Protein AF-A0A0F9KF88-F1 (afdb_monomer)

Secondary structure (DSSP, 8-state):
-------------S-SS-S----TTTTTT-HHHHHHHHHHH-----HHHHHHHTT-EEEE-SSEEEEEE---SS--EEBSS-B--B-TTPPEEEEB-GGGB-TTS-BS--TTEEEEE-GGGB-TT-SSPEEEEEEEEEEETTEEEEEEEESSTT--B-SPBPTTPEEEEEE----TTPPPPPPPP---EEEEEE-EEEEEEEEEETTTTTS---EEE-TTS-EEE--HHHHHHHHHHHHHHHHHHHH------TT-EEE-TTSPEEEPP----HHHHHHHHSEEEEESSS--TTHHHHHHHHHHHTT---SEEEEEE-HHHHHHHHHHHHHHHHHHTTTSSHHHHHTTS-----EEEETTEEEEEEE-GGGT-TTTTT-TTT-GGG-EEEEE--EEEEESSTT----EEEESEEEEEEEETTEE-SSEEEEPPPS-SSSS--SS-SSSEEEEEEEEEEEEEETTGGG-EEEEE--

Radius of gyration: 29.98 Å; Cα contacts (8 Å, |Δi|>4): 909; chains: 1; bounding box: 106×49×86 Å

Nearest PDB structures (foldseek):
  9in6-assembly1_Q  TM=6.985E-01  e=1.100E-16  Vibrio cholerae
  8ckb-assembly1_E001  TM=5.590E-01  e=1.011E-17  Bacteroides phage crAss001
  8ckb-assembly1_E493  TM=6.228E-01  e=7.469E-15  Bacteroides phage crAss001
  8ckb-assembly1_E002  TM=5.331E-01  e=3.729E-16  Bacteroides phage crAss001
  7qoi-assembly1_CD  TM=5.847E-01  e=2.991E-14  Bacteroides phage crAss001

Foldseek 3Di:
DDDDDDDPDDPDPPAFQDDDDDFVVVVVVPCPQVVVCCVVVVQFDFPLNVQVVVVQEAAAADFKWKKWFDADPFFWFFFAAKWDWDAQFDKIKTATQLVQADPVRAGQDWQQKKKWDAPVQWPPQDPGTWIWGFHDWDDDRSTIMTITTTPGSGTTGNHIHDGGDTIGIGHHDDDPPDDDIDDGDDGTDMDMWGKAKFKFKFKDFPPQQVVDDDWDQIPVRDTDDDGPRNNVRSVVSVVVVSCLQAAKDADPDPVQFDADPVGDTDHGGGTHHLVVLCVVAAAEQADADFDAPVSVQVLVVLLVVRVNPFQEKEKEAAQQNLVSVVVRVVVVCVVVVVPDDPVVVPVPPDDDCQWDRDPSHIYGYDHNSNCCPCVHNVVPVNNRNQKIKMAGFDWTFIARDPPGPDTDIGTQKHKYFHDDDSNGQQKRKDKDQADDPPPDNPQDHVGRMTMMMIMTMIYIDGPSSHSMYIYGYDD

Organism: NCBI:txid412755

Mean predicted aligned error: 15.11 Å

Sequence (475 aa):
MATTNKAVASNTVTAGYNKNFNSIYEAMLKPQIFGKLIDQYGQGPGIFDMLTFAKHTINVKGHKQTVFSQGALQKPITLLGEISTAGAGVAITFKIATSEYDANYKTFLAVKDAIFIPEDYMGDTSNGPAKYQISSKSGSTNDITYTALPFLSTYVLTSAVPTTTKLQVTGGNYAPGSQGASPKSRGWTDVDYFTAIKRRSFLLEGSQQSDERWQDELINGETGMFSKASVEADFFLTGDMNDELFLGEEPDNANLVLPNREADDNTIYGTKGFWRHLVSSGGFQEYTDNYEIADFDDVKDMFRSQGVINTAALFGMGSGLHRMIENSGLDFLKEFSGGTDLMMSMDSMGIKYKKILKNSILFTFVELATFDNPQTYGLTAYDWKNRGFIVPNEFGTVKMGEYETETVELSNLTLGYKNYNGEDRTRVSGILPGVNGMGYRSFVDTYDDLRGELLSEFMLIATKRNQMIRVQQAS

Structure (mmCIF, N/CA/C/O backbone):
data_AF-A0A0F9KF88-F1
#
_entry.id   AF-A0A0F9KF88-F1
#
loop_
_atom_site.group_PDB
_atom_site.id
_atom_site.type_symbol
_atom_site.label_atom_id
_atom_site.label_alt_id
_atom_site.label_comp_id
_atom_site.label_asym_id
_atom_site.label_entity_id
_atom_site.label_seq_id
_atom_site.pdbx_PDB_ins_code
_atom_site.Cartn_x
_atom_site.Cartn_y
_atom_site.Cartn_z
_atom_site.occupancy
_atom_site.B_iso_or_equiv
_atom_site.auth_seq_id
_atom_site.auth_comp_id
_atom_site.auth_asym_id
_atom_site.auth_atom_id
_atom_site.pdbx_PDB_model_num
ATOM 1 N N . MET A 1 1 ? 66.746 29.549 -5.347 1.00 39.53 1 MET A N 1
ATOM 2 C CA . MET A 1 1 ? 65.668 29.367 -6.342 1.00 39.53 1 MET A CA 1
ATOM 3 C C . MET A 1 1 ? 64.876 28.142 -5.932 1.00 39.53 1 MET A C 1
ATOM 5 O O . MET A 1 1 ? 65.434 27.056 -5.952 1.00 39.53 1 MET A O 1
ATOM 9 N N . ALA A 1 2 ? 63.645 28.326 -5.455 1.00 32.84 2 ALA A N 1
ATOM 10 C CA . ALA A 1 2 ? 62.778 27.227 -5.043 1.00 32.84 2 ALA A CA 1
ATOM 11 C C . ALA A 1 2 ? 62.000 26.715 -6.264 1.00 32.84 2 ALA A C 1
ATOM 13 O O . ALA A 1 2 ? 61.248 27.471 -6.878 1.00 32.84 2 ALA A O 1
ATOM 14 N N . THR A 1 3 ? 62.209 25.455 -6.634 1.00 35.31 3 THR A N 1
ATOM 15 C CA . THR A 1 3 ? 61.437 24.747 -7.657 1.00 35.31 3 THR A CA 1
ATOM 16 C C . THR A 1 3 ? 60.077 24.363 -7.083 1.00 35.31 3 THR A C 1
ATOM 18 O O . THR A 1 3 ? 59.962 23.497 -6.220 1.00 35.31 3 THR A O 1
ATOM 21 N N . THR A 1 4 ? 59.029 25.042 -7.542 1.00 32.66 4 THR A N 1
ATOM 22 C CA . THR A 1 4 ? 57.636 24.696 -7.251 1.00 32.66 4 THR A CA 1
ATOM 23 C C . THR A 1 4 ? 57.226 23.509 -8.121 1.00 32.66 4 THR A C 1
ATOM 25 O O . THR A 1 4 ? 57.142 23.622 -9.343 1.00 32.66 4 THR A O 1
ATOM 28 N N . ASN A 1 5 ? 56.956 22.363 -7.491 1.00 38.22 5 ASN A N 1
ATOM 29 C CA . ASN A 1 5 ? 56.254 21.253 -8.128 1.00 38.22 5 ASN A CA 1
ATOM 30 C C . ASN A 1 5 ? 54.835 21.715 -8.474 1.00 38.22 5 ASN A C 1
ATOM 32 O O . ASN A 1 5 ? 53.989 21.880 -7.596 1.00 38.22 5 ASN A O 1
ATOM 36 N N . LYS A 1 6 ? 54.583 21.956 -9.761 1.00 34.81 6 LYS A N 1
ATOM 37 C CA . LYS A 1 6 ? 53.241 22.214 -10.278 1.00 34.81 6 LYS A CA 1
ATOM 38 C C . LYS A 1 6 ? 52.474 20.891 -10.219 1.00 34.81 6 LYS A C 1
ATOM 40 O O . LYS A 1 6 ? 52.806 19.959 -10.946 1.00 34.81 6 LYS A O 1
ATOM 45 N N . ALA A 1 7 ? 51.492 20.796 -9.326 1.00 33.88 7 ALA A N 1
ATOM 46 C CA . ALA A 1 7 ? 50.567 19.672 -9.300 1.00 33.88 7 ALA A CA 1
ATOM 47 C C . ALA A 1 7 ? 49.873 19.567 -10.667 1.00 33.88 7 ALA A C 1
ATOM 49 O O . ALA A 1 7 ? 49.312 20.549 -11.162 1.00 33.88 7 ALA A O 1
ATOM 50 N N . VAL A 1 8 ? 49.944 18.389 -11.287 1.00 36.28 8 VAL A N 1
ATOM 51 C CA . VAL A 1 8 ? 49.131 18.055 -12.457 1.00 36.28 8 VAL A CA 1
ATOM 52 C C . VAL A 1 8 ? 47.694 17.969 -11.960 1.00 36.28 8 VAL A C 1
ATOM 54 O O . VAL A 1 8 ? 47.325 17.027 -11.261 1.00 36.28 8 VAL A O 1
ATOM 57 N N . ALA A 1 9 ? 46.906 19.000 -12.253 1.00 31.88 9 ALA A N 1
ATOM 58 C CA . ALA A 1 9 ? 45.477 18.977 -12.009 1.00 31.88 9 ALA A CA 1
ATOM 59 C C . ALA A 1 9 ? 44.867 17.881 -12.892 1.00 31.88 9 ALA A C 1
ATOM 61 O O . ALA A 1 9 ? 44.935 17.952 -14.119 1.00 31.88 9 ALA A O 1
ATOM 62 N N . SER A 1 10 ? 44.310 16.854 -12.250 1.00 30.20 10 SER A N 1
ATOM 63 C CA . SER A 1 10 ? 43.355 15.949 -12.881 1.00 30.20 10 SER A CA 1
ATOM 64 C C . SER A 1 10 ? 42.240 16.809 -13.469 1.00 30.20 10 SER A C 1
ATOM 66 O O . SER A 1 10 ? 41.608 17.573 -12.737 1.00 30.20 10 SER A O 1
ATOM 68 N N . ASN A 1 11 ? 42.044 16.739 -14.786 1.00 29.78 11 ASN A N 1
ATOM 69 C CA . ASN A 1 11 ? 40.894 17.354 -15.433 1.00 29.78 11 ASN A CA 1
ATOM 70 C C . ASN A 1 11 ? 39.643 16.637 -14.918 1.00 29.78 11 ASN A C 1
ATOM 72 O O . ASN A 1 11 ? 39.256 15.586 -15.424 1.00 29.78 11 ASN A O 1
ATOM 76 N N . THR A 1 12 ? 39.022 17.210 -13.891 1.00 29.84 12 THR A N 1
ATOM 77 C CA . THR A 1 12 ? 37.658 16.906 -13.487 1.00 29.84 12 THR A CA 1
ATOM 78 C C . THR A 1 12 ? 36.761 17.103 -14.703 1.00 29.84 12 THR A C 1
ATOM 80 O O . THR A 1 12 ? 36.623 18.211 -15.228 1.00 29.84 12 THR A O 1
ATOM 83 N N . VAL A 1 13 ? 36.183 15.997 -15.175 1.00 32.88 13 VAL A N 1
ATOM 84 C CA . VAL A 1 13 ? 35.172 15.962 -16.232 1.00 32.88 13 VAL A CA 1
ATOM 85 C C . VAL A 1 13 ? 34.062 16.934 -15.841 1.00 32.88 13 VAL A C 1
ATOM 87 O O . VAL A 1 13 ? 33.281 16.697 -14.924 1.00 32.88 13 VAL A O 1
ATOM 90 N N . THR A 1 14 ? 34.056 18.087 -16.500 1.00 31.80 14 THR A N 1
ATOM 91 C CA . THR A 1 14 ? 33.115 19.175 -16.255 1.00 31.80 14 THR A CA 1
ATOM 92 C C . THR A 1 14 ? 31.863 18.901 -17.081 1.00 31.80 14 THR A C 1
ATOM 94 O O . THR A 1 14 ? 31.736 19.413 -18.187 1.00 31.80 14 THR A O 1
ATOM 97 N N . ALA A 1 15 ? 31.016 18.000 -16.577 1.00 33.78 15 ALA A N 1
ATOM 98 C CA . ALA A 1 15 ? 29.567 17.894 -16.799 1.00 33.78 15 ALA A CA 1
ATOM 99 C C . ALA A 1 15 ? 29.113 16.505 -16.317 1.00 33.78 15 ALA A C 1
ATOM 101 O O . ALA A 1 15 ? 29.319 15.508 -17.007 1.00 33.78 15 ALA A O 1
ATOM 102 N N . GLY A 1 16 ? 28.500 16.427 -15.134 1.00 35.00 16 GLY A N 1
ATOM 103 C CA . GLY A 1 16 ? 27.727 15.246 -14.754 1.00 35.00 16 GLY A CA 1
ATOM 104 C C . GLY A 1 16 ? 26.537 15.116 -15.705 1.00 35.00 16 GLY A C 1
ATOM 105 O O . GLY A 1 16 ? 25.774 16.065 -15.835 1.00 35.00 16 GLY A O 1
ATOM 106 N N . TYR A 1 17 ? 26.452 13.993 -16.423 1.00 35.91 17 TYR A N 1
ATOM 107 C CA . TYR A 1 17 ? 25.295 13.511 -17.199 1.00 35.91 17 TYR A CA 1
ATOM 108 C C . TYR A 1 17 ? 24.532 14.509 -18.084 1.00 35.91 17 TYR A C 1
ATOM 110 O O . TYR A 1 17 ? 23.373 14.277 -18.408 1.00 35.91 17 TYR A O 1
ATOM 118 N N . ASN A 1 18 ? 25.155 15.596 -18.529 1.00 40.38 18 ASN A N 1
ATOM 119 C CA . ASN A 1 18 ? 24.482 16.560 -19.386 1.00 40.38 18 ASN A CA 1
ATOM 120 C C . ASN A 1 18 ? 25.051 16.479 -20.802 1.00 40.38 18 ASN A C 1
ATOM 122 O O . ASN A 1 18 ? 26.113 17.054 -21.057 1.00 40.38 18 ASN A O 1
ATOM 126 N N . LYS A 1 19 ? 24.371 15.713 -21.678 1.00 40.53 19 LYS A N 1
ATOM 127 C CA . LYS A 1 19 ? 24.272 15.940 -23.138 1.00 40.53 19 LYS A CA 1
ATOM 128 C C . LYS A 1 19 ? 23.333 14.937 -23.848 1.00 40.53 19 LYS A C 1
ATOM 130 O O . LYS A 1 19 ? 23.768 13.953 -24.432 1.00 40.53 19 LYS A O 1
ATOM 135 N N . ASN A 1 20 ? 22.048 15.300 -23.821 1.00 47.47 20 ASN A N 1
ATOM 136 C CA . ASN A 1 20 ? 21.150 15.478 -24.974 1.00 47.47 20 ASN A CA 1
ATOM 137 C C . ASN A 1 20 ? 20.824 14.286 -25.893 1.00 47.47 20 ASN A C 1
ATOM 139 O O . ASN A 1 20 ? 21.112 14.319 -27.089 1.00 47.47 20 ASN A O 1
ATOM 143 N N . PHE A 1 21 ? 20.078 13.317 -25.368 1.00 43.81 21 PHE A N 1
ATOM 144 C CA . PHE A 1 21 ? 19.056 12.615 -26.149 1.00 43.81 21 PHE A CA 1
ATOM 145 C C . PHE A 1 21 ? 17.734 12.718 -25.387 1.00 43.81 21 PHE A C 1
ATOM 147 O O . PHE A 1 21 ? 17.683 12.334 -24.219 1.00 43.81 21 PHE A O 1
ATOM 154 N N . ASN A 1 22 ? 16.690 13.251 -26.023 1.00 54.03 22 ASN A N 1
ATOM 155 C CA . ASN A 1 22 ? 15.388 13.430 -25.375 1.00 54.03 22 ASN A CA 1
ATOM 156 C C . ASN A 1 22 ? 14.680 12.069 -25.223 1.00 54.03 22 ASN A C 1
ATOM 158 O O . ASN A 1 22 ? 14.750 11.231 -26.125 1.00 54.03 22 ASN A O 1
ATOM 162 N N . SER A 1 23 ? 13.976 11.849 -24.110 1.00 58.31 23 SER A N 1
ATOM 163 C CA . SER A 1 23 ? 13.082 10.686 -23.953 1.00 58.31 23 SER A CA 1
ATOM 164 C C . SER A 1 23 ? 11.778 10.897 -24.732 1.00 58.31 23 SER A C 1
ATOM 166 O O . SER A 1 23 ? 11.354 12.033 -24.964 1.00 58.31 23 SER A O 1
ATOM 168 N N . ILE A 1 24 ? 11.088 9.806 -25.083 1.00 56.62 24 ILE A N 1
ATOM 169 C CA . ILE A 1 24 ? 9.747 9.838 -25.686 1.00 56.62 24 ILE A CA 1
ATOM 170 C C . ILE A 1 24 ? 8.770 10.687 -24.841 1.00 56.62 24 ILE A C 1
ATOM 172 O O . ILE A 1 24 ? 7.901 11.360 -25.399 1.00 56.62 24 ILE A O 1
ATOM 176 N N . TYR A 1 25 ? 8.946 10.728 -23.512 1.00 56.31 25 TYR A N 1
ATOM 177 C CA . TYR A 1 25 ? 8.095 11.499 -22.593 1.00 56.31 25 TYR A CA 1
ATOM 178 C C . TYR A 1 25 ? 8.241 13.022 -22.725 1.00 56.31 25 TYR A C 1
ATOM 180 O O . TYR A 1 25 ? 7.284 13.763 -22.507 1.00 56.31 25 TYR A O 1
ATOM 188 N N . GLU A 1 26 ? 9.407 13.508 -23.148 1.00 56.03 26 GLU A N 1
ATOM 189 C CA . GLU A 1 26 ? 9.627 14.936 -23.413 1.00 56.03 26 GLU A CA 1
ATOM 190 C C . GLU A 1 26 ? 9.074 15.348 -24.788 1.00 56.03 26 GLU A C 1
ATOM 192 O O . GLU A 1 26 ? 8.698 16.501 -24.997 1.00 56.03 26 GLU A O 1
ATOM 197 N N . ALA A 1 27 ? 8.944 14.390 -25.714 1.00 51.25 27 ALA A N 1
ATOM 198 C CA . ALA A 1 27 ? 8.377 14.576 -27.051 1.00 51.25 27 ALA A CA 1
ATOM 199 C C . ALA A 1 27 ? 6.854 14.318 -27.132 1.00 51.25 27 ALA A C 1
ATOM 201 O O . ALA A 1 27 ? 6.281 14.381 -28.220 1.00 51.25 27 ALA A O 1
ATOM 202 N N . MET A 1 28 ? 6.166 14.068 -26.008 1.00 49.12 28 MET A N 1
ATOM 203 C CA . MET A 1 28 ? 4.739 13.686 -25.954 1.00 49.12 28 MET A CA 1
ATOM 204 C C . MET A 1 28 ? 3.767 14.646 -26.649 1.00 49.12 28 MET A C 1
ATOM 206 O O . MET A 1 28 ? 2.692 14.235 -27.082 1.00 49.12 28 MET A O 1
ATOM 210 N N . LEU A 1 29 ? 4.125 15.926 -26.768 1.00 44.78 29 LEU A N 1
ATOM 211 C CA . LEU A 1 29 ? 3.307 16.929 -27.458 1.00 44.78 29 LEU A CA 1
ATOM 212 C C . LEU A 1 29 ? 3.371 16.809 -28.991 1.00 44.78 29 LEU A C 1
ATOM 214 O O . LEU A 1 29 ? 2.660 17.536 -29.685 1.00 44.78 29 LEU A O 1
ATOM 218 N N . LYS A 1 30 ? 4.191 15.898 -29.533 1.00 47.69 30 LYS A N 1
ATOM 219 C CA . LYS A 1 30 ? 4.306 15.629 -30.969 1.00 47.69 30 LYS A CA 1
ATOM 220 C C . LYS A 1 30 ? 3.534 14.342 -31.313 1.00 47.69 30 LYS A C 1
ATOM 222 O O . LYS A 1 30 ? 4.065 13.241 -31.159 1.00 47.69 30 LYS A O 1
ATOM 227 N N . PRO A 1 31 ? 2.281 14.444 -31.809 1.00 45.28 31 PRO A N 1
ATOM 228 C CA . PRO A 1 31 ? 1.363 13.306 -31.973 1.00 45.28 31 PRO A CA 1
ATOM 229 C C . PRO A 1 31 ? 1.849 12.201 -32.927 1.00 45.28 31 PRO A C 1
ATOM 231 O O . PRO A 1 31 ? 1.295 11.106 -32.930 1.00 45.28 31 PRO A O 1
ATOM 234 N N . GLN A 1 32 ? 2.882 12.459 -33.732 1.00 51.09 32 GLN A N 1
ATOM 235 C CA . GLN A 1 32 ? 3.373 11.523 -34.744 1.00 51.09 32 GLN A CA 1
ATOM 236 C C . GLN A 1 32 ? 4.190 10.355 -34.166 1.00 51.09 32 GLN A C 1
ATOM 238 O O . GLN A 1 32 ? 4.138 9.265 -34.734 1.00 51.09 32 GLN A O 1
ATOM 243 N N . ILE A 1 33 ? 4.916 10.561 -33.058 1.00 50.19 33 ILE A N 1
ATOM 244 C CA . ILE A 1 33 ? 5.838 9.559 -32.492 1.00 50.19 33 ILE A CA 1
ATOM 245 C C . ILE A 1 33 ? 5.104 8.690 -31.467 1.00 50.19 33 ILE A C 1
ATOM 247 O O . ILE A 1 33 ? 5.017 7.476 -31.625 1.00 50.19 33 ILE A O 1
ATOM 251 N N . PHE A 1 34 ? 4.502 9.313 -30.455 1.00 50.81 34 PHE A N 1
ATOM 252 C CA . PHE A 1 34 ? 3.858 8.593 -29.355 1.00 50.81 34 PHE A CA 1
ATOM 253 C C . PHE A 1 34 ? 2.588 7.845 -29.794 1.00 50.81 34 PHE A C 1
ATOM 255 O O . PHE A 1 34 ? 2.397 6.690 -29.424 1.00 50.81 34 PHE A O 1
ATOM 262 N N . GLY A 1 35 ? 1.761 8.461 -30.651 1.00 51.59 35 GLY A N 1
ATOM 263 C CA . GLY A 1 35 ? 0.519 7.852 -31.140 1.00 51.59 35 GLY A CA 1
ATOM 264 C C . GLY A 1 35 ? 0.757 6.575 -31.950 1.00 51.59 35 GLY A C 1
ATOM 265 O O . GLY A 1 35 ? 0.149 5.549 -31.673 1.00 51.59 35 GLY A O 1
ATOM 266 N N . LYS A 1 36 ? 1.716 6.594 -32.889 1.00 51.56 36 LYS A N 1
ATOM 267 C CA . LYS A 1 36 ? 2.029 5.418 -33.720 1.00 51.56 36 LYS A CA 1
ATOM 268 C C . LYS A 1 36 ? 2.724 4.294 -32.953 1.00 51.56 36 LYS A C 1
ATOM 270 O O . LYS A 1 36 ? 2.521 3.134 -33.287 1.00 51.56 36 LYS A O 1
ATOM 275 N N . LEU A 1 37 ? 3.538 4.614 -31.947 1.00 53.44 37 LEU A N 1
ATOM 276 C CA . LEU A 1 37 ? 4.191 3.600 -31.113 1.00 53.44 37 LEU A CA 1
ATOM 277 C C . LEU A 1 37 ? 3.196 2.902 -30.187 1.00 53.44 37 LEU A C 1
ATOM 279 O O . LEU A 1 37 ? 3.258 1.685 -30.042 1.00 53.44 37 LEU A O 1
ATOM 283 N N . ILE A 1 38 ? 2.248 3.644 -29.613 1.00 54.91 38 ILE A N 1
ATOM 284 C CA . ILE A 1 38 ? 1.147 3.046 -28.851 1.00 54.91 38 ILE A CA 1
ATOM 285 C C . ILE A 1 38 ? 0.300 2.149 -29.758 1.00 54.91 38 ILE A C 1
ATOM 287 O O . ILE A 1 38 ? 0.036 1.007 -29.383 1.00 54.91 38 ILE A O 1
ATOM 291 N N . ASP A 1 39 ? -0.048 2.618 -30.961 1.00 54.06 39 ASP A N 1
ATOM 292 C CA . ASP A 1 39 ? -0.808 1.828 -31.938 1.00 54.06 39 ASP A CA 1
ATOM 293 C C . ASP A 1 39 ? -0.059 0.557 -32.383 1.00 54.06 39 ASP A C 1
ATOM 295 O O . ASP A 1 39 ? -0.681 -0.468 -32.653 1.00 54.06 39 ASP A O 1
ATOM 299 N N . GLN A 1 40 ? 1.276 0.605 -32.466 1.00 51.38 40 GLN A N 1
ATOM 300 C CA . GLN A 1 40 ? 2.095 -0.495 -32.981 1.00 51.38 40 GLN A CA 1
ATOM 301 C C . GLN A 1 40 ? 2.525 -1.512 -31.910 1.00 51.38 40 GLN A C 1
ATOM 303 O O . GLN A 1 40 ? 2.619 -2.700 -32.220 1.00 51.38 40 GLN A O 1
ATOM 308 N N . TYR A 1 41 ? 2.794 -1.072 -30.677 1.00 53.38 41 TYR A N 1
ATOM 309 C CA . TYR A 1 41 ? 3.346 -1.919 -29.607 1.00 53.38 41 TYR A CA 1
ATOM 310 C C . TYR A 1 41 ? 2.374 -2.175 -28.443 1.00 53.38 41 TYR A C 1
ATOM 312 O O . TYR A 1 41 ? 2.659 -3.011 -27.588 1.00 53.38 41 TYR A O 1
ATOM 320 N N . GLY A 1 42 ? 1.211 -1.513 -28.413 1.00 49.78 42 GLY A N 1
ATOM 321 C CA . GLY A 1 42 ? 0.031 -1.973 -27.672 1.00 49.78 42 GLY A CA 1
ATOM 322 C C . GLY A 1 42 ? 0.160 -2.105 -26.150 1.00 49.78 42 GLY A C 1
ATOM 323 O O . GLY A 1 42 ? -0.613 -2.855 -25.559 1.00 49.78 42 GLY A O 1
ATOM 324 N N . GLN A 1 43 ? 1.102 -1.423 -25.484 1.00 54.47 43 GLN A N 1
ATOM 325 C CA . GLN A 1 43 ? 1.259 -1.588 -24.027 1.00 54.47 43 GLN A CA 1
ATOM 326 C C . GLN A 1 43 ? 0.090 -1.028 -23.208 1.00 54.47 43 GLN A C 1
ATOM 328 O O . GLN A 1 43 ? -0.132 -1.502 -22.098 1.00 54.47 43 GLN A O 1
ATOM 333 N N . GLY A 1 44 ? -0.679 -0.072 -23.740 1.00 57.34 44 GLY A N 1
ATOM 334 C CA . GLY A 1 44 ? -1.675 0.653 -22.947 1.00 57.34 44 GLY A CA 1
ATOM 335 C C . GLY A 1 44 ? -1.046 1.399 -21.753 1.00 57.34 44 GLY A C 1
ATOM 336 O O . GLY A 1 44 ? 0.154 1.295 -21.512 1.00 57.34 44 GLY A O 1
ATOM 337 N N . PRO A 1 45 ? -1.821 2.205 -21.014 1.00 62.03 45 PRO A N 1
ATOM 338 C CA . PRO A 1 45 ? -1.296 2.931 -19.860 1.00 62.03 45 PRO A CA 1
ATOM 339 C C . PRO A 1 45 ? -1.025 1.982 -18.679 1.00 62.03 45 PRO A C 1
ATOM 341 O O . PRO A 1 45 ? -1.926 1.274 -18.225 1.00 62.03 45 PRO A O 1
ATOM 344 N N . GLY A 1 46 ? 0.208 1.990 -18.168 1.00 65.06 46 GLY A N 1
ATOM 345 C CA . GLY A 1 46 ? 0.619 1.301 -16.943 1.00 65.06 46 GLY A CA 1
ATOM 346 C C . GLY A 1 46 ? 0.628 2.207 -15.703 1.00 65.06 46 GLY A C 1
ATOM 347 O O . GLY A 1 46 ? 0.198 3.362 -15.728 1.00 65.06 46 GLY A O 1
ATOM 348 N N . ILE A 1 47 ? 1.140 1.688 -14.582 1.00 68.81 47 ILE A N 1
ATOM 349 C CA . ILE A 1 47 ? 1.239 2.443 -13.318 1.00 68.81 47 ILE A CA 1
ATOM 350 C C . ILE A 1 47 ? 2.246 3.591 -13.433 1.00 68.81 47 ILE A C 1
ATOM 352 O O . ILE A 1 47 ? 1.987 4.681 -12.927 1.00 68.81 47 ILE A O 1
ATOM 356 N N . PHE A 1 48 ? 3.364 3.376 -14.123 1.00 73.19 48 PHE A N 1
ATOM 357 C CA . PHE A 1 48 ? 4.335 4.415 -14.453 1.00 73.19 48 PHE A CA 1
ATOM 358 C C . PHE A 1 48 ? 3.669 5.593 -15.168 1.00 73.19 48 PHE A C 1
ATOM 360 O O . PHE A 1 48 ? 3.854 6.744 -14.770 1.00 73.19 48 PHE A O 1
ATOM 367 N N . ASP A 1 49 ? 2.862 5.299 -16.189 1.00 69.44 49 ASP A N 1
ATOM 368 C CA . ASP A 1 49 ? 2.160 6.300 -16.992 1.00 69.44 49 ASP A CA 1
ATOM 369 C C . ASP A 1 49 ? 1.154 7.066 -16.140 1.00 69.44 49 ASP A C 1
ATOM 371 O O . ASP A 1 49 ? 1.116 8.294 -16.159 1.00 69.44 49 ASP A O 1
ATOM 375 N N . MET A 1 50 ? 0.393 6.348 -15.309 1.00 70.00 50 MET A N 1
ATOM 376 C CA . MET A 1 50 ? -0.556 6.949 -14.377 1.00 70.00 50 MET A CA 1
ATOM 377 C C . MET A 1 50 ? 0.132 7.922 -13.408 1.00 70.00 50 MET A C 1
ATOM 379 O O . MET A 1 50 ? -0.341 9.045 -13.233 1.00 70.00 50 MET A O 1
ATOM 383 N N . LEU A 1 51 ? 1.256 7.526 -12.803 1.00 72.25 51 LEU A N 1
ATOM 384 C CA . LEU A 1 51 ? 1.999 8.367 -11.857 1.00 72.25 51 LEU A CA 1
ATOM 385 C C . LEU A 1 51 ? 2.657 9.568 -12.545 1.00 72.25 51 LEU A C 1
ATOM 387 O O . LEU A 1 51 ? 2.637 10.679 -12.007 1.00 72.25 51 LEU A O 1
ATOM 391 N N . THR A 1 52 ? 3.189 9.362 -13.750 1.00 69.19 52 THR A N 1
ATOM 392 C CA . THR A 1 52 ? 3.831 10.413 -14.547 1.00 69.19 52 THR A CA 1
ATOM 393 C C . THR A 1 52 ? 2.806 11.446 -15.022 1.00 69.19 52 THR A C 1
ATOM 395 O O . THR A 1 52 ? 3.021 12.646 -14.854 1.00 69.19 52 THR A O 1
ATOM 398 N N . PHE A 1 53 ? 1.646 11.017 -15.534 1.00 64.50 53 PHE A N 1
ATOM 399 C CA . PHE A 1 53 ? 0.586 11.926 -15.994 1.00 64.50 53 PHE A CA 1
ATOM 400 C C . PHE A 1 53 ? -0.124 12.641 -14.848 1.00 64.50 53 PHE A C 1
ATOM 402 O O . PHE A 1 53 ? -0.513 13.800 -14.999 1.00 64.50 53 PHE A O 1
ATOM 409 N N . ALA A 1 54 ? -0.237 11.995 -13.687 1.00 65.56 54 ALA A N 1
ATOM 410 C CA . ALA A 1 54 ? -0.721 12.641 -12.474 1.00 65.56 54 ALA A CA 1
ATOM 411 C C . ALA A 1 54 ? 0.278 13.672 -11.911 1.00 65.56 54 ALA A C 1
ATOM 413 O O . ALA A 1 54 ? -0.098 14.466 -11.053 1.00 65.56 54 ALA A O 1
ATOM 414 N N . LYS A 1 55 ? 1.530 13.699 -12.402 1.00 69.56 55 LYS A N 1
ATOM 415 C CA . LYS A 1 55 ? 2.653 14.488 -11.860 1.00 69.56 55 LYS A CA 1
ATOM 416 C C . LYS A 1 55 ? 2.968 14.160 -10.399 1.00 69.56 55 LYS A C 1
ATOM 418 O O . LYS A 1 55 ? 3.419 15.017 -9.642 1.00 69.56 55 LYS A O 1
ATOM 423 N N . HIS A 1 56 ? 2.754 12.910 -9.996 1.00 78.25 56 HIS A N 1
ATOM 424 C CA . HIS A 1 56 ? 3.083 12.425 -8.656 1.00 78.25 56 HIS A CA 1
ATOM 425 C C . HIS A 1 56 ? 4.550 11.975 -8.607 1.00 78.25 56 HIS A C 1
ATOM 427 O O . HIS A 1 56 ? 4.853 10.820 -8.303 1.00 78.25 56 HIS A O 1
ATOM 433 N N . THR A 1 57 ? 5.462 12.883 -8.958 1.00 82.62 57 THR A N 1
ATOM 434 C CA . THR A 1 57 ? 6.904 12.625 -9.037 1.00 82.62 57 THR A CA 1
ATOM 435 C C . THR A 1 57 ? 7.669 13.528 -8.080 1.00 82.62 57 THR A C 1
ATOM 437 O O . THR A 1 57 ? 7.381 14.722 -8.011 1.00 82.62 57 THR A O 1
ATOM 440 N N . ILE A 1 58 ? 8.673 12.989 -7.391 1.00 84.06 58 ILE A N 1
ATOM 441 C CA . ILE A 1 58 ? 9.557 13.758 -6.505 1.00 84.06 58 ILE A CA 1
ATOM 442 C C . ILE A 1 58 ? 11.025 13.419 -6.749 1.00 84.06 58 ILE A C 1
ATOM 444 O O . ILE A 1 58 ? 11.346 12.346 -7.255 1.00 84.06 58 ILE A O 1
ATOM 448 N N . ASN A 1 59 ? 11.919 14.304 -6.317 1.00 83.38 59 ASN A N 1
ATOM 449 C CA . ASN A 1 59 ? 13.353 14.035 -6.306 1.00 83.38 59 ASN A CA 1
ATOM 450 C C . ASN A 1 59 ? 13.756 13.422 -4.961 1.00 83.38 59 ASN A C 1
ATOM 452 O O . ASN A 1 59 ? 13.404 13.952 -3.906 1.00 83.38 59 ASN A O 1
ATOM 456 N N . VAL A 1 60 ? 14.507 12.324 -4.996 1.00 82.94 60 VAL A N 1
ATOM 457 C CA . VAL A 1 60 ? 14.999 11.612 -3.809 1.00 82.94 60 VAL A CA 1
ATOM 458 C C . VAL A 1 60 ? 16.521 11.631 -3.744 1.00 82.94 60 VAL A C 1
ATOM 460 O O . VAL A 1 60 ? 17.214 11.624 -4.767 1.00 82.94 60 VAL A O 1
ATOM 463 N N . LYS A 1 61 ? 17.045 11.669 -2.516 1.00 77.81 61 LYS A N 1
ATOM 464 C CA . LYS A 1 61 ? 18.482 11.710 -2.239 1.00 77.81 61 LYS A CA 1
ATOM 465 C C . LYS A 1 61 ? 18.944 10.314 -1.822 1.00 77.81 61 LYS A C 1
ATOM 467 O O . LYS A 1 61 ? 18.466 9.772 -0.836 1.00 77.81 61 LYS A O 1
ATOM 472 N N . GLY A 1 62 ? 19.920 9.756 -2.538 1.00 76.38 62 GLY A N 1
ATOM 473 C CA . GLY A 1 62 ? 20.504 8.452 -2.202 1.00 76.38 62 GLY A CA 1
ATOM 474 C C . GLY A 1 62 ? 19.683 7.242 -2.669 1.00 76.38 62 GLY A C 1
ATOM 475 O O . GLY A 1 62 ? 18.664 7.382 -3.336 1.00 76.38 62 GLY A O 1
ATOM 476 N N . HIS A 1 63 ? 20.191 6.043 -2.367 1.00 80.19 63 HIS A N 1
ATOM 477 C CA . HIS A 1 63 ? 19.582 4.764 -2.767 1.00 80.19 63 HIS A CA 1
ATOM 478 C C . HIS A 1 63 ? 18.500 4.284 -1.791 1.00 80.19 63 HIS A C 1
ATOM 480 O O . HIS A 1 63 ? 17.660 3.468 -2.151 1.00 80.19 63 HIS A O 1
ATOM 486 N N . LYS A 1 64 ? 18.541 4.774 -0.550 1.00 85.88 64 LYS A N 1
ATOM 487 C CA . LYS A 1 64 ? 17.620 4.445 0.532 1.00 85.88 64 LYS A CA 1
ATOM 488 C C . LYS A 1 64 ? 17.003 5.739 1.039 1.00 85.88 64 LYS A C 1
ATOM 490 O O . LYS A 1 64 ? 17.733 6.655 1.414 1.00 85.88 64 LYS A O 1
ATOM 495 N N . GLN A 1 65 ? 15.680 5.778 1.097 1.00 82.38 65 GLN A N 1
ATOM 496 C CA . GLN A 1 65 ? 14.918 6.897 1.624 1.00 82.38 65 GLN A CA 1
ATOM 497 C C . GLN A 1 65 ? 13.969 6.404 2.715 1.00 82.38 65 GLN A C 1
ATOM 499 O O . GLN A 1 65 ? 13.041 5.645 2.445 1.00 82.38 65 GLN A O 1
ATOM 504 N N . THR A 1 66 ? 14.181 6.864 3.946 1.00 82.00 66 THR A N 1
ATOM 505 C CA . THR A 1 66 ? 13.255 6.608 5.054 1.00 82.00 66 THR A CA 1
ATOM 506 C C . THR A 1 66 ? 12.167 7.672 5.047 1.00 82.00 66 THR A C 1
ATOM 508 O O . THR A 1 66 ? 12.454 8.874 5.058 1.00 82.00 66 THR A O 1
ATOM 511 N N . VAL A 1 67 ? 10.914 7.230 5.013 1.00 77.44 67 VAL A N 1
ATOM 512 C CA . VAL A 1 67 ? 9.734 8.089 5.062 1.00 77.44 67 VAL A CA 1
ATOM 513 C C . VAL A 1 67 ? 9.081 7.928 6.423 1.00 77.44 67 VAL A C 1
ATOM 515 O O . VAL A 1 67 ? 8.656 6.835 6.798 1.00 77.44 67 VAL A O 1
ATOM 518 N N . PHE A 1 68 ? 8.965 9.036 7.147 1.00 72.94 68 PHE A N 1
ATOM 519 C CA . PHE A 1 68 ? 8.294 9.075 8.440 1.00 72.94 68 PHE A CA 1
ATOM 520 C C . PHE A 1 68 ? 6.863 9.556 8.241 1.00 72.94 68 PHE A C 1
ATOM 522 O O . PHE A 1 68 ? 6.627 10.698 7.835 1.00 72.94 68 PHE A O 1
ATOM 529 N N . SER A 1 69 ? 5.901 8.687 8.537 1.00 65.00 69 SER A N 1
ATOM 530 C CA . SER A 1 69 ? 4.475 8.991 8.440 1.00 65.00 69 SER A CA 1
ATOM 531 C C . SER A 1 69 ? 3.866 9.253 9.815 1.00 65.00 69 SER A C 1
ATOM 533 O O . SER A 1 69 ? 4.192 8.604 10.816 1.00 65.00 69 SER A O 1
ATOM 535 N N . GLN A 1 70 ? 2.963 10.231 9.868 1.00 61.72 70 GLN A N 1
ATOM 536 C CA . GLN A 1 70 ? 2.144 10.466 11.048 1.00 61.72 70 GLN A CA 1
ATOM 537 C C . GLN A 1 70 ? 0.934 9.530 11.010 1.00 61.72 70 GLN A C 1
ATOM 539 O O . GLN A 1 70 ? 0.085 9.645 10.130 1.00 61.72 70 GLN A O 1
ATOM 544 N N . GLY A 1 71 ? 0.836 8.616 11.979 1.00 58.31 71 GLY A N 1
ATOM 545 C CA . GLY A 1 71 ? -0.366 7.798 12.161 1.00 58.31 71 GLY A CA 1
ATOM 546 C C . GLY A 1 71 ? -1.590 8.621 12.593 1.00 58.31 71 GLY A C 1
ATOM 547 O O . GLY A 1 71 ? -1.525 9.843 12.760 1.00 58.31 71 GLY A O 1
ATOM 548 N N . ALA A 1 72 ? -2.715 7.950 12.847 1.00 60.66 72 ALA A N 1
ATOM 549 C CA . ALA A 1 72 ? -3.908 8.591 13.402 1.00 60.66 72 ALA A CA 1
ATOM 550 C C . ALA A 1 72 ? -3.626 9.216 14.787 1.00 60.66 72 ALA A C 1
ATOM 552 O O . ALA A 1 72 ? -2.825 8.699 15.575 1.00 60.66 72 ALA A O 1
ATOM 553 N N . LEU A 1 73 ? -4.243 10.368 15.085 1.00 64.31 73 LEU A N 1
ATOM 554 C CA . LEU A 1 73 ? -4.092 11.060 16.382 1.00 64.31 73 LEU A CA 1
ATOM 555 C C . LEU A 1 73 ? -4.676 10.249 17.542 1.00 64.31 73 LEU A C 1
ATOM 557 O O . LEU A 1 73 ? -4.187 10.323 18.668 1.00 64.31 73 LEU A O 1
ATOM 561 N N . GLN A 1 74 ? -5.704 9.462 17.249 1.00 70.12 74 GLN A N 1
ATOM 562 C CA . GLN A 1 74 ? -6.295 8.500 18.160 1.00 70.12 74 GLN A CA 1
ATOM 563 C C . GLN A 1 74 ? -5.990 7.105 17.628 1.00 70.12 74 GLN A C 1
ATOM 565 O O . GLN A 1 74 ? -6.208 6.834 16.448 1.00 70.12 74 GLN A O 1
ATOM 570 N N . LYS A 1 75 ? -5.478 6.230 18.493 1.00 74.38 75 LYS A N 1
ATOM 571 C CA . LYS A 1 75 ? -5.271 4.820 18.174 1.00 74.38 75 LYS A CA 1
ATOM 572 C C . LYS A 1 75 ? -5.727 3.933 19.334 1.00 74.38 75 LYS A C 1
ATOM 574 O O . LYS A 1 75 ? -5.633 4.366 20.488 1.00 74.38 75 LYS A O 1
ATOM 579 N N . PRO A 1 76 ? -6.214 2.714 19.057 1.00 83.94 76 PRO A N 1
ATOM 580 C CA . PRO A 1 76 ? -6.358 1.704 20.091 1.00 83.94 76 PRO A CA 1
ATOM 581 C C . PRO A 1 76 ? -4.979 1.213 20.555 1.00 83.94 76 PRO A C 1
ATOM 583 O O . PRO A 1 76 ? -3.962 1.484 19.914 1.00 83.94 76 PRO A O 1
ATOM 586 N N . ILE A 1 77 ? -4.961 0.478 21.662 1.00 87.12 77 ILE A N 1
ATOM 587 C CA . ILE A 1 77 ? -3.788 -0.263 22.142 1.00 87.12 77 ILE A CA 1
ATOM 588 C C . ILE A 1 77 ? -4.033 -1.758 22.012 1.00 87.12 77 ILE A C 1
ATOM 590 O O . ILE A 1 77 ? -5.155 -2.221 22.209 1.00 87.12 77 ILE A O 1
ATOM 594 N N . THR A 1 78 ? -2.979 -2.511 21.725 1.00 89.81 78 THR A N 1
ATOM 595 C CA . THR A 1 78 ? -3.042 -3.973 21.624 1.00 89.81 78 THR A CA 1
ATOM 596 C C . THR A 1 78 ? -2.538 -4.623 22.911 1.00 89.81 78 THR A C 1
ATOM 598 O O . THR A 1 78 ? -1.473 -4.252 23.408 1.00 89.81 78 THR A O 1
ATOM 601 N N . LEU A 1 79 ? -3.272 -5.596 23.454 1.00 90.44 79 LEU A N 1
ATOM 602 C CA . LEU A 1 79 ? -2.856 -6.347 24.644 1.00 90.44 79 LEU A CA 1
ATOM 603 C C . LEU A 1 79 ? -1.762 -7.382 24.335 1.00 90.44 79 LEU A C 1
ATOM 605 O O . LEU A 1 79 ? -1.872 -8.141 23.373 1.00 90.44 79 LEU A O 1
ATOM 609 N N . LEU A 1 80 ? -0.738 -7.451 25.191 1.00 88.38 80 LEU A N 1
ATOM 610 C CA . LEU A 1 80 ? 0.303 -8.492 25.166 1.00 88.38 80 LEU A CA 1
ATOM 611 C C . LEU A 1 80 ? -0.059 -9.696 26.041 1.00 88.38 80 LEU A C 1
ATOM 613 O O . LEU A 1 80 ? 0.279 -10.826 25.707 1.00 88.38 80 LEU A O 1
ATOM 617 N N . GLY A 1 81 ? -0.724 -9.439 27.167 1.00 85.19 81 GLY A N 1
ATOM 618 C CA . GLY A 1 81 ? -1.159 -10.444 28.132 1.00 85.19 81 GLY A CA 1
ATOM 619 C C . GLY A 1 81 ? -2.675 -10.435 28.281 1.00 85.19 81 GLY A C 1
ATOM 620 O O . GLY A 1 81 ? -3.308 -9.399 28.077 1.00 85.19 81 GLY A O 1
ATOM 621 N N . GLU A 1 82 ? -3.233 -11.590 28.630 1.00 90.75 82 GLU A N 1
ATOM 622 C CA . GLU A 1 82 ? -4.646 -11.714 28.978 1.00 90.75 82 GLU A CA 1
ATOM 623 C C . GLU A 1 82 ? -4.968 -10.838 30.198 1.00 90.75 82 GLU A C 1
ATOM 625 O O . GLU A 1 82 ? -4.170 -10.751 31.137 1.00 90.75 82 GLU A O 1
ATOM 630 N N . ILE A 1 83 ? -6.140 -10.199 30.192 1.00 92.56 83 ILE A N 1
ATOM 631 C CA . ILE A 1 83 ? -6.695 -9.584 31.402 1.00 92.56 83 ILE A CA 1
ATOM 632 C C . ILE A 1 83 ? -7.547 -10.637 32.090 1.00 92.56 83 ILE A C 1
ATOM 634 O O . ILE A 1 83 ? -8.610 -11.000 31.587 1.00 92.56 83 ILE A O 1
ATOM 638 N N . SER A 1 84 ? -7.087 -11.124 33.238 1.00 93.19 84 SER A N 1
ATOM 639 C CA . SER A 1 84 ? -7.834 -12.108 34.016 1.00 93.19 84 SER A CA 1
ATOM 640 C C . SER A 1 84 ? -9.151 -11.533 34.540 1.00 93.19 84 SER A C 1
ATOM 642 O O . SER A 1 84 ? -9.269 -10.331 34.787 1.00 93.19 84 SER A O 1
ATOM 644 N N . THR A 1 85 ? -10.121 -12.416 34.775 1.00 92.25 85 THR A N 1
ATOM 645 C CA . THR A 1 85 ? -11.391 -12.083 35.436 1.00 92.25 85 THR A CA 1
ATOM 646 C C . THR A 1 85 ? -11.166 -11.336 36.748 1.00 92.25 85 THR A C 1
ATOM 648 O O . THR A 1 85 ? -10.257 -11.669 37.514 1.00 92.25 85 THR A O 1
ATOM 651 N N . ALA A 1 86 ? -12.027 -10.368 37.040 1.00 90.44 86 ALA A N 1
ATOM 652 C CA . ALA A 1 86 ? -11.913 -9.501 38.203 1.00 90.44 86 ALA A CA 1
ATOM 653 C C . ALA A 1 86 ? -13.285 -9.272 38.839 1.00 90.44 86 ALA A C 1
ATOM 655 O O . ALA A 1 86 ? -14.285 -9.064 38.151 1.00 90.44 86 ALA A O 1
ATOM 656 N N . GLY A 1 87 ? -13.319 -9.298 40.173 1.00 88.06 87 GLY A N 1
ATOM 657 C CA . GLY A 1 87 ? -14.530 -9.034 40.947 1.00 88.06 87 GLY A CA 1
ATOM 658 C C . GLY A 1 87 ? -15.022 -7.587 40.825 1.00 88.06 87 GLY A C 1
ATOM 659 O O . GLY A 1 87 ? -14.340 -6.715 40.285 1.00 88.06 87 GLY A O 1
ATOM 660 N N . ALA A 1 88 ? -16.208 -7.331 41.377 1.00 88.56 88 ALA A N 1
ATOM 661 C CA . ALA A 1 88 ? -16.861 -6.025 41.317 1.00 88.56 88 ALA A CA 1
ATOM 662 C C . ALA A 1 88 ? -15.977 -4.910 41.895 1.00 88.56 88 ALA A C 1
ATOM 664 O O . ALA A 1 88 ? -15.536 -4.992 43.043 1.00 88.56 88 ALA A O 1
ATOM 665 N N . GLY A 1 89 ? -15.716 -3.868 41.103 1.00 87.06 89 GLY A N 1
ATOM 666 C CA . GLY A 1 89 ? -14.973 -2.687 41.553 1.00 87.06 89 GLY A CA 1
ATOM 667 C C . GLY A 1 89 ? -13.468 -2.909 41.751 1.00 87.06 89 GLY A C 1
ATOM 668 O O . GLY A 1 89 ? -12.780 -2.016 42.247 1.00 87.06 89 GLY A O 1
ATOM 669 N N . VAL A 1 90 ? -12.947 -4.080 41.376 1.00 92.75 90 VAL A N 1
ATOM 670 C CA . VAL A 1 90 ? -11.538 -4.442 41.567 1.00 92.75 90 VAL A CA 1
ATOM 671 C C . VAL A 1 90 ? -10.678 -3.880 40.431 1.00 92.75 90 VAL A C 1
ATOM 673 O O . VAL A 1 90 ? -11.110 -3.784 39.282 1.00 92.75 90 VAL A O 1
ATOM 676 N N . ALA A 1 91 ? -9.443 -3.492 40.762 1.00 92.88 91 ALA A N 1
ATOM 677 C CA . ALA A 1 91 ? -8.460 -3.066 39.773 1.00 92.88 91 ALA A CA 1
ATOM 678 C C . ALA A 1 91 ? -8.053 -4.228 38.857 1.00 92.88 91 ALA A C 1
ATOM 680 O O . ALA A 1 91 ? -7.825 -5.341 39.325 1.00 92.88 91 ALA A O 1
ATOM 681 N N . ILE A 1 92 ? -7.880 -3.938 37.573 1.00 94.06 92 ILE A N 1
ATOM 682 C CA . ILE A 1 92 ? -7.332 -4.876 36.591 1.00 94.06 92 ILE A CA 1
ATOM 683 C C . ILE A 1 92 ? -5.883 -4.516 36.273 1.00 94.06 92 ILE A C 1
ATOM 685 O O . ILE A 1 92 ? -5.494 -3.345 36.342 1.00 94.06 92 ILE A O 1
ATOM 689 N N . THR A 1 93 ? -5.089 -5.515 35.897 1.00 93.94 93 THR A N 1
ATOM 690 C CA . THR A 1 93 ? -3.712 -5.324 35.438 1.00 93.94 93 THR A CA 1
ATOM 691 C C . THR A 1 93 ? -3.517 -5.919 34.054 1.00 93.94 93 THR A C 1
ATOM 693 O O . THR A 1 93 ? -4.097 -6.950 33.724 1.00 93.94 93 THR A O 1
ATOM 696 N N . PHE A 1 94 ? -2.723 -5.250 33.218 1.00 92.81 94 PHE A N 1
ATOM 697 C CA . PHE A 1 94 ? -2.449 -5.713 31.859 1.00 92.81 94 PHE A CA 1
ATOM 698 C C . PHE A 1 94 ? -1.140 -5.145 31.307 1.00 92.81 94 PHE A C 1
ATOM 700 O O . PHE A 1 94 ? -0.585 -4.174 31.827 1.00 92.81 94 PHE A O 1
ATOM 707 N N . LYS A 1 95 ? -0.659 -5.755 30.223 1.00 91.06 95 LYS A N 1
ATOM 708 C CA . LYS A 1 95 ? 0.521 -5.328 29.459 1.00 91.06 95 LYS A CA 1
ATOM 709 C C . LYS A 1 95 ? 0.115 -5.055 28.016 1.00 91.06 95 LYS A C 1
ATOM 711 O O . LYS A 1 95 ? -0.779 -5.722 27.493 1.00 91.06 95 LYS A O 1
ATOM 716 N N . ILE A 1 96 ? 0.770 -4.095 27.374 1.00 89.06 96 ILE A N 1
ATOM 717 C CA . ILE A 1 96 ? 0.539 -3.768 25.959 1.00 89.06 96 ILE A CA 1
ATOM 718 C C . ILE A 1 96 ? 1.613 -4.408 25.078 1.00 89.06 96 ILE A C 1
ATOM 720 O O . ILE A 1 96 ? 2.703 -4.716 25.560 1.00 89.06 96 ILE A O 1
ATOM 724 N N . ALA A 1 97 ? 1.298 -4.628 23.802 1.00 85.94 97 ALA A N 1
ATOM 725 C CA . ALA A 1 97 ? 2.210 -5.234 22.837 1.00 85.94 97 ALA A CA 1
ATOM 726 C C . ALA A 1 97 ? 3.536 -4.463 22.747 1.00 85.94 97 ALA A C 1
ATOM 728 O O . ALA A 1 97 ? 3.566 -3.236 22.843 1.00 85.94 97 ALA A O 1
ATOM 729 N N . THR A 1 98 ? 4.639 -5.178 22.523 1.00 80.50 98 THR A N 1
ATOM 730 C CA . THR A 1 98 ? 5.983 -4.582 22.420 1.00 80.50 98 THR A CA 1
ATOM 731 C C . THR A 1 98 ? 6.084 -3.556 21.288 1.00 80.50 98 THR A C 1
ATOM 733 O O . THR A 1 98 ? 6.808 -2.575 21.416 1.00 80.50 98 THR A O 1
ATOM 736 N N . SER A 1 99 ? 5.290 -3.716 20.226 1.00 74.88 99 SER A N 1
ATOM 737 C CA . SER A 1 99 ? 5.166 -2.764 19.115 1.00 74.88 99 SER A CA 1
ATOM 738 C C . SER A 1 99 ? 4.473 -1.441 19.479 1.00 74.88 99 SER A C 1
ATOM 740 O O . SER A 1 99 ? 4.424 -0.531 18.656 1.00 74.88 99 SER A O 1
ATOM 742 N N . GLU A 1 100 ? 3.890 -1.315 20.676 1.00 77.12 100 GLU A N 1
ATOM 743 C CA . GLU A 1 100 ? 3.208 -0.092 21.131 1.00 77.12 100 GLU A CA 1
ATOM 744 C C . GLU A 1 100 ? 4.147 0.899 21.840 1.00 77.12 100 GLU A C 1
ATOM 746 O O . GLU A 1 100 ? 3.744 2.039 22.109 1.00 77.12 100 GLU A O 1
ATOM 751 N N . TYR A 1 101 ? 5.378 0.475 22.146 1.00 75.62 101 TYR A N 1
ATOM 752 C CA . TYR A 1 101 ? 6.424 1.301 22.746 1.00 75.62 101 TYR A CA 1
ATOM 753 C C . TYR A 1 101 ? 7.258 1.981 21.654 1.00 75.62 101 TYR A C 1
ATOM 755 O O . TYR A 1 101 ? 7.621 1.356 20.660 1.00 75.62 101 TYR A O 1
ATOM 763 N N . ASP A 1 102 ? 7.578 3.265 21.834 1.00 69.25 102 ASP A N 1
ATOM 764 C CA . ASP A 1 102 ? 8.597 3.930 21.017 1.00 69.25 102 ASP A CA 1
ATOM 765 C C . ASP A 1 102 ? 10.019 3.520 21.450 1.00 69.25 102 ASP A C 1
ATOM 767 O O . ASP A 1 102 ? 10.212 2.878 22.484 1.00 69.25 102 ASP A O 1
ATOM 771 N N . ALA A 1 103 ? 11.037 3.913 20.676 1.00 65.69 103 ALA A N 1
ATOM 772 C CA . ALA A 1 103 ? 12.443 3.604 20.969 1.00 65.69 103 ALA A CA 1
ATOM 773 C C . ALA A 1 103 ? 12.940 4.149 22.330 1.00 65.69 103 ALA A C 1
ATOM 775 O O . ALA A 1 103 ? 13.964 3.702 22.840 1.00 65.69 103 ALA A O 1
ATOM 776 N N . ASN A 1 104 ? 12.210 5.097 22.931 1.00 67.44 104 ASN A N 1
ATOM 777 C CA . ASN A 1 104 ? 12.469 5.653 24.260 1.00 67.44 104 ASN A CA 1
ATOM 778 C C . ASN A 1 104 ? 11.501 5.102 25.324 1.00 67.44 104 ASN A C 1
ATOM 780 O O . ASN A 1 104 ? 11.394 5.667 26.417 1.00 67.44 104 ASN A O 1
ATOM 784 N N . TYR A 1 105 ? 10.782 4.021 25.011 1.00 69.06 105 TYR A N 1
ATOM 785 C CA . TYR A 1 105 ? 9.845 3.318 25.888 1.00 69.06 105 TYR A CA 1
ATOM 786 C C . TYR A 1 105 ? 8.663 4.159 26.358 1.00 69.06 105 TYR A C 1
ATOM 788 O O . TYR A 1 105 ? 8.043 3.884 27.393 1.00 69.06 105 TYR A O 1
ATOM 796 N N . LYS A 1 106 ? 8.323 5.196 25.594 1.00 71.88 106 LYS A N 1
ATOM 797 C CA . LYS A 1 106 ? 7.088 5.940 25.792 1.00 71.88 106 LYS A CA 1
ATOM 798 C C . LYS A 1 106 ? 5.986 5.307 24.959 1.00 71.88 106 LYS A C 1
ATOM 800 O O . LYS A 1 106 ? 6.214 4.689 23.925 1.00 71.88 106 LYS A O 1
ATOM 805 N N . THR A 1 107 ? 4.766 5.471 25.437 1.00 78.31 107 THR A N 1
ATOM 806 C CA . THR A 1 107 ? 3.587 4.814 24.885 1.00 78.31 107 THR A CA 1
ATOM 807 C C . THR A 1 107 ? 2.472 5.829 24.708 1.00 78.31 107 THR A C 1
ATOM 809 O O . THR A 1 107 ? 2.474 6.906 25.316 1.00 78.31 107 THR A O 1
ATOM 812 N N . PHE A 1 108 ? 1.498 5.468 23.874 1.00 82.00 108 PHE A N 1
ATOM 813 C CA . PHE A 1 108 ? 0.301 6.283 23.687 1.00 82.00 108 PHE A CA 1
ATOM 814 C C . PHE A 1 108 ? -0.575 6.319 24.948 1.00 82.00 108 PHE A C 1
ATOM 816 O O . PHE A 1 108 ? -1.203 7.339 25.227 1.00 82.00 108 PHE A O 1
ATOM 823 N N . LEU A 1 109 ? -0.589 5.223 25.717 1.00 86.06 109 LEU A N 1
ATOM 824 C CA . LEU A 1 109 ? -1.341 5.105 26.962 1.00 86.06 109 LEU A CA 1
ATOM 825 C C . LEU A 1 109 ? -0.574 5.733 28.135 1.00 86.06 109 LEU A C 1
ATOM 827 O O . LEU A 1 109 ? 0.438 5.194 28.601 1.00 86.06 109 LEU A O 1
ATOM 831 N N . ALA A 1 110 ? -1.093 6.843 28.656 1.00 85.12 110 ALA A N 1
ATOM 832 C CA . ALA A 1 110 ? -0.543 7.523 29.822 1.00 85.12 110 ALA A CA 1
ATOM 833 C C . ALA A 1 110 ? -1.270 7.140 31.124 1.00 85.12 110 ALA A C 1
ATOM 835 O O . ALA A 1 110 ? -2.400 6.655 31.134 1.00 85.12 110 ALA A O 1
ATOM 836 N N . VAL A 1 111 ? -0.625 7.398 32.266 1.00 87.94 111 VAL A N 1
ATOM 837 C CA . VAL A 1 111 ? -1.314 7.326 33.565 1.00 87.94 111 VAL A CA 1
ATOM 838 C C . VAL A 1 111 ? -2.394 8.407 33.595 1.00 87.94 111 VAL A C 1
ATOM 840 O O . VAL A 1 111 ? -2.149 9.530 33.147 1.00 87.94 111 VAL A O 1
ATOM 843 N N . LYS A 1 112 ? -3.561 8.079 34.159 1.00 88.50 112 LYS A N 1
ATOM 844 C CA . LYS A 1 112 ? -4.798 8.876 34.135 1.00 88.50 112 LYS A CA 1
ATOM 845 C C . LYS A 1 112 ? -5.522 8.919 32.789 1.00 88.50 112 LYS A C 1
ATOM 847 O O . LYS A 1 112 ? -6.557 9.568 32.729 1.00 88.50 112 LYS A O 1
ATOM 852 N N . ASP A 1 113 ? -5.055 8.241 31.741 1.00 90.38 113 ASP A N 1
ATOM 853 C CA . ASP A 1 113 ? -5.942 7.920 30.616 1.00 90.38 113 ASP A CA 1
ATOM 854 C C . ASP A 1 113 ? -6.977 6.876 31.043 1.00 90.38 113 ASP A C 1
ATOM 856 O O . ASP A 1 113 ? -6.860 6.259 32.105 1.00 90.38 113 ASP A O 1
ATOM 860 N N . ALA A 1 114 ? -7.997 6.668 30.220 1.00 90.81 114 ALA A N 1
ATOM 861 C CA . ALA A 1 114 ? -8.960 5.601 30.419 1.00 90.81 114 ALA A CA 1
ATOM 862 C C . ALA A 1 114 ? -9.023 4.674 29.206 1.00 90.81 114 ALA A C 1
ATOM 864 O O . ALA A 1 114 ? -8.793 5.092 28.073 1.00 90.81 114 ALA A O 1
ATOM 865 N N . ILE A 1 115 ? -9.354 3.418 29.467 1.00 92.31 115 ILE A N 1
ATOM 866 C CA . ILE A 1 115 ? -9.591 2.381 28.471 1.00 92.31 115 ILE A CA 1
ATOM 867 C C . ILE A 1 115 ? -11.045 1.922 28.543 1.00 92.31 115 ILE A C 1
ATOM 869 O O . ILE A 1 115 ? -11.675 2.015 29.601 1.00 92.31 115 ILE A O 1
ATOM 873 N N . PHE A 1 116 ? -11.562 1.420 27.427 1.00 92.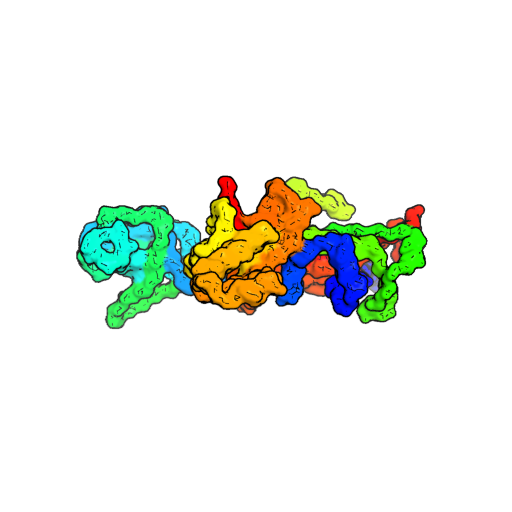06 116 PHE A N 1
ATOM 874 C CA . PHE A 1 116 ? -12.847 0.729 27.391 1.00 92.06 116 PHE A CA 1
ATOM 875 C C . PHE A 1 116 ? -12.634 -0.769 27.221 1.00 92.06 116 PHE A C 1
ATOM 877 O O . PHE A 1 116 ? -11.976 -1.198 26.273 1.00 92.06 116 PHE A O 1
ATOM 884 N N . ILE A 1 117 ? -13.206 -1.539 28.141 1.00 91.50 117 ILE A N 1
ATOM 885 C CA . ILE A 1 117 ? -13.321 -2.989 28.026 1.00 91.50 117 ILE A CA 1
ATOM 886 C C . ILE A 1 117 ? -14.616 -3.303 27.262 1.00 91.50 117 ILE A C 1
ATOM 888 O O . ILE A 1 117 ? -15.656 -2.746 27.627 1.00 91.50 117 ILE A O 1
ATOM 892 N N . PRO A 1 118 ? -14.574 -4.140 26.207 1.00 89.88 118 PRO A N 1
ATOM 893 C CA . PRO A 1 118 ? -15.772 -4.536 25.470 1.00 89.88 118 PRO A CA 1
ATOM 894 C C . PRO A 1 118 ? -16.814 -5.213 26.368 1.00 89.88 118 PRO A C 1
ATOM 896 O O . PRO A 1 118 ? -16.460 -5.912 27.315 1.00 89.88 118 PRO A O 1
ATOM 899 N N . GLU A 1 119 ? -18.089 -5.008 26.042 1.00 87.94 119 GLU A N 1
ATOM 900 C CA . GLU A 1 119 ? -19.236 -5.527 26.800 1.00 87.94 119 GLU A CA 1
ATOM 901 C C . GLU A 1 119 ? -19.228 -7.056 26.917 1.00 87.94 119 GLU A C 1
ATOM 903 O O . GLU A 1 119 ? -19.538 -7.573 27.982 1.00 87.94 119 GLU A O 1
ATOM 908 N N . ASP A 1 120 ? -18.755 -7.767 25.888 1.00 87.44 120 ASP A N 1
ATOM 909 C CA . ASP A 1 120 ? -18.683 -9.238 25.852 1.00 87.44 120 ASP A CA 1
ATOM 910 C C . ASP A 1 120 ? -17.888 -9.861 27.017 1.00 87.44 120 ASP A C 1
ATOM 912 O O . ASP A 1 120 ? -18.052 -11.040 27.335 1.00 87.44 120 ASP A O 1
ATOM 916 N N . TYR A 1 121 ? -17.001 -9.086 27.650 1.00 89.38 121 TYR A N 1
ATOM 917 C CA . TYR A 1 121 ? -16.165 -9.538 28.769 1.00 89.38 121 TYR A CA 1
ATOM 918 C C . TYR A 1 121 ? -16.688 -9.099 30.140 1.00 89.38 121 TYR A C 1
ATOM 920 O O . TYR A 1 121 ? -16.137 -9.481 31.179 1.00 89.38 121 TYR A O 1
ATOM 928 N N . MET A 1 122 ? -17.729 -8.274 30.147 1.00 88.25 122 MET A N 1
ATOM 929 C CA . MET A 1 122 ? -18.338 -7.735 31.347 1.00 88.25 122 MET A CA 1
ATOM 930 C C . MET A 1 122 ? -19.517 -8.609 31.787 1.00 88.25 122 MET A C 1
ATOM 932 O O . MET A 1 122 ? -20.141 -9.307 30.993 1.00 88.25 122 MET A O 1
ATOM 936 N N . GLY A 1 123 ? -19.830 -8.590 33.081 1.00 80.00 123 GLY A N 1
ATOM 937 C CA . GLY A 1 123 ? -21.079 -9.178 33.572 1.00 80.00 123 GLY A CA 1
ATOM 938 C C . GLY A 1 123 ? -22.308 -8.352 33.178 1.00 80.00 123 GLY A C 1
ATOM 939 O O . GLY A 1 123 ? -22.180 -7.206 32.751 1.00 80.00 123 GLY A O 1
ATOM 940 N N . ASP A 1 124 ? -23.503 -8.888 33.453 1.00 71.62 124 ASP A N 1
ATOM 941 C CA . ASP A 1 124 ? -24.826 -8.282 33.175 1.00 71.62 124 ASP A CA 1
ATOM 942 C C . ASP A 1 124 ? -25.061 -6.882 33.793 1.00 71.62 124 ASP A C 1
ATOM 944 O O . ASP A 1 124 ? -26.143 -6.306 33.693 1.00 71.62 124 ASP A O 1
ATOM 948 N N . THR A 1 125 ? -24.075 -6.324 34.497 1.00 66.38 125 THR A N 1
ATOM 949 C CA . THR A 1 125 ? -24.137 -5.011 35.138 1.00 66.38 125 THR A CA 1
ATOM 950 C C . THR A 1 125 ? -23.697 -3.857 34.235 1.00 66.38 125 THR A C 1
ATOM 952 O O . THR A 1 125 ? -23.848 -2.701 34.643 1.00 66.38 125 THR A O 1
ATOM 955 N N . SER A 1 126 ? -23.166 -4.118 33.036 1.00 66.94 126 SER A N 1
ATOM 956 C CA . SER A 1 126 ? -22.818 -3.075 32.063 1.00 66.94 126 SER A CA 1
ATOM 957 C C . SER A 1 126 ? -23.733 -3.108 30.839 1.00 66.94 126 SER A C 1
ATOM 959 O O . SER A 1 126 ? -23.736 -4.089 30.112 1.00 66.94 126 SER A O 1
ATOM 961 N N . ASN A 1 127 ? -24.440 -2.005 30.571 1.00 71.25 127 ASN A N 1
ATOM 962 C CA . ASN A 1 127 ? -25.162 -1.784 29.310 1.00 71.25 127 ASN A CA 1
ATOM 963 C C . ASN A 1 127 ? -24.219 -1.118 28.288 1.00 71.25 127 ASN A C 1
ATOM 965 O O . ASN A 1 127 ? -24.404 0.056 27.945 1.00 71.25 127 ASN A O 1
ATOM 969 N N . GLY A 1 128 ? -23.154 -1.819 27.897 1.00 81.88 128 GLY A N 1
ATOM 970 C CA . GLY A 1 128 ? -22.112 -1.322 26.991 1.00 81.88 128 GLY A CA 1
ATOM 971 C C . GLY A 1 128 ? -20.680 -1.369 27.548 1.00 81.88 128 GLY A C 1
ATOM 972 O O . GLY A 1 128 ? -20.449 -1.842 28.663 1.00 81.88 128 GLY A O 1
ATOM 973 N N . PRO A 1 129 ? -19.687 -0.851 26.792 1.00 86.12 129 PRO A N 1
ATOM 974 C CA . PRO A 1 129 ? -18.278 -0.942 27.160 1.00 86.12 129 PRO A CA 1
ATOM 975 C C . PRO A 1 129 ? -17.962 -0.276 28.502 1.00 86.12 129 PRO A C 1
ATOM 977 O O . PRO A 1 129 ? -18.282 0.893 28.744 1.00 86.12 129 PRO A O 1
ATOM 980 N N . ALA A 1 130 ? -17.258 -0.997 29.367 1.00 89.56 130 ALA A N 1
ATOM 981 C CA . ALA A 1 130 ? -16.928 -0.523 30.700 1.00 89.56 130 ALA A CA 1
ATOM 982 C C . ALA A 1 130 ? -15.668 0.350 30.688 1.00 89.56 130 ALA A C 1
ATOM 984 O O . ALA A 1 130 ? -14.604 -0.051 30.212 1.00 89.56 130 ALA A O 1
ATOM 985 N N . LYS A 1 131 ? -15.775 1.560 31.248 1.00 92.31 131 LYS A N 1
ATOM 986 C CA . LYS A 1 131 ? -14.654 2.502 31.366 1.00 92.31 131 LYS A CA 1
ATOM 987 C C . LYS A 1 131 ? -13.787 2.173 32.586 1.00 92.31 131 LYS A C 1
ATOM 989 O O . LYS A 1 131 ? -14.290 2.138 33.711 1.00 92.31 131 LYS A O 1
ATOM 994 N N . TYR A 1 132 ? -12.480 2.036 32.375 1.00 92.81 132 TYR A N 1
ATOM 995 C CA . TYR A 1 132 ? -11.465 1.865 33.421 1.00 92.81 132 TYR A CA 1
ATOM 996 C C . TYR A 1 132 ? -10.399 2.961 33.304 1.00 92.81 132 TYR A C 1
ATOM 998 O O . TYR A 1 132 ? -9.888 3.205 32.216 1.00 92.81 132 TYR A O 1
ATOM 1006 N N . GLN A 1 133 ? -10.041 3.631 34.402 1.00 92.88 133 GLN A N 1
ATOM 1007 C CA . GLN A 1 133 ? -8.990 4.654 34.431 1.00 92.88 133 GLN A CA 1
ATOM 1008 C C . GLN A 1 133 ? -7.654 4.061 34.871 1.00 92.88 133 GLN A C 1
ATOM 1010 O O . GLN A 1 133 ? -7.580 3.400 35.904 1.00 92.88 133 GLN A O 1
ATOM 1015 N N . ILE A 1 134 ? -6.580 4.357 34.142 1.00 92.81 134 ILE A N 1
ATOM 1016 C CA . ILE A 1 134 ? -5.223 3.945 34.501 1.00 92.81 134 ILE A CA 1
ATOM 1017 C C . ILE A 1 134 ? -4.790 4.687 35.768 1.00 92.81 134 ILE A C 1
ATOM 1019 O O . ILE A 1 134 ? -4.614 5.909 35.756 1.00 92.81 134 ILE A O 1
ATOM 1023 N N . SER A 1 135 ? -4.595 3.948 36.856 1.00 91.69 135 SER A N 1
ATOM 1024 C CA . SER A 1 135 ? -4.200 4.490 38.157 1.00 91.69 135 SER A CA 1
ATOM 1025 C C . SER A 1 135 ? -2.685 4.529 38.322 1.00 91.69 135 SER A C 1
ATOM 1027 O O . SER A 1 135 ? -2.144 5.484 38.880 1.00 91.69 135 SER A O 1
ATOM 1029 N N . SER A 1 136 ? -1.986 3.523 37.801 1.00 90.50 136 SER A N 1
ATOM 1030 C CA . SER A 1 136 ? -0.534 3.425 37.892 1.00 90.50 136 SER A CA 1
ATOM 1031 C C . SER A 1 136 ? 0.054 2.609 36.744 1.00 90.50 136 SER A C 1
ATOM 1033 O O . SER A 1 136 ? -0.640 1.881 36.030 1.00 90.50 136 SER A O 1
ATOM 1035 N N . LYS A 1 137 ? 1.366 2.753 36.566 1.00 89.81 137 LYS A N 1
ATOM 1036 C CA . LYS A 1 137 ? 2.179 1.891 35.715 1.00 89.81 137 LYS A CA 1
ATOM 1037 C C . LYS A 1 137 ? 3.463 1.535 36.459 1.00 89.81 137 LYS A C 1
ATOM 1039 O O . LYS A 1 137 ? 4.030 2.399 37.129 1.00 89.81 137 LYS A O 1
ATOM 1044 N N . SER A 1 138 ? 3.915 0.295 36.349 1.00 88.56 138 SER A N 1
ATOM 1045 C CA . SER A 1 138 ? 5.143 -0.200 36.977 1.00 88.56 138 SER A CA 1
ATOM 1046 C C . SER A 1 138 ? 5.831 -1.215 36.067 1.00 88.56 138 SER A C 1
ATOM 1048 O O . SER A 1 138 ? 5.195 -1.800 35.195 1.00 88.56 138 SER A O 1
ATOM 1050 N N . GLY A 1 139 ? 7.137 -1.411 36.241 1.00 82.00 139 GLY A N 1
ATOM 1051 C CA . GLY A 1 139 ? 7.923 -2.353 35.440 1.00 82.00 139 GLY A CA 1
ATOM 1052 C C . GLY A 1 139 ? 9.138 -1.708 34.784 1.00 82.00 139 GLY A C 1
ATOM 1053 O O . GLY A 1 139 ? 9.413 -0.521 34.972 1.00 82.00 139 GLY A O 1
ATOM 1054 N N . SER A 1 140 ? 9.880 -2.522 34.041 1.00 72.31 140 SER A N 1
ATOM 1055 C CA . SER A 1 140 ? 11.070 -2.120 33.296 1.00 72.31 140 SER A CA 1
ATOM 1056 C C . SER A 1 140 ? 10.760 -1.876 31.817 1.00 72.31 140 SER A C 1
ATOM 1058 O O . SER A 1 140 ? 9.661 -2.127 31.325 1.00 72.31 140 SER A O 1
ATOM 1060 N N . THR A 1 141 ? 11.761 -1.373 31.107 1.00 69.75 141 THR A N 1
ATOM 1061 C CA . THR A 1 141 ? 11.831 -1.220 29.653 1.00 69.75 141 THR A CA 1
ATOM 1062 C C . THR A 1 141 ? 11.145 -2.358 28.875 1.00 69.75 141 THR A C 1
ATOM 1064 O O . THR A 1 141 ? 11.505 -3.515 29.067 1.00 69.75 141 THR A O 1
ATOM 1067 N N . ASN A 1 142 ? 10.180 -2.031 28.000 1.00 69.56 142 ASN A N 1
ATOM 1068 C CA . ASN A 1 142 ? 9.357 -2.967 27.201 1.00 69.56 142 ASN A CA 1
ATOM 1069 C C . ASN A 1 142 ? 8.493 -3.978 27.978 1.00 69.56 142 ASN A C 1
ATOM 1071 O O . ASN A 1 142 ? 7.905 -4.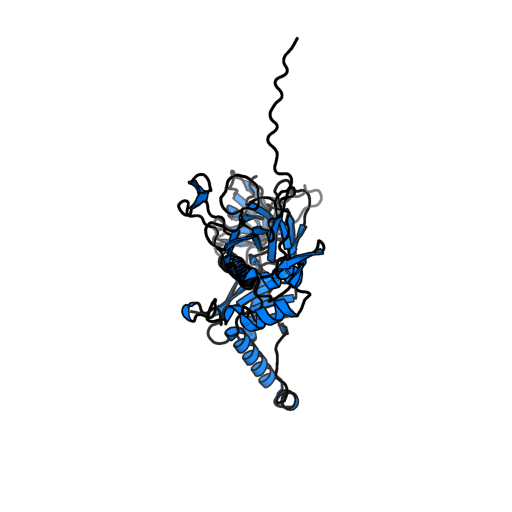865 27.365 1.00 69.56 142 ASN A O 1
ATOM 1075 N N . ASP A 1 143 ? 8.371 -3.834 29.299 1.00 80.19 143 ASP A N 1
ATOM 1076 C CA . ASP A 1 143 ? 7.546 -4.707 30.134 1.00 80.19 143 ASP A CA 1
ATOM 1077 C C . ASP A 1 143 ? 6.791 -3.906 31.203 1.00 80.19 143 ASP A C 1
ATOM 1079 O O . ASP A 1 143 ? 6.911 -4.122 32.413 1.00 80.19 143 ASP A O 1
ATOM 1083 N N . ILE A 1 144 ? 6.031 -2.908 30.746 1.00 86.38 144 ILE A N 1
ATOM 1084 C CA . ILE A 1 144 ? 5.253 -2.047 31.638 1.00 86.38 144 ILE A CA 1
ATOM 1085 C C . ILE A 1 144 ? 3.903 -2.703 31.922 1.00 86.38 144 ILE A C 1
ATOM 1087 O O . ILE A 1 144 ? 3.084 -2.891 31.023 1.00 86.38 144 ILE A O 1
ATOM 1091 N N . THR A 1 145 ? 3.656 -2.977 33.198 1.00 90.31 145 THR A N 1
ATOM 1092 C CA . THR A 1 145 ? 2.355 -3.396 33.713 1.00 90.31 145 THR A CA 1
ATOM 1093 C C . THR A 1 145 ? 1.535 -2.163 34.067 1.00 90.31 145 THR A C 1
ATOM 1095 O O . THR A 1 145 ? 1.945 -1.326 34.875 1.00 90.31 145 THR A O 1
ATOM 1098 N N . TYR A 1 146 ? 0.363 -2.050 33.458 1.00 92.56 146 TYR A N 1
ATOM 1099 C CA . TYR A 1 146 ? -0.619 -1.016 33.745 1.00 92.56 146 TYR A CA 1
ATOM 1100 C C . TYR A 1 146 ? -1.624 -1.535 34.763 1.00 92.56 146 TYR A C 1
ATOM 1102 O O . TYR A 1 146 ? -2.088 -2.664 34.641 1.00 92.56 146 TYR A O 1
ATOM 1110 N N . THR A 1 147 ? -1.971 -0.708 35.750 1.00 94.19 147 THR A N 1
ATOM 1111 C CA . THR A 1 147 ? -3.084 -0.969 36.673 1.00 94.19 147 THR A CA 1
ATOM 1112 C C . THR A 1 147 ? -4.207 0.011 36.369 1.00 94.19 147 THR A C 1
ATOM 1114 O O . THR A 1 147 ? -3.970 1.220 36.296 1.00 94.19 147 THR A O 1
ATOM 1117 N N . ALA A 1 148 ? -5.426 -0.493 36.194 1.00 94.06 148 ALA A N 1
ATOM 1118 C CA . ALA A 1 148 ? -6.599 0.315 35.888 1.00 94.06 148 ALA A CA 1
ATOM 1119 C C . ALA A 1 148 ? -7.737 0.047 36.876 1.00 94.06 148 ALA A C 1
ATOM 1121 O O . ALA A 1 148 ? -8.014 -1.097 37.222 1.00 94.06 148 ALA A O 1
ATOM 1122 N N . LEU A 1 149 ? -8.400 1.110 37.326 1.00 93.75 149 LEU A N 1
ATOM 1123 C CA . LEU A 1 149 ? -9.547 1.053 38.230 1.00 93.75 149 LEU A CA 1
ATOM 1124 C C . LEU A 1 149 ? -10.849 1.270 37.452 1.00 93.75 149 LEU A C 1
ATOM 1126 O O . LEU A 1 149 ? -10.895 2.176 36.615 1.00 93.75 149 LEU A O 1
ATOM 1130 N N . PRO A 1 150 ? -11.910 0.493 37.720 1.00 93.00 150 PRO A N 1
ATOM 1131 C CA . PRO A 1 150 ? -13.204 0.717 37.091 1.00 93.00 150 PRO A CA 1
ATOM 1132 C C . PRO A 1 150 ? -13.799 2.051 37.539 1.00 93.00 150 PRO A C 1
ATOM 1134 O O . PRO A 1 150 ? -13.629 2.478 38.681 1.00 93.00 150 PRO A O 1
ATOM 1137 N N . PHE A 1 151 ? -14.545 2.697 36.645 1.00 89.69 151 PHE A N 1
ATOM 1138 C CA . PHE A 1 151 ? -15.301 3.902 36.996 1.00 89.69 151 PHE A CA 1
ATOM 1139 C C . PHE A 1 151 ? -16.474 3.616 37.937 1.00 89.69 151 PHE A C 1
ATOM 1141 O O . PHE A 1 151 ? -16.810 4.463 38.762 1.00 89.69 151 PHE A O 1
ATOM 1148 N N . LEU A 1 152 ? -17.102 2.445 37.807 1.00 89.44 152 LEU A N 1
ATOM 1149 C CA . LEU A 1 152 ? -18.216 2.020 38.648 1.00 89.44 152 LEU A CA 1
ATOM 1150 C C . LEU A 1 152 ? -17.797 0.827 39.501 1.00 89.44 152 LEU A C 1
ATOM 1152 O O . LEU A 1 152 ? -17.209 -0.132 39.006 1.00 89.44 152 LEU A O 1
ATOM 1156 N N . SER A 1 153 ? -18.162 0.848 40.781 1.00 89.81 153 SER A N 1
ATOM 1157 C CA . SER A 1 153 ? -17.925 -0.270 41.702 1.00 89.81 153 SER A CA 1
ATOM 1158 C C . SER A 1 153 ? -18.704 -1.538 41.332 1.00 89.81 153 SER A C 1
ATOM 1160 O O . SER A 1 153 ? -18.412 -2.607 41.855 1.00 89.81 153 SER A O 1
ATOM 1162 N N . THR A 1 154 ? -19.684 -1.430 40.434 1.00 88.31 154 THR A N 1
ATOM 1163 C CA . THR A 1 154 ? -20.515 -2.535 39.940 1.00 88.31 154 THR A CA 1
ATOM 1164 C C . THR A 1 154 ? -19.915 -3.269 38.743 1.00 88.31 154 THR A C 1
ATOM 1166 O O . THR A 1 154 ? -20.443 -4.309 38.356 1.00 88.31 154 THR A O 1
ATOM 1169 N N . TYR A 1 155 ? -18.843 -2.750 38.136 1.00 90.44 155 TYR A N 1
ATOM 1170 C CA . TYR A 1 155 ? -18.196 -3.395 36.995 1.00 90.44 155 TYR A CA 1
ATOM 1171 C C . TYR A 1 155 ? -17.464 -4.663 37.427 1.00 90.44 155 TYR A C 1
ATOM 1173 O O . TYR A 1 155 ? -16.597 -4.615 38.301 1.00 90.44 155 TYR A O 1
ATOM 1181 N N . VAL A 1 156 ? -17.833 -5.780 36.796 1.00 89.62 156 VAL A N 1
ATOM 1182 C CA . VAL A 1 156 ? -17.290 -7.125 37.014 1.00 89.62 156 VAL A CA 1
ATOM 1183 C C . VAL A 1 156 ? -16.805 -7.662 35.675 1.00 89.62 156 VAL A C 1
ATOM 1185 O O . VAL A 1 156 ? -17.562 -7.635 34.707 1.00 89.62 156 VAL A O 1
ATOM 1188 N N . LEU A 1 157 ? -15.579 -8.177 35.638 1.00 89.88 157 LEU A N 1
ATOM 1189 C CA . LEU A 1 157 ? -15.020 -8.841 34.463 1.00 89.88 157 LEU A CA 1
ATOM 1190 C C . LEU A 1 157 ? -15.256 -10.349 34.617 1.00 89.88 157 LEU A C 1
ATOM 1192 O O . LEU A 1 157 ? -14.566 -11.008 35.400 1.00 89.88 157 LEU A O 1
ATOM 1196 N N . THR A 1 158 ? -16.280 -10.871 33.946 1.00 90.44 158 THR A N 1
ATOM 1197 C CA . THR A 1 158 ? -16.748 -12.265 34.077 1.00 90.44 158 THR A CA 1
ATOM 1198 C C . THR A 1 158 ? -15.980 -13.225 33.181 1.00 90.44 158 THR A C 1
ATOM 1200 O O . THR A 1 158 ? -15.806 -14.388 33.544 1.00 90.44 158 THR A O 1
ATOM 1203 N N . SER A 1 159 ? -15.471 -12.721 32.058 1.00 90.81 159 SER A N 1
ATOM 1204 C CA . SER A 1 159 ? -14.659 -13.464 31.098 1.00 90.81 159 SER A CA 1
ATOM 1205 C C . SER A 1 159 ? -13.299 -12.795 30.953 1.00 90.81 159 SER A C 1
ATOM 1207 O O . SER A 1 159 ? -13.194 -11.568 30.972 1.00 90.81 159 SER A O 1
ATOM 1209 N N . ALA A 1 160 ? -12.244 -13.595 30.817 1.00 91.25 160 ALA A N 1
ATOM 1210 C CA . ALA A 1 160 ? -10.913 -13.054 30.593 1.00 91.25 160 ALA A CA 1
ATOM 1211 C C . ALA A 1 160 ? -10.834 -12.387 29.209 1.00 91.25 160 ALA A C 1
ATOM 1213 O O . ALA A 1 160 ? -11.377 -12.912 28.236 1.00 91.25 160 ALA A O 1
ATOM 1214 N N . VAL A 1 161 ? -10.166 -11.234 29.122 1.00 92.00 161 VAL A N 1
ATOM 1215 C CA . VAL A 1 161 ? -9.966 -10.533 27.844 1.00 92.00 161 VAL A CA 1
ATOM 1216 C C . VAL A 1 161 ? -8.733 -11.127 27.160 1.00 92.00 161 VAL A C 1
ATOM 1218 O O . VAL A 1 161 ? -7.635 -10.981 27.711 1.00 92.00 161 VAL A O 1
ATOM 1221 N N . PRO A 1 162 ? -8.864 -11.748 25.974 1.00 92.31 162 PRO A N 1
ATOM 1222 C CA . PRO A 1 162 ? -7.765 -12.435 25.307 1.00 92.31 162 PRO A CA 1
ATOM 1223 C C . PRO A 1 162 ? -6.588 -11.518 24.971 1.00 92.31 162 PRO A C 1
ATOM 1225 O O . PRO A 1 162 ? -6.735 -10.301 24.791 1.00 92.31 162 PRO A O 1
ATOM 1228 N N . THR A 1 163 ? -5.415 -12.123 24.784 1.00 88.81 163 THR A N 1
ATOM 1229 C CA . THR A 1 163 ? -4.261 -11.451 24.171 1.00 88.81 163 THR A CA 1
ATOM 1230 C C . THR A 1 163 ? -4.625 -10.924 22.780 1.00 88.81 163 THR A C 1
ATOM 1232 O O . THR A 1 163 ? -5.564 -11.399 22.146 1.00 88.81 163 THR A O 1
ATOM 1235 N N . THR A 1 164 ? -3.903 -9.915 22.285 1.00 86.00 164 THR A N 1
ATOM 1236 C CA . THR A 1 164 ? -4.148 -9.242 20.990 1.00 86.00 164 THR A CA 1
ATOM 1237 C C . THR A 1 164 ? -5.456 -8.452 20.868 1.00 86.00 164 THR A C 1
ATOM 1239 O O . THR A 1 164 ? -5.642 -7.742 19.877 1.00 86.00 164 THR A O 1
ATOM 1242 N N . THR A 1 165 ? -6.325 -8.472 21.888 1.00 87.81 165 THR A N 1
ATOM 1243 C CA . THR A 1 165 ? -7.521 -7.621 21.913 1.00 87.81 165 THR A CA 1
ATOM 1244 C C . THR A 1 165 ? -7.119 -6.147 21.832 1.00 87.81 165 THR A C 1
ATOM 1246 O O . THR A 1 165 ? -6.214 -5.688 22.538 1.00 87.81 165 THR A O 1
ATOM 1249 N N . LYS A 1 166 ? -7.797 -5.399 20.955 1.00 87.62 166 LYS A N 1
ATOM 1250 C CA . LYS A 1 166 ? -7.600 -3.958 20.782 1.00 87.62 166 LYS A CA 1
ATOM 1251 C C . LYS A 1 166 ? -8.537 -3.194 21.710 1.00 87.62 166 LYS A C 1
ATOM 1253 O O . LYS A 1 166 ? -9.752 -3.293 21.573 1.00 87.62 166 LYS A O 1
ATOM 1258 N N . LEU A 1 167 ? -7.977 -2.405 22.621 1.00 88.81 167 LEU A N 1
ATOM 1259 C CA . LEU A 1 167 ? -8.746 -1.580 23.552 1.00 88.81 167 LEU A CA 1
ATOM 1260 C C . LEU A 1 167 ? -8.760 -0.122 23.101 1.00 88.81 167 LEU A C 1
ATOM 1262 O O . LEU A 1 167 ? -7.732 0.441 22.713 1.00 88.81 167 LEU A O 1
ATOM 1266 N N . GLN A 1 168 ? -9.931 0.506 23.179 1.00 88.69 168 GLN A N 1
ATOM 1267 C CA . GLN A 1 168 ? -10.074 1.932 22.901 1.00 88.69 168 GLN A CA 1
ATOM 1268 C C . GLN A 1 168 ? -9.498 2.750 24.057 1.00 88.69 168 GLN A C 1
ATOM 1270 O O . GLN A 1 168 ? -9.786 2.468 25.220 1.00 88.69 168 GLN A O 1
ATOM 1275 N N . VAL A 1 169 ? -8.720 3.786 23.735 1.00 87.81 169 VAL A N 1
ATOM 1276 C CA . VAL A 1 169 ? -8.134 4.710 24.715 1.00 87.81 169 VAL A CA 1
ATOM 1277 C C . VAL A 1 169 ? -8.814 6.069 24.614 1.00 87.81 169 VAL A C 1
ATOM 1279 O O . VAL A 1 169 ? -8.943 6.637 23.532 1.00 87.81 169 VAL A O 1
ATOM 1282 N N . THR A 1 170 ? -9.197 6.628 25.757 1.00 88.19 170 THR A N 1
ATOM 1283 C CA . THR A 1 170 ? -9.769 7.969 25.887 1.00 88.19 170 THR A CA 1
ATOM 1284 C C . THR A 1 170 ? -9.083 8.754 27.006 1.00 88.19 170 THR A C 1
ATOM 1286 O O . THR A 1 170 ? -8.297 8.209 27.784 1.00 88.19 170 THR A O 1
ATOM 1289 N N . GLY A 1 171 ? -9.359 10.054 27.092 1.00 84.62 171 GLY A N 1
ATOM 1290 C CA . GLY A 1 171 ? -8.940 10.859 28.237 1.00 84.62 171 GLY A CA 1
ATOM 1291 C C . GLY A 1 171 ? -9.647 10.398 29.515 1.00 84.62 171 GLY A C 1
ATOM 1292 O O . GLY A 1 171 ? -10.853 10.113 29.513 1.00 84.62 171 GLY A O 1
ATOM 1293 N N . GLY A 1 172 ? -8.904 10.304 30.616 1.00 83.88 172 GLY A N 1
ATOM 1294 C CA . GLY A 1 172 ? -9.519 10.063 31.918 1.00 83.88 172 GLY A CA 1
ATOM 1295 C C . GLY A 1 172 ? -10.206 11.302 32.474 1.00 83.88 172 GLY A C 1
ATOM 1296 O O . GLY A 1 172 ? -10.150 12.397 31.909 1.00 83.88 172 GLY A O 1
ATOM 1297 N N . ASN A 1 173 ? -10.879 11.105 33.602 1.00 85.31 173 ASN A N 1
ATOM 1298 C CA . ASN A 1 173 ? -11.593 12.169 34.287 1.00 85.31 173 ASN A CA 1
ATOM 1299 C C . ASN A 1 173 ? -10.698 12.743 35.395 1.00 85.31 173 ASN A C 1
ATOM 1301 O O . ASN A 1 173 ? -9.994 12.006 36.092 1.00 85.31 173 ASN A O 1
ATOM 1305 N N . TYR A 1 174 ? -10.742 14.064 35.561 1.00 86.06 174 TYR A N 1
ATOM 1306 C CA . TYR A 1 174 ? -9.935 14.794 36.537 1.00 86.06 174 TYR A CA 1
ATOM 1307 C C . TYR A 1 174 ? -10.824 15.390 37.619 1.00 86.06 174 TYR A C 1
ATOM 1309 O O . TYR A 1 174 ? -11.873 15.965 37.331 1.00 86.06 174 TYR A O 1
ATOM 1317 N N . ALA A 1 175 ? -10.378 15.279 38.868 1.00 83.88 175 ALA A N 1
ATOM 1318 C CA . ALA A 1 175 ? -10.981 16.008 39.972 1.00 83.88 175 ALA A CA 1
ATOM 1319 C C . ALA A 1 175 ? -10.521 17.481 39.943 1.00 83.88 175 ALA A C 1
ATOM 1321 O O . ALA A 1 175 ? -9.394 17.759 39.503 1.00 83.88 175 ALA A O 1
ATOM 1322 N N . PRO A 1 176 ? -11.335 18.430 40.437 1.00 79.62 176 PRO A N 1
ATOM 1323 C CA . PRO A 1 176 ? -10.907 19.817 40.611 1.00 79.62 176 PRO A CA 1
ATOM 1324 C C . PRO A 1 176 ? -9.597 19.909 41.412 1.00 79.62 176 PRO A C 1
ATOM 1326 O O . PRO A 1 176 ? -9.456 19.268 42.450 1.00 79.62 176 PRO A O 1
ATOM 1329 N N . GLY A 1 177 ? -8.621 20.677 40.915 1.00 79.31 177 GLY A N 1
ATOM 1330 C CA . GLY A 1 177 ? -7.304 20.843 41.552 1.00 79.31 177 GLY A CA 1
ATOM 1331 C C . GLY A 1 177 ? -6.338 19.658 41.399 1.00 79.31 177 GLY A C 1
ATOM 1332 O O . GLY A 1 177 ? -5.232 19.706 41.935 1.00 79.31 177 GLY A O 1
ATOM 1333 N N . SER A 1 178 ? -6.715 18.598 40.673 1.00 81.88 178 SER A N 1
ATOM 1334 C CA . SER A 1 178 ? -5.821 17.461 40.434 1.00 81.88 178 SER A CA 1
ATOM 1335 C C . SER A 1 178 ? -4.712 17.788 39.428 1.00 81.88 178 SER A C 1
ATOM 1337 O O . SER A 1 178 ? -4.880 18.576 38.498 1.00 81.88 178 SER A O 1
ATOM 1339 N N . GLN A 1 179 ? -3.551 17.157 39.611 1.00 76.88 179 GLN A N 1
ATOM 1340 C CA . GLN A 1 179 ? -2.436 17.261 38.673 1.00 76.88 179 GLN A CA 1
ATOM 1341 C C . GLN A 1 179 ? -2.846 16.719 37.292 1.00 76.88 179 GLN A C 1
ATOM 1343 O O . GLN A 1 179 ? -3.461 15.651 37.210 1.00 76.88 179 GLN A O 1
ATOM 1348 N N . GLY A 1 180 ? -2.436 17.398 36.217 1.00 72.62 180 GLY A N 1
ATOM 1349 C CA . GLY A 1 180 ? -2.690 16.973 34.835 1.00 72.62 180 GLY A CA 1
ATOM 1350 C C . GLY A 1 180 ? -2.096 15.604 34.464 1.00 72.62 180 GLY A C 1
ATOM 1351 O O . GLY A 1 180 ? -1.362 14.978 35.243 1.00 72.62 180 GLY A O 1
ATOM 1352 N N . ALA A 1 181 ? -2.449 15.111 33.273 1.00 69.50 181 ALA A N 1
ATOM 1353 C CA . ALA A 1 181 ? -1.837 13.917 32.683 1.00 69.50 181 ALA A CA 1
ATOM 1354 C C . ALA A 1 181 ? -0.388 14.165 32.256 1.00 69.50 181 ALA A C 1
ATOM 1356 O O . ALA A 1 181 ? 0.025 15.295 31.992 1.00 69.50 181 ALA A O 1
ATOM 1357 N N . SER A 1 182 ? 0.365 13.075 32.127 1.00 71.56 182 SER A N 1
ATOM 1358 C CA . SER A 1 182 ? 1.622 13.095 31.384 1.00 71.56 182 SER A CA 1
ATOM 1359 C C . SER A 1 182 ? 1.351 13.289 29.884 1.00 71.56 182 SER A C 1
ATOM 1361 O O . SER A 1 182 ? 0.343 12.782 29.386 1.00 71.56 182 SER A O 1
ATOM 1363 N N . PRO A 1 183 ? 2.241 13.974 29.144 1.00 66.56 183 PRO A N 1
ATOM 1364 C CA . PRO A 1 183 ? 2.129 14.078 27.694 1.00 66.56 183 PRO A CA 1
ATOM 1365 C C . PRO A 1 183 ? 2.097 12.688 27.056 1.00 66.56 183 PRO A C 1
ATOM 1367 O O . PRO A 1 183 ? 2.914 11.828 27.402 1.00 66.56 183 PRO A O 1
ATOM 1370 N N . LYS A 1 184 ? 1.178 12.476 26.111 1.00 71.12 184 LYS A N 1
ATOM 1371 C CA . LYS A 1 184 ? 1.163 11.260 25.292 1.00 71.12 184 LYS A CA 1
ATOM 1372 C C . LYS A 1 184 ? 2.349 11.307 24.336 1.00 71.12 184 LYS A C 1
ATOM 1374 O O . LYS A 1 184 ? 2.587 12.337 23.708 1.00 71.12 184 LYS A O 1
ATOM 1379 N N . SER A 1 185 ? 3.085 10.205 24.227 1.00 63.28 185 SER A N 1
ATOM 1380 C CA . SER A 1 185 ? 4.091 10.054 23.175 1.00 63.28 185 SER A CA 1
ATOM 1381 C C . SER A 1 185 ? 3.490 9.261 22.031 1.00 63.28 185 SER A C 1
ATOM 1383 O O . SER A 1 185 ? 2.787 8.272 22.252 1.00 63.28 185 SER A O 1
ATOM 1385 N N . ARG A 1 186 ? 3.783 9.679 20.803 1.00 62.38 186 ARG A N 1
ATOM 1386 C CA . ARG A 1 186 ? 3.505 8.890 19.611 1.00 62.38 186 ARG A CA 1
ATOM 1387 C C . ARG A 1 186 ? 4.794 8.800 18.812 1.00 62.38 186 ARG A C 1
ATOM 1389 O O . ARG A 1 186 ? 5.350 9.831 18.440 1.00 62.38 186 ARG A O 1
ATOM 1396 N N . GLY A 1 187 ? 5.244 7.575 18.564 1.00 58.25 187 GLY A N 1
ATOM 1397 C CA . GLY A 1 187 ? 6.308 7.325 17.602 1.00 58.25 187 GLY A CA 1
ATOM 1398 C C . GLY A 1 187 ? 5.852 7.689 16.189 1.00 58.25 187 GLY A C 1
ATOM 1399 O O . GLY A 1 187 ? 4.663 7.616 15.868 1.00 58.25 187 GLY A O 1
ATOM 1400 N N . TRP A 1 188 ? 6.795 8.100 15.352 1.00 62.72 188 TRP A N 1
ATOM 1401 C CA . TRP A 1 188 ? 6.580 8.119 13.909 1.00 62.72 188 TRP A CA 1
ATOM 1402 C C . TRP A 1 188 ? 6.611 6.681 13.402 1.00 62.72 188 TRP A C 1
ATOM 1404 O O . TRP A 1 188 ? 7.369 5.873 13.931 1.00 62.72 188 TRP A O 1
ATOM 1414 N N . THR A 1 189 ? 5.787 6.357 12.409 1.00 66.06 189 THR A N 1
ATOM 1415 C CA . THR A 1 189 ? 5.957 5.097 11.684 1.00 66.06 189 THR A CA 1
ATOM 1416 C C . THR A 1 189 ? 6.924 5.365 10.547 1.00 66.06 189 THR A C 1
ATOM 1418 O O . THR A 1 189 ? 6.616 6.162 9.656 1.00 66.06 189 THR A O 1
ATOM 1421 N N . ASP A 1 190 ? 8.087 4.741 10.611 1.00 73.81 190 ASP A N 1
ATOM 1422 C CA . ASP A 1 190 ? 9.136 4.803 9.611 1.00 73.81 190 ASP A CA 1
ATOM 1423 C C . ASP A 1 190 ? 9.028 3.625 8.643 1.00 73.81 190 ASP A C 1
ATOM 1425 O O . ASP A 1 190 ? 8.680 2.500 9.005 1.00 73.81 190 ASP A O 1
ATOM 1429 N N . VAL A 1 191 ? 9.269 3.910 7.369 1.00 77.25 191 VAL A N 1
ATOM 1430 C CA . VAL A 1 191 ? 9.350 2.901 6.320 1.00 77.25 191 VAL A CA 1
ATOM 1431 C C . VAL A 1 191 ? 10.487 3.282 5.393 1.00 77.25 191 VAL A C 1
ATOM 1433 O O . VAL A 1 191 ? 10.543 4.414 4.910 1.00 77.25 191 VAL A O 1
ATOM 1436 N N . ASP A 1 192 ? 11.359 2.321 5.128 1.00 84.88 192 ASP A N 1
ATOM 1437 C CA . ASP A 1 192 ? 12.435 2.462 4.161 1.00 84.88 192 ASP A CA 1
ATOM 1438 C C . ASP A 1 192 ? 11.949 2.119 2.750 1.00 84.88 192 ASP A C 1
ATOM 1440 O O . ASP A 1 192 ? 11.228 1.141 2.555 1.00 84.88 192 ASP A O 1
ATOM 1444 N N . TYR A 1 193 ? 12.360 2.933 1.779 1.00 87.56 193 TYR A N 1
ATOM 1445 C CA . TYR A 1 193 ? 12.178 2.699 0.350 1.00 87.56 193 TYR A CA 1
ATOM 1446 C C . TYR A 1 193 ? 13.532 2.699 -0.346 1.00 87.56 193 TYR A C 1
ATOM 1448 O O . TYR A 1 193 ? 14.398 3.522 -0.033 1.00 87.56 193 TYR A O 1
ATOM 1456 N N . PHE A 1 194 ? 13.696 1.798 -1.309 1.00 89.56 194 PHE A N 1
ATOM 1457 C CA . PHE A 1 194 ? 14.940 1.623 -2.053 1.00 89.56 194 PHE A CA 1
ATOM 1458 C C . PHE A 1 194 ? 14.760 1.967 -3.530 1.00 89.56 194 PHE A C 1
ATOM 1460 O O . PHE A 1 194 ? 13.671 1.794 -4.087 1.00 89.56 194 PHE A O 1
ATOM 1467 N N . THR A 1 195 ? 15.820 2.477 -4.162 1.00 89.50 195 THR A N 1
ATOM 1468 C CA . THR A 1 195 ? 15.849 2.702 -5.610 1.00 89.50 195 THR A CA 1
ATOM 1469 C C . THR A 1 195 ? 16.065 1.400 -6.376 1.00 89.50 195 THR A C 1
ATOM 1471 O O . THR A 1 195 ? 16.744 0.492 -5.915 1.00 89.50 195 THR A O 1
ATOM 1474 N N . ALA A 1 196 ? 15.515 1.324 -7.582 1.00 90.19 196 ALA A N 1
ATOM 1475 C CA . ALA A 1 196 ? 15.853 0.355 -8.610 1.00 90.19 196 ALA A CA 1
ATOM 1476 C C . ALA A 1 196 ? 16.582 1.072 -9.748 1.00 90.19 196 ALA A C 1
ATOM 1478 O O . ALA A 1 196 ? 16.270 2.220 -10.070 1.00 90.19 196 ALA A O 1
ATOM 1479 N N . ILE A 1 197 ? 17.530 0.384 -10.384 1.00 88.25 197 ILE A N 1
ATOM 1480 C CA . ILE A 1 197 ? 18.205 0.869 -11.592 1.00 88.25 197 ILE A CA 1
ATOM 1481 C C . ILE A 1 197 ? 17.755 -0.003 -12.761 1.00 88.25 197 ILE A C 1
ATOM 1483 O O . ILE A 1 197 ? 18.000 -1.209 -12.767 1.00 88.25 197 ILE A O 1
ATOM 1487 N N . LYS A 1 198 ? 17.141 0.608 -13.775 1.00 88.94 198 LYS A N 1
ATOM 1488 C CA . LYS A 1 198 ? 16.811 -0.061 -15.040 1.00 88.94 198 LYS A CA 1
ATOM 1489 C C . LYS A 1 198 ? 17.647 0.523 -16.166 1.00 88.94 198 LYS A C 1
ATOM 1491 O O . LYS A 1 198 ? 17.838 1.737 -16.241 1.00 88.94 198 LYS A O 1
ATOM 1496 N N . ARG A 1 199 ? 18.180 -0.357 -17.015 1.00 83.69 199 ARG A N 1
ATOM 1497 C CA . ARG A 1 199 ? 19.039 -0.003 -18.150 1.00 83.69 199 ARG A CA 1
ATOM 1498 C C . ARG A 1 199 ? 18.605 -0.757 -19.396 1.00 83.69 199 ARG A C 1
ATOM 1500 O O . ARG A 1 199 ? 18.316 -1.948 -19.318 1.00 83.69 199 ARG A O 1
ATOM 1507 N N . ARG A 1 200 ? 18.626 -0.081 -20.542 1.00 80.56 200 ARG A N 1
ATOM 1508 C CA . ARG A 1 200 ? 18.430 -0.689 -21.864 1.00 80.56 200 ARG A CA 1
ATOM 1509 C C . ARG A 1 200 ? 19.464 -0.155 -22.836 1.00 80.56 200 ARG A C 1
ATOM 1511 O O . ARG A 1 200 ? 19.700 1.046 -22.883 1.00 80.56 200 ARG A O 1
ATOM 1518 N N . SER A 1 201 ? 20.079 -1.045 -23.602 1.00 79.81 201 SER A N 1
ATOM 1519 C CA . SER A 1 201 ? 21.002 -0.679 -24.670 1.00 79.81 201 SER A CA 1
ATOM 1520 C C . SER A 1 201 ? 20.299 -0.700 -26.023 1.00 79.81 201 SER A C 1
ATOM 1522 O O . SER A 1 201 ? 19.346 -1.451 -26.237 1.00 79.81 201 SER A O 1
ATOM 1524 N N . PHE A 1 202 ? 20.784 0.126 -26.942 1.00 72.50 202 PHE A N 1
ATOM 1525 C CA . PHE A 1 202 ? 20.420 0.082 -28.350 1.00 72.50 202 PHE A CA 1
ATOM 1526 C C . PHE A 1 202 ? 21.678 0.102 -29.214 1.00 72.50 202 PHE A C 1
ATOM 1528 O O . PHE A 1 202 ? 22.720 0.641 -28.833 1.00 72.50 202 PHE A O 1
ATOM 1535 N N . LEU A 1 203 ? 21.559 -0.502 -30.390 1.00 72.25 203 LEU A N 1
ATOM 1536 C CA . LEU A 1 203 ? 22.604 -0.583 -31.397 1.00 72.25 203 LEU A CA 1
ATOM 1537 C C . LEU A 1 203 ? 22.056 -0.007 -32.699 1.00 72.25 203 LEU A C 1
ATOM 1539 O O . LEU A 1 203 ? 20.908 -0.270 -33.058 1.00 72.25 203 LEU A O 1
ATOM 1543 N N . LEU A 1 204 ? 22.884 0.760 -33.394 1.00 64.81 204 LEU A N 1
ATOM 1544 C CA . LEU A 1 204 ? 22.619 1.241 -34.739 1.00 64.81 204 LEU A CA 1
ATOM 1545 C C . LEU A 1 204 ? 23.762 0.841 -35.643 1.00 64.81 204 LEU A C 1
ATOM 1547 O O . LEU A 1 204 ? 24.901 1.177 -35.358 1.00 64.81 204 LEU A O 1
ATOM 1551 N N . GLU A 1 205 ? 23.445 0.148 -36.725 1.00 60.66 205 GLU A N 1
ATOM 1552 C CA . GLU A 1 205 ? 24.412 -0.208 -37.758 1.00 60.66 205 GLU A CA 1
ATOM 1553 C C . GLU A 1 205 ? 24.559 0.950 -38.758 1.00 60.66 205 GLU A C 1
ATOM 1555 O O . GLU A 1 205 ? 23.659 1.787 -38.921 1.00 60.66 205 GLU A O 1
ATOM 1560 N N . GLY A 1 206 ? 25.693 1.021 -39.444 1.00 51.06 206 GLY A N 1
ATOM 1561 C CA . GLY A 1 206 ? 25.915 2.001 -40.493 1.00 51.06 206 GLY A CA 1
ATOM 1562 C C . GLY A 1 206 ? 24.974 1.811 -41.669 1.00 51.06 206 GLY A C 1
ATOM 1563 O O . GLY A 1 206 ? 24.349 0.768 -41.858 1.00 51.06 206 GLY A O 1
ATOM 1564 N N . SER A 1 207 ? 24.789 2.891 -42.425 1.00 53.12 207 SER A N 1
ATOM 1565 C CA . SER A 1 207 ? 23.712 3.068 -43.411 1.00 53.12 207 SER A CA 1
ATOM 1566 C C . SER A 1 207 ? 22.286 3.137 -42.832 1.00 53.12 207 SER A C 1
ATOM 1568 O O . SER A 1 207 ? 21.444 3.808 -43.426 1.00 53.12 207 SER A O 1
ATOM 1570 N N . GLN A 1 208 ? 21.988 2.577 -41.651 1.00 51.12 208 GLN A N 1
ATOM 1571 C CA . GLN A 1 208 ? 20.681 2.798 -41.001 1.00 51.12 208 GLN A CA 1
ATOM 1572 C C . GLN A 1 208 ? 20.539 4.226 -40.455 1.00 51.12 208 GLN A C 1
ATOM 1574 O O . GLN A 1 208 ? 19.429 4.727 -40.300 1.00 51.12 208 GLN A O 1
ATOM 1579 N N . GLN A 1 209 ? 21.662 4.908 -40.200 1.00 49.69 209 GLN A N 1
ATOM 1580 C CA . GLN A 1 209 ? 21.675 6.344 -39.909 1.00 49.69 209 GLN A CA 1
ATOM 1581 C C . GLN A 1 209 ? 21.378 7.207 -41.145 1.00 49.69 209 GLN A C 1
ATOM 1583 O O . GLN A 1 209 ? 20.959 8.345 -40.990 1.00 49.69 209 GLN A O 1
ATOM 1588 N N . SER A 1 210 ? 21.586 6.707 -42.368 1.00 43.72 210 SER A N 1
ATOM 1589 C CA . SER A 1 210 ? 21.206 7.435 -43.591 1.00 43.72 210 SER A CA 1
ATOM 1590 C C . SER A 1 210 ? 19.777 7.144 -44.047 1.00 43.72 210 SER A C 1
ATOM 1592 O O . SER A 1 210 ? 19.222 7.922 -44.821 1.00 43.72 210 SER A O 1
ATOM 1594 N N . ASP A 1 211 ? 19.168 6.064 -43.548 1.00 48.78 211 ASP A N 1
ATOM 1595 C CA . ASP A 1 211 ? 17.757 5.754 -43.764 1.00 48.78 211 ASP A CA 1
ATOM 1596 C C . ASP A 1 211 ? 16.898 6.682 -42.892 1.00 48.78 211 ASP A C 1
ATOM 1598 O O . ASP A 1 211 ? 16.504 6.368 -41.767 1.00 48.78 211 ASP A O 1
ATOM 1602 N N . GLU A 1 212 ? 16.640 7.876 -43.425 1.00 43.84 212 GLU A N 1
ATOM 1603 C CA . GLU A 1 212 ? 15.725 8.873 -42.876 1.00 43.84 212 GLU A CA 1
ATOM 1604 C C . GLU A 1 212 ? 14.414 8.216 -42.426 1.00 43.84 212 GLU A C 1
ATOM 1606 O O . GLU A 1 212 ? 13.650 7.679 -43.233 1.00 43.84 212 GLU A O 1
ATOM 1611 N N . ARG A 1 213 ? 14.120 8.268 -41.123 1.00 50.00 213 ARG A N 1
ATOM 1612 C CA . ARG A 1 213 ? 12.772 7.955 -40.637 1.00 50.00 213 ARG A CA 1
ATOM 1613 C C . ARG A 1 213 ? 12.142 9.112 -39.885 1.00 50.00 213 ARG A C 1
ATOM 1615 O O . ARG A 1 213 ? 11.023 9.463 -40.237 1.00 50.00 213 ARG A O 1
ATOM 1622 N N . TRP A 1 214 ? 12.833 9.738 -38.926 1.00 51.03 214 TRP A N 1
ATOM 1623 C CA . TRP A 1 214 ? 12.267 10.852 -38.152 1.00 51.03 214 TRP A CA 1
ATOM 1624 C C . TRP A 1 214 ? 13.373 11.812 -37.677 1.00 51.03 214 TRP A C 1
ATOM 1626 O O . TRP A 1 214 ? 14.136 11.480 -36.771 1.00 51.03 214 TRP A O 1
ATOM 1636 N N . GLN A 1 215 ? 13.484 12.987 -38.308 1.00 47.34 215 GLN A N 1
ATOM 1637 C CA . GLN A 1 215 ? 14.282 14.102 -37.782 1.00 47.34 215 GLN A CA 1
ATOM 1638 C C . GLN A 1 215 ? 13.413 14.915 -36.827 1.00 47.34 215 GLN A C 1
ATOM 1640 O O . GLN A 1 215 ? 12.292 15.281 -37.180 1.00 47.34 215 GLN A O 1
ATOM 1645 N N . ASP A 1 216 ? 13.935 15.213 -35.641 1.00 50.66 216 ASP A N 1
ATOM 1646 C CA . ASP A 1 216 ? 13.322 16.198 -34.763 1.00 50.66 216 ASP A CA 1
ATOM 1647 C C . ASP A 1 216 ? 14.393 17.062 -34.088 1.00 50.66 216 ASP A C 1
ATOM 1649 O O . ASP A 1 216 ? 15.518 16.618 -33.835 1.00 50.66 216 ASP A O 1
ATOM 1653 N N . GLU A 1 217 ? 14.061 18.325 -33.839 1.00 45.66 217 GLU A N 1
ATOM 1654 C CA . GLU A 1 217 ? 14.967 19.273 -33.192 1.00 45.66 217 GLU A CA 1
ATOM 1655 C C . GLU A 1 217 ? 15.082 18.934 -31.698 1.00 45.66 217 GLU A C 1
ATOM 1657 O O . GLU A 1 217 ? 14.087 18.915 -30.965 1.00 45.66 217 GLU A O 1
ATOM 1662 N N . LEU A 1 218 ? 16.309 18.670 -31.236 1.00 50.78 218 LEU A N 1
ATOM 1663 C CA . LEU A 1 218 ? 16.630 18.631 -29.809 1.00 50.78 218 LEU A CA 1
ATOM 1664 C C . LEU A 1 218 ? 16.423 20.037 -29.221 1.00 50.78 218 LEU A C 1
ATOM 1666 O O . LEU A 1 218 ? 16.500 21.038 -29.930 1.00 50.78 218 LEU A O 1
ATOM 1670 N N . ILE A 1 219 ? 16.235 20.140 -27.901 1.00 44.41 219 ILE A N 1
ATOM 1671 C CA . ILE A 1 219 ? 15.948 21.409 -27.191 1.00 44.41 219 ILE A CA 1
ATOM 1672 C C . ILE A 1 219 ? 17.021 22.497 -27.432 1.00 44.41 219 ILE A C 1
ATOM 1674 O O . ILE A 1 219 ? 16.744 23.686 -27.301 1.00 44.41 219 ILE A O 1
ATOM 1678 N N . ASN A 1 220 ? 18.225 22.105 -27.859 1.00 43.25 220 ASN A N 1
ATOM 1679 C CA . ASN A 1 220 ? 19.327 23.011 -28.188 1.00 43.25 220 ASN A CA 1
ATOM 1680 C C . ASN A 1 220 ? 19.398 23.429 -29.672 1.00 43.25 220 ASN A C 1
ATOM 1682 O O . ASN A 1 220 ? 20.386 24.040 -30.074 1.00 43.25 220 ASN A O 1
ATOM 1686 N N . GLY A 1 221 ? 18.397 23.096 -30.495 1.00 40.91 221 GLY A N 1
ATOM 1687 C CA . GLY A 1 221 ? 18.399 23.383 -31.936 1.00 40.91 221 GLY A CA 1
ATOM 1688 C C . GLY A 1 221 ? 19.351 22.498 -32.753 1.00 40.91 221 GLY A C 1
ATOM 1689 O O . GLY A 1 221 ? 19.569 22.758 -33.933 1.00 40.91 221 GLY A O 1
ATOM 1690 N N . GLU A 1 222 ? 19.927 21.457 -32.142 1.00 42.19 222 GLU A N 1
ATOM 1691 C CA . GLU A 1 222 ? 20.699 20.430 -32.846 1.00 42.19 222 GLU A CA 1
ATOM 1692 C C . GLU A 1 222 ? 19.756 19.333 -33.362 1.00 42.19 222 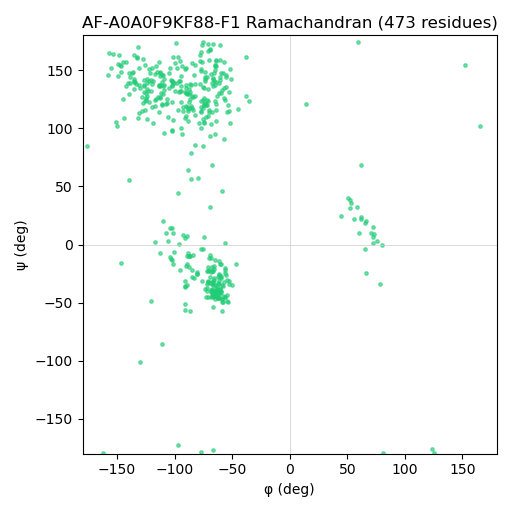GLU A C 1
ATOM 1694 O O . GLU A 1 222 ? 18.836 18.903 -32.664 1.00 42.19 222 GLU A O 1
ATOM 1699 N N . THR A 1 223 ? 19.971 18.866 -34.592 1.00 42.94 223 THR A N 1
ATOM 1700 C CA . THR A 1 223 ? 19.187 17.770 -35.173 1.00 42.94 223 THR A CA 1
ATOM 1701 C C . THR A 1 223 ? 19.586 16.455 -34.502 1.00 42.94 223 THR A C 1
ATOM 1703 O O . THR A 1 223 ? 20.693 15.956 -34.705 1.00 42.94 223 THR A O 1
ATOM 1706 N N . GLY A 1 224 ? 18.692 15.898 -33.685 1.00 48.72 224 GLY A N 1
ATOM 1707 C CA . GLY A 1 224 ? 18.848 14.568 -33.102 1.00 48.72 224 GLY A CA 1
ATOM 1708 C C . GLY A 1 224 ? 18.144 13.535 -33.970 1.00 48.72 224 GLY A C 1
ATOM 1709 O O . GLY A 1 224 ? 16.998 13.730 -34.368 1.00 48.72 224 GLY A O 1
ATOM 1710 N N . MET A 1 225 ? 18.813 12.426 -34.280 1.00 50.00 225 MET A N 1
ATOM 1711 C CA . MET A 1 225 ? 18.187 11.332 -35.021 1.00 50.00 225 MET A CA 1
ATOM 1712 C C . MET A 1 225 ? 17.562 10.323 -34.058 1.00 50.00 225 MET A C 1
ATOM 1714 O O . MET A 1 225 ? 18.275 9.553 -33.418 1.00 50.00 225 MET A O 1
ATOM 1718 N N . PHE A 1 226 ? 16.230 10.273 -33.994 1.00 55.12 226 PHE A N 1
ATOM 1719 C CA . PHE A 1 226 ? 15.530 9.156 -33.363 1.00 55.12 226 PHE A CA 1
ATOM 1720 C C . PHE A 1 226 ? 15.504 7.969 -34.319 1.00 55.12 226 PHE A C 1
ATOM 1722 O O . PHE A 1 226 ? 14.750 7.921 -35.291 1.00 55.12 226 PHE A O 1
ATOM 1729 N N . SER A 1 227 ? 16.343 6.985 -34.032 1.00 59.88 227 SER A N 1
ATOM 1730 C CA . SER A 1 227 ? 16.295 5.702 -34.720 1.00 59.88 227 SER A CA 1
ATOM 1731 C C . SER A 1 227 ? 15.153 4.831 -34.189 1.00 59.88 227 SER A C 1
ATOM 1733 O O . SER A 1 227 ? 14.727 4.970 -33.040 1.00 59.88 227 SER A O 1
ATOM 1735 N N . LYS A 1 228 ? 14.698 3.861 -34.992 1.00 65.75 228 LYS A N 1
ATOM 1736 C CA . LYS A 1 228 ? 13.747 2.844 -34.520 1.00 65.75 228 LYS A CA 1
ATOM 1737 C C . LYS A 1 228 ? 14.278 2.123 -33.269 1.00 65.75 228 LYS A C 1
ATOM 1739 O O . LYS A 1 228 ? 13.531 1.970 -32.312 1.00 65.75 228 LYS A O 1
ATOM 1744 N N . ALA A 1 229 ? 15.562 1.758 -33.249 1.00 66.44 229 ALA A N 1
ATOM 1745 C CA . ALA A 1 229 ? 16.157 1.015 -32.137 1.00 66.44 229 ALA A CA 1
ATOM 1746 C C . ALA A 1 229 ? 16.223 1.834 -30.835 1.00 66.44 229 ALA A C 1
ATOM 1748 O O . ALA A 1 229 ? 15.929 1.306 -29.767 1.00 66.44 229 ALA A O 1
ATOM 1749 N N . SER A 1 230 ? 16.551 3.130 -30.905 1.00 68.62 230 SER A N 1
ATOM 1750 C CA . SER A 1 230 ? 16.557 4.007 -29.721 1.00 68.62 230 SER A CA 1
ATOM 1751 C C . SER A 1 230 ? 15.152 4.223 -29.155 1.00 68.62 230 SER A C 1
ATOM 1753 O O . SER A 1 230 ? 14.977 4.310 -27.944 1.00 68.62 230 SER A O 1
ATOM 1755 N N . VAL A 1 231 ? 14.145 4.284 -30.029 1.00 69.25 231 VAL A N 1
ATOM 1756 C CA . VAL A 1 231 ? 12.739 4.430 -29.638 1.00 69.25 231 VAL A CA 1
ATOM 1757 C C . VAL A 1 231 ? 12.195 3.136 -29.022 1.00 69.25 231 VAL A C 1
ATOM 1759 O O . VAL A 1 231 ? 11.564 3.177 -27.969 1.00 69.25 231 VAL A O 1
ATOM 1762 N N . GLU A 1 232 ? 12.477 1.981 -29.630 1.00 71.12 232 GLU A N 1
ATOM 1763 C CA . GLU A 1 232 ? 12.128 0.674 -29.058 1.00 71.12 232 GLU A CA 1
ATOM 1764 C C . GLU A 1 232 ? 12.798 0.469 -27.694 1.00 71.12 232 GLU A C 1
ATOM 1766 O O . GLU A 1 232 ? 12.149 0.015 -26.755 1.00 71.12 232 GLU A O 1
ATOM 1771 N N . ALA A 1 233 ? 14.064 0.867 -27.542 1.00 73.81 233 ALA A N 1
ATOM 1772 C CA . ALA A 1 233 ? 14.767 0.774 -26.267 1.00 73.81 233 ALA A CA 1
ATOM 1773 C C . ALA A 1 233 ? 14.133 1.633 -25.159 1.00 73.81 233 ALA A C 1
ATOM 1775 O O . ALA A 1 233 ? 14.049 1.165 -24.024 1.00 73.81 233 ALA A O 1
ATOM 1776 N N . ASP A 1 234 ? 13.659 2.851 -25.455 1.00 74.12 234 ASP A N 1
ATOM 1777 C CA . ASP A 1 234 ? 12.996 3.706 -24.452 1.00 74.12 234 ASP A CA 1
ATOM 1778 C C . ASP A 1 234 ? 11.597 3.180 -24.085 1.00 74.12 234 ASP A C 1
ATOM 1780 O O . ASP A 1 234 ? 11.175 3.233 -22.922 1.00 74.12 234 ASP A O 1
ATOM 1784 N N . PHE A 1 235 ? 10.899 2.585 -25.056 1.00 74.94 235 PHE A N 1
ATOM 1785 C CA . PHE A 1 235 ? 9.640 1.885 -24.817 1.00 74.94 235 PHE A CA 1
ATOM 1786 C C . PHE A 1 235 ? 9.840 0.651 -23.924 1.00 74.94 235 PHE A C 1
ATOM 1788 O O . PHE A 1 235 ? 9.154 0.500 -22.915 1.00 74.94 235 PHE A O 1
ATOM 1795 N N . PHE A 1 236 ? 10.842 -0.188 -24.211 1.00 80.50 236 PHE A N 1
ATOM 1796 C CA . PHE A 1 236 ? 11.176 -1.330 -23.356 1.00 80.50 236 PHE A CA 1
ATOM 1797 C C . PHE A 1 236 ? 11.641 -0.907 -21.964 1.00 80.50 236 PHE A C 1
ATOM 1799 O O . PHE A 1 236 ? 11.229 -1.523 -20.986 1.00 80.50 236 PHE A O 1
ATOM 1806 N N . LEU A 1 237 ? 12.433 0.164 -21.849 1.00 82.88 237 LEU A N 1
ATOM 1807 C CA . LEU A 1 237 ? 12.836 0.698 -20.547 1.00 82.88 237 LEU A CA 1
ATOM 1808 C C . LEU A 1 237 ? 11.613 1.114 -19.723 1.00 82.88 237 LEU A C 1
ATOM 1810 O O . LEU A 1 237 ? 11.549 0.855 -18.527 1.00 82.88 237 LEU A O 1
ATOM 1814 N N . THR A 1 238 ? 10.619 1.722 -20.363 1.00 81.75 238 THR A N 1
ATOM 1815 C CA . THR A 1 238 ? 9.354 2.074 -19.710 1.00 81.75 238 THR A CA 1
ATOM 1816 C C . THR A 1 238 ? 8.571 0.838 -19.278 1.00 81.75 238 THR A C 1
ATOM 1818 O O . THR A 1 238 ? 8.064 0.816 -18.159 1.00 81.75 238 THR A O 1
ATOM 1821 N N . GLY A 1 239 ? 8.505 -0.197 -20.120 1.00 80.75 239 GLY A N 1
ATOM 1822 C CA . GLY A 1 239 ? 7.944 -1.497 -19.747 1.00 80.75 239 GLY A CA 1
ATOM 1823 C C . GLY A 1 239 ? 8.602 -2.065 -18.488 1.00 80.75 239 GLY A C 1
ATOM 1824 O O . GLY A 1 239 ? 7.913 -2.362 -17.519 1.00 80.75 239 GLY A O 1
ATOM 1825 N N . ASP A 1 240 ? 9.935 -2.092 -18.447 1.00 85.75 240 ASP A N 1
ATOM 1826 C CA . ASP A 1 240 ? 10.681 -2.588 -17.285 1.00 85.75 240 ASP A CA 1
ATOM 1827 C C . ASP A 1 240 ? 10.438 -1.755 -16.021 1.00 85.75 240 ASP A C 1
ATOM 1829 O O . ASP A 1 240 ? 10.425 -2.288 -14.911 1.00 85.75 240 ASP A O 1
ATOM 1833 N N . MET A 1 241 ? 10.285 -0.436 -16.171 1.00 86.38 241 MET A N 1
ATOM 1834 C CA . MET A 1 241 ? 9.940 0.449 -15.059 1.00 86.38 241 MET A CA 1
ATOM 1835 C C . MET A 1 241 ? 8.525 0.178 -14.557 1.00 86.38 241 MET A C 1
ATOM 1837 O O . MET A 1 241 ? 8.321 0.091 -13.352 1.00 86.38 241 MET A O 1
ATOM 1841 N N . ASN A 1 242 ? 7.557 0.015 -15.461 1.00 85.88 242 ASN A N 1
ATOM 1842 C CA . ASN A 1 242 ? 6.190 -0.381 -15.127 1.00 85.88 242 ASN A CA 1
ATOM 1843 C C . ASN A 1 242 ? 6.171 -1.699 -14.343 1.00 85.88 242 ASN A C 1
ATOM 1845 O O . ASN A 1 242 ? 5.504 -1.789 -13.310 1.00 85.88 242 ASN A O 1
ATOM 1849 N N . ASP A 1 243 ? 6.946 -2.684 -14.797 1.00 86.19 243 ASP A N 1
ATOM 1850 C CA . ASP A 1 243 ? 6.997 -4.002 -14.176 1.00 86.19 243 ASP A CA 1
ATOM 1851 C C . ASP A 1 243 ? 7.626 -3.974 -12.789 1.00 86.19 243 ASP A C 1
ATOM 1853 O O . ASP A 1 243 ? 7.095 -4.553 -11.838 1.00 86.19 243 ASP A O 1
ATOM 1857 N N . GLU A 1 244 ? 8.707 -3.217 -12.643 1.00 89.69 244 GLU A N 1
ATOM 1858 C CA . GLU A 1 244 ? 9.346 -3.001 -11.354 1.00 89.69 244 GLU A CA 1
ATOM 1859 C C . GLU A 1 244 ? 8.430 -2.234 -10.386 1.00 89.69 244 GLU A C 1
ATOM 1861 O O . GLU A 1 244 ? 8.293 -2.610 -9.224 1.00 89.69 244 GLU A O 1
ATOM 1866 N N . LEU A 1 245 ? 7.733 -1.194 -10.855 1.00 89.19 245 LEU A N 1
ATOM 1867 C CA . LEU A 1 245 ? 6.797 -0.435 -10.024 1.00 89.19 245 LEU A CA 1
ATOM 1868 C C . LEU A 1 245 ? 5.595 -1.271 -9.583 1.00 89.19 245 LEU A C 1
ATOM 1870 O O . LEU A 1 245 ? 5.036 -1.002 -8.522 1.00 89.19 245 LEU A O 1
ATOM 1874 N N . PHE A 1 246 ? 5.174 -2.276 -10.353 1.00 88.31 246 PHE A N 1
ATOM 1875 C CA . PHE A 1 246 ? 4.027 -3.100 -9.980 1.00 88.31 246 PHE A CA 1
ATOM 1876 C C . PHE A 1 246 ? 4.413 -4.342 -9.166 1.00 88.31 246 PHE A C 1
ATOM 1878 O O . PHE A 1 246 ? 3.859 -4.549 -8.080 1.00 88.31 246 PHE A O 1
ATOM 1885 N N . LEU A 1 247 ? 5.371 -5.142 -9.648 1.00 89.12 247 LEU A N 1
ATOM 1886 C CA . LEU A 1 247 ? 5.758 -6.438 -9.070 1.00 89.12 247 LEU A CA 1
ATOM 1887 C C . LEU A 1 247 ? 7.199 -6.515 -8.546 1.00 89.12 247 LEU A C 1
ATOM 1889 O O . LEU A 1 247 ? 7.583 -7.586 -8.063 1.00 89.12 247 LEU A O 1
ATOM 1893 N N . GLY A 1 248 ? 7.965 -5.421 -8.598 1.00 88.00 248 GLY A N 1
ATOM 1894 C CA . GLY A 1 248 ? 9.372 -5.369 -8.189 1.00 88.00 248 GLY A CA 1
ATOM 1895 C C . GLY A 1 248 ? 9.639 -5.924 -6.791 1.00 88.00 248 GLY A C 1
ATOM 1896 O O . GLY A 1 248 ? 8.775 -5.906 -5.908 1.00 88.00 248 GLY A O 1
ATOM 1897 N N . GLU A 1 249 ? 10.840 -6.454 -6.604 1.00 88.50 249 GLU A N 1
ATOM 1898 C CA . GLU A 1 249 ? 11.319 -7.029 -5.349 1.00 88.50 249 GLU A CA 1
ATOM 1899 C C . GLU A 1 249 ? 12.532 -6.254 -4.857 1.00 88.50 249 GLU A C 1
ATOM 1901 O O . GLU A 1 249 ? 13.415 -5.906 -5.636 1.00 88.50 249 GLU A O 1
ATOM 1906 N N . GLU A 1 250 ? 12.602 -6.039 -3.547 1.00 87.31 250 GLU A N 1
ATOM 1907 C CA . GLU A 1 250 ? 13.840 -5.611 -2.905 1.00 87.31 250 GLU A CA 1
ATOM 1908 C C . GLU A 1 250 ? 14.754 -6.841 -2.784 1.00 87.31 250 GLU A C 1
ATOM 1910 O O . GLU A 1 250 ? 14.386 -7.790 -2.084 1.00 87.31 250 GLU A O 1
ATOM 1915 N N . PRO A 1 251 ? 15.908 -6.876 -3.474 1.00 84.06 251 PRO A N 1
ATOM 1916 C CA . PRO A 1 251 ? 16.803 -8.023 -3.430 1.00 84.06 251 PRO A CA 1
ATOM 1917 C C . PRO A 1 251 ? 17.502 -8.101 -2.067 1.00 84.06 251 PRO A C 1
ATOM 1919 O O . PRO A 1 251 ? 18.243 -7.199 -1.682 1.00 84.06 251 PRO A O 1
ATOM 1922 N N . ASP A 1 252 ? 17.296 -9.203 -1.350 1.00 83.56 252 ASP A N 1
ATOM 1923 C CA . ASP A 1 252 ? 17.972 -9.521 -0.083 1.00 83.56 252 ASP A CA 1
ATOM 1924 C C . ASP A 1 252 ? 19.088 -10.573 -0.246 1.00 83.56 252 ASP A C 1
ATOM 1926 O O . ASP A 1 252 ? 19.924 -10.764 0.642 1.00 83.56 252 ASP A O 1
ATOM 1930 N N . ASN A 1 253 ? 19.135 -11.244 -1.399 1.00 83.44 253 ASN A N 1
ATOM 1931 C CA . ASN A 1 253 ? 20.124 -12.265 -1.709 1.00 83.44 253 ASN A CA 1
ATOM 1932 C C . ASN A 1 253 ? 21.495 -11.639 -2.002 1.00 83.44 253 ASN A C 1
ATOM 1934 O O . ASN A 1 253 ? 21.738 -11.131 -3.095 1.00 83.44 253 ASN A O 1
ATOM 1938 N N . ALA A 1 254 ? 22.425 -11.762 -1.054 1.00 81.06 254 ALA A N 1
ATOM 1939 C CA . ALA A 1 254 ? 23.786 -11.232 -1.165 1.00 81.06 254 ALA A CA 1
ATOM 1940 C C . ALA A 1 254 ? 24.611 -11.804 -2.338 1.00 81.06 254 ALA A C 1
ATOM 1942 O O . ALA A 1 254 ? 25.614 -11.206 -2.711 1.00 81.06 254 ALA A O 1
ATOM 1943 N N . ASN A 1 255 ? 24.205 -12.936 -2.927 1.00 85.38 255 ASN A N 1
ATOM 1944 C CA . ASN A 1 255 ? 24.867 -13.506 -4.108 1.00 85.38 255 ASN A CA 1
ATOM 1945 C C . ASN A 1 255 ? 24.377 -12.890 -5.426 1.00 85.38 255 ASN A C 1
ATOM 1947 O O . ASN A 1 255 ? 24.931 -13.181 -6.485 1.00 85.38 255 ASN A O 1
ATOM 1951 N N . LEU A 1 256 ? 23.313 -12.084 -5.389 1.00 85.19 256 LEU A N 1
ATOM 1952 C CA . LEU A 1 256 ? 22.805 -11.384 -6.558 1.00 85.19 256 LEU A CA 1
ATOM 1953 C C . LEU A 1 256 ? 23.623 -10.101 -6.764 1.00 85.19 256 LEU A C 1
ATOM 1955 O O . LEU A 1 256 ? 23.270 -9.019 -6.289 1.00 85.19 256 LEU A O 1
ATOM 1959 N N . VAL A 1 257 ? 24.746 -10.257 -7.462 1.00 87.50 257 VAL A N 1
ATOM 1960 C CA . VAL A 1 257 ? 25.725 -9.199 -7.724 1.00 87.50 257 VAL A CA 1
ATOM 1961 C C . VAL A 1 257 ? 26.004 -9.048 -9.217 1.00 87.50 257 VAL A C 1
ATOM 1963 O O . VAL A 1 257 ? 25.826 -9.982 -9.999 1.00 87.50 257 VAL A O 1
ATOM 1966 N N . LEU A 1 258 ? 26.428 -7.851 -9.616 1.00 84.88 258 LEU A N 1
ATOM 1967 C CA . LEU A 1 258 ? 26.912 -7.547 -10.957 1.00 84.88 258 LEU A CA 1
ATOM 1968 C C . LEU A 1 258 ? 28.318 -6.950 -10.870 1.00 84.88 258 LEU A C 1
ATOM 1970 O O . LEU A 1 258 ? 28.523 -6.021 -10.081 1.00 84.88 258 LEU A O 1
ATOM 1974 N N . PRO A 1 259 ? 29.265 -7.409 -11.704 1.00 83.88 259 PRO A N 1
ATOM 1975 C CA . PRO A 1 259 ? 30.603 -6.851 -11.715 1.00 83.88 259 PRO A CA 1
ATOM 1976 C C . PRO A 1 259 ? 30.567 -5.407 -12.223 1.00 83.88 259 PRO A C 1
ATOM 1978 O O . PRO A 1 259 ? 29.900 -5.072 -13.209 1.00 83.88 259 PRO A O 1
ATOM 1981 N N . ASN A 1 260 ? 31.305 -4.536 -11.549 1.00 78.56 260 ASN A N 1
ATOM 1982 C CA . ASN A 1 260 ? 31.590 -3.191 -12.015 1.00 78.56 260 ASN A CA 1
ATOM 1983 C C . ASN A 1 260 ? 32.675 -3.227 -13.116 1.00 78.56 260 ASN A C 1
ATOM 1985 O O . ASN A 1 260 ? 33.171 -4.282 -13.513 1.00 78.56 260 ASN A O 1
ATOM 1989 N N . ARG A 1 261 ? 33.070 -2.054 -13.625 1.00 72.69 261 ARG A N 1
ATOM 1990 C CA . ARG A 1 261 ? 34.121 -1.951 -14.655 1.00 72.69 261 ARG A CA 1
ATOM 1991 C C . ARG A 1 261 ? 35.486 -2.493 -14.198 1.00 72.69 261 ARG A C 1
ATOM 1993 O O . ARG A 1 261 ? 36.256 -2.945 -15.038 1.00 72.69 261 ARG A O 1
ATOM 2000 N N . GLU A 1 262 ? 35.763 -2.446 -12.901 1.00 78.75 262 GLU A N 1
ATOM 2001 C CA . GLU A 1 262 ? 36.989 -2.935 -12.258 1.00 78.75 262 GLU A CA 1
ATOM 2002 C C . GLU A 1 262 ? 36.884 -4.419 -11.846 1.00 78.75 262 GLU A C 1
ATOM 2004 O O . GLU A 1 262 ? 37.790 -4.947 -11.210 1.00 78.75 262 GLU A O 1
ATOM 2009 N N . ALA A 1 263 ? 35.802 -5.102 -12.248 1.00 81.00 263 ALA A N 1
ATOM 2010 C CA . ALA A 1 263 ? 35.468 -6.483 -11.902 1.00 81.00 263 ALA A CA 1
ATOM 2011 C C . ALA A 1 263 ? 35.169 -6.745 -10.411 1.00 81.00 263 ALA A C 1
ATOM 2013 O O . ALA A 1 263 ? 35.163 -7.904 -9.998 1.00 81.00 263 ALA A O 1
ATOM 2014 N N . ASP A 1 264 ? 34.859 -5.711 -9.620 1.00 85.62 264 ASP A N 1
ATOM 2015 C CA . ASP A 1 264 ? 34.302 -5.902 -8.275 1.00 85.62 264 ASP A CA 1
ATOM 2016 C C . ASP A 1 264 ? 32.794 -6.148 -8.344 1.00 85.62 264 ASP A C 1
ATOM 2018 O O . ASP A 1 264 ? 32.067 -5.445 -9.051 1.00 85.62 264 ASP A O 1
ATOM 2022 N N . ASP A 1 265 ? 32.312 -7.092 -7.547 1.00 86.31 265 ASP A N 1
ATOM 2023 C CA . ASP A 1 265 ? 30.896 -7.425 -7.449 1.00 86.31 265 ASP A CA 1
ATOM 2024 C C . ASP A 1 265 ? 30.116 -6.372 -6.644 1.00 86.31 265 ASP A C 1
ATOM 2026 O O . ASP A 1 265 ? 30.330 -6.183 -5.446 1.00 86.31 265 ASP A O 1
ATOM 2030 N N . ASN A 1 266 ? 29.166 -5.705 -7.302 1.00 82.94 266 ASN A N 1
ATOM 2031 C CA . ASN A 1 266 ? 28.225 -4.777 -6.680 1.00 82.94 266 ASN A CA 1
ATOM 2032 C C . ASN A 1 266 ? 26.852 -5.426 -6.506 1.00 82.94 266 ASN A C 1
ATOM 2034 O O . ASN A 1 266 ? 26.357 -6.099 -7.409 1.00 82.94 266 ASN A O 1
ATOM 2038 N N . THR A 1 267 ? 26.190 -5.165 -5.380 1.00 83.12 267 THR A N 1
ATOM 2039 C CA . THR A 1 267 ? 24.825 -5.645 -5.141 1.00 83.12 267 THR A CA 1
ATOM 2040 C C . THR A 1 267 ? 23.823 -4.990 -6.087 1.00 83.12 267 THR A C 1
ATOM 2042 O O . THR A 1 267 ? 23.920 -3.805 -6.416 1.00 83.12 267 THR A O 1
ATOM 2045 N N . ILE A 1 268 ? 22.844 -5.775 -6.535 1.00 85.25 268 ILE A N 1
ATOM 2046 C CA . ILE A 1 268 ? 21.737 -5.258 -7.340 1.00 85.25 268 ILE A CA 1
ATOM 2047 C C . ILE A 1 268 ? 20.790 -4.460 -6.440 1.00 85.25 268 ILE A C 1
ATOM 2049 O O . ILE A 1 268 ? 20.518 -4.852 -5.308 1.00 85.25 268 ILE A O 1
ATOM 2053 N N . TYR A 1 269 ? 20.279 -3.342 -6.953 1.00 85.31 269 TYR A N 1
ATOM 2054 C CA . TYR A 1 269 ? 19.236 -2.557 -6.296 1.00 85.31 269 TYR A CA 1
ATOM 2055 C C . TYR A 1 269 ? 17.873 -2.825 -6.939 1.00 85.31 269 TYR A C 1
ATOM 2057 O O . TYR A 1 269 ? 17.777 -2.926 -8.165 1.00 85.31 269 TYR A O 1
ATOM 2065 N N . GLY A 1 270 ? 16.830 -2.905 -6.115 1.00 86.75 270 GLY A N 1
ATOM 2066 C CA . GLY A 1 270 ? 15.447 -3.119 -6.535 1.00 86.75 270 GLY A CA 1
ATOM 2067 C C . GLY A 1 270 ? 14.486 -2.393 -5.603 1.0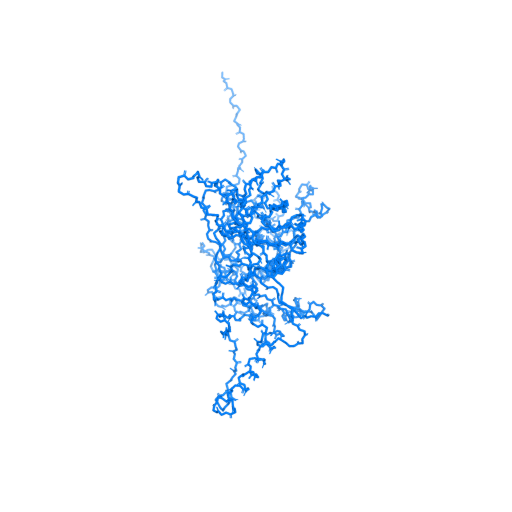0 86.75 270 GLY A C 1
ATOM 2068 O O . GLY A 1 270 ? 14.814 -2.126 -4.445 1.00 86.75 270 GLY A O 1
ATOM 2069 N N . THR A 1 271 ? 13.314 -2.042 -6.126 1.00 90.25 271 THR A N 1
ATOM 2070 C CA . THR A 1 271 ? 12.281 -1.318 -5.377 1.00 90.25 271 THR A CA 1
ATOM 2071 C C . THR A 1 271 ? 11.083 -2.230 -5.179 1.00 90.25 271 THR A C 1
ATOM 2073 O O . THR A 1 271 ? 10.751 -3.049 -6.037 1.00 90.25 271 THR A O 1
ATOM 2076 N N . LYS A 1 272 ? 10.413 -2.113 -4.034 1.00 89.94 272 LYS A N 1
ATOM 2077 C CA . LYS A 1 272 ? 9.246 -2.941 -3.753 1.00 89.94 272 LYS A CA 1
ATOM 2078 C C . LYS A 1 272 ? 8.055 -2.484 -4.593 1.00 89.94 272 LYS A C 1
ATOM 2080 O O . LYS A 1 272 ? 7.570 -1.362 -4.471 1.00 89.94 272 LYS A O 1
ATOM 2085 N N . GLY A 1 273 ? 7.554 -3.396 -5.418 1.00 89.88 273 GLY A N 1
ATOM 2086 C CA . GLY A 1 273 ? 6.405 -3.160 -6.276 1.00 89.88 273 GLY A CA 1
ATOM 2087 C C . GLY A 1 273 ? 5.118 -2.900 -5.492 1.00 89.88 273 GLY A C 1
ATOM 2088 O O . GLY A 1 273 ? 4.912 -3.381 -4.369 1.00 89.88 273 GLY A O 1
ATOM 2089 N N . PHE A 1 274 ? 4.206 -2.162 -6.118 1.00 90.38 274 PHE A N 1
ATOM 2090 C CA . PHE A 1 274 ? 2.936 -1.750 -5.542 1.00 90.38 274 PHE A CA 1
ATOM 2091 C C . PHE A 1 274 ? 2.092 -2.931 -5.050 1.00 90.38 274 PHE A C 1
ATOM 2093 O O . PHE A 1 274 ? 1.601 -2.908 -3.920 1.00 90.38 274 PHE A O 1
ATOM 2100 N N . TRP A 1 275 ? 1.974 -4.002 -5.840 1.00 90.12 275 TRP A N 1
ATOM 2101 C CA . TRP A 1 275 ? 1.185 -5.167 -5.437 1.00 90.12 275 TRP A CA 1
ATOM 2102 C C . TRP A 1 275 ? 1.726 -5.798 -4.154 1.00 90.12 275 TRP A C 1
ATOM 2104 O O . TRP A 1 275 ? 0.969 -6.182 -3.265 1.00 90.12 275 TRP A O 1
ATOM 2114 N N . ARG A 1 276 ? 3.051 -5.840 -3.994 1.00 89.00 276 ARG A N 1
ATOM 2115 C CA . ARG A 1 276 ? 3.689 -6.398 -2.795 1.00 89.00 276 ARG A CA 1
ATOM 2116 C C . ARG A 1 276 ? 3.495 -5.526 -1.573 1.00 89.00 276 ARG A C 1
ATOM 2118 O O . ARG A 1 276 ? 3.403 -6.055 -0.467 1.00 89.00 276 ARG A O 1
ATOM 2125 N N . HIS A 1 277 ? 3.424 -4.209 -1.751 1.00 88.00 277 HIS A N 1
ATOM 2126 C CA . HIS A 1 277 ? 3.012 -3.314 -0.677 1.00 88.00 277 HIS A CA 1
ATOM 2127 C C . HIS A 1 277 ? 1.593 -3.636 -0.197 1.00 88.00 277 HIS A C 1
ATOM 2129 O O . HIS A 1 277 ? 1.378 -3.693 1.017 1.00 88.00 277 HIS A O 1
ATOM 2135 N N . LEU A 1 278 ? 0.665 -3.929 -1.116 1.00 88.44 278 LEU A N 1
ATOM 2136 C CA . LEU A 1 278 ? -0.690 -4.362 -0.763 1.00 88.44 278 LEU A CA 1
ATOM 2137 C C . LEU A 1 278 ? -0.694 -5.730 -0.076 1.00 88.44 278 LEU A C 1
ATOM 2139 O O . LEU A 1 278 ? -1.364 -5.889 0.936 1.00 88.44 278 LEU A O 1
ATOM 2143 N N . VAL A 1 279 ? 0.092 -6.700 -0.553 1.00 87.31 279 VAL A N 1
ATOM 2144 C CA . VAL A 1 279 ? 0.183 -8.024 0.090 1.00 87.31 279 VAL A CA 1
ATOM 2145 C C . VAL A 1 279 ? 0.720 -7.927 1.519 1.00 87.31 279 VAL A C 1
ATOM 2147 O O . VAL A 1 279 ? 0.212 -8.607 2.404 1.00 87.31 279 VAL A O 1
ATOM 2150 N N . SER A 1 280 ? 1.735 -7.093 1.761 1.00 83.12 280 SER A N 1
ATOM 2151 C CA . SER A 1 280 ? 2.368 -7.011 3.082 1.00 83.12 280 SER A CA 1
ATOM 2152 C C . SER A 1 280 ? 1.613 -6.153 4.091 1.00 83.12 280 SER A C 1
ATOM 2154 O O . SER A 1 280 ? 1.852 -6.276 5.290 1.00 83.12 280 SER A O 1
ATOM 2156 N N . SER A 1 281 ? 0.815 -5.189 3.632 1.00 81.56 281 SER A N 1
ATOM 2157 C CA . SER A 1 281 ? 0.257 -4.170 4.530 1.00 81.56 281 SER A CA 1
ATOM 2158 C C . SER A 1 281 ? -1.131 -3.675 4.159 1.00 81.56 281 SER A C 1
ATOM 2160 O O . SER A 1 281 ? -1.734 -3.027 5.003 1.00 81.56 281 SER A O 1
ATOM 2162 N N . GLY A 1 282 ? -1.616 -3.923 2.943 1.00 83.56 282 GLY A N 1
ATOM 2163 C CA . GLY A 1 282 ? -2.926 -3.468 2.487 1.00 83.56 282 GLY A CA 1
ATOM 2164 C C . GLY A 1 282 ? -4.075 -4.317 3.024 1.00 83.56 282 GLY A C 1
ATOM 2165 O O . GLY A 1 282 ? -3.891 -5.443 3.488 1.00 83.56 282 GLY A O 1
ATOM 2166 N N . GLY A 1 283 ? -5.279 -3.760 2.934 1.00 84.44 283 GLY A N 1
ATOM 2167 C CA . GLY A 1 283 ? -6.515 -4.501 3.125 1.00 84.44 283 GLY A CA 1
ATOM 2168 C C . GLY A 1 283 ? -6.692 -5.557 2.037 1.00 84.44 283 GLY A C 1
ATOM 2169 O O . GLY A 1 283 ? -6.181 -5.419 0.923 1.00 84.44 283 GLY A O 1
ATOM 2170 N N . PHE A 1 284 ? -7.425 -6.614 2.358 1.00 90.06 284 PHE A N 1
ATOM 2171 C CA . PHE A 1 284 ? -7.723 -7.688 1.427 1.00 90.06 284 PHE A CA 1
ATOM 2172 C C . PHE A 1 284 ? -9.235 -7.851 1.279 1.00 90.06 284 PHE A C 1
ATOM 2174 O O . PHE A 1 284 ? -9.919 -8.035 2.281 1.00 90.06 284 PHE A O 1
ATOM 2181 N N . GLN A 1 285 ? -9.724 -7.747 0.044 1.00 90.62 285 GLN A N 1
ATOM 2182 C CA . GLN A 1 285 ? -11.091 -8.067 -0.338 1.00 90.62 285 GLN A CA 1
ATOM 2183 C C . GLN A 1 285 ? -11.068 -9.270 -1.281 1.00 90.62 285 GLN A C 1
ATOM 2185 O O . GLN A 1 285 ? -10.374 -9.267 -2.303 1.00 90.62 285 GLN A O 1
ATOM 2190 N N . GLU A 1 286 ? -11.843 -10.282 -0.922 1.00 90.25 286 GLU A N 1
ATOM 2191 C CA . GLU A 1 286 ? -12.007 -11.516 -1.676 1.00 90.25 286 GLU A CA 1
ATOM 2192 C C . GLU A 1 286 ? -13.442 -11.603 -2.189 1.00 90.25 286 GLU A C 1
ATOM 2194 O O . GLU A 1 286 ? -14.368 -11.296 -1.444 1.00 90.25 286 GLU A O 1
ATOM 2199 N N . TYR A 1 287 ? -13.619 -12.018 -3.442 1.00 89.19 287 TYR A N 1
ATOM 2200 C CA . TYR A 1 287 ? -14.934 -12.299 -4.027 1.00 89.19 287 TYR A CA 1
ATOM 2201 C C . TYR A 1 287 ? -14.933 -13.711 -4.614 1.00 89.19 287 TYR A C 1
ATOM 2203 O O . TYR A 1 287 ? -13.920 -14.150 -5.146 1.00 89.19 287 TYR A O 1
ATOM 2211 N N . THR A 1 288 ? -16.022 -14.466 -4.492 1.00 82.69 288 THR A N 1
ATOM 2212 C CA . THR A 1 288 ? -16.000 -15.907 -4.810 1.00 82.69 288 THR A CA 1
ATOM 2213 C C . THR A 1 288 ? -16.262 -16.181 -6.291 1.00 82.69 288 THR A C 1
ATOM 2215 O O . THR A 1 288 ? -15.420 -16.764 -6.973 1.00 82.69 288 THR A O 1
ATOM 2218 N N . ASP A 1 289 ? -17.397 -15.707 -6.805 1.00 81.25 289 ASP A N 1
ATOM 2219 C CA . ASP A 1 289 ? -17.837 -15.977 -8.177 1.00 81.25 289 ASP A CA 1
ATOM 2220 C C . ASP A 1 289 ? -17.774 -14.710 -9.035 1.00 81.25 289 ASP A C 1
ATOM 2222 O O . ASP A 1 289 ? -16.779 -14.450 -9.711 1.00 81.25 289 ASP A O 1
ATOM 2226 N N . ASN A 1 290 ? -18.826 -13.894 -8.993 1.00 84.62 290 ASN A N 1
ATOM 2227 C CA . ASN A 1 290 ? -18.859 -12.593 -9.646 1.00 84.62 290 ASN A CA 1
ATOM 2228 C C . ASN A 1 290 ? -18.706 -11.497 -8.600 1.00 84.62 290 ASN A C 1
ATOM 2230 O O . ASN A 1 290 ? -19.201 -11.632 -7.487 1.00 84.62 290 ASN A O 1
ATOM 2234 N N . TYR A 1 291 ? -18.068 -10.396 -8.987 1.00 87.00 291 TYR A N 1
ATOM 2235 C CA . TYR A 1 291 ? -18.042 -9.198 -8.158 1.00 87.00 291 TYR A CA 1
ATOM 2236 C C . TYR A 1 291 ? -19.436 -8.551 -8.129 1.00 87.00 291 TYR A C 1
ATOM 2238 O O . TYR A 1 291 ? -19.955 -8.099 -9.158 1.00 87.00 291 TYR A O 1
ATOM 2246 N N . GLU A 1 292 ? -20.056 -8.507 -6.959 1.00 87.25 292 GLU A N 1
ATOM 2247 C CA . GLU A 1 292 ? -21.411 -8.015 -6.744 1.00 87.25 292 GLU A CA 1
ATOM 2248 C C . GLU A 1 292 ? -21.431 -6.542 -6.311 1.00 87.25 292 GLU A C 1
ATOM 2250 O O . GLU A 1 292 ? -20.469 -5.997 -5.772 1.00 87.25 292 GLU A O 1
ATOM 2255 N N . ILE A 1 293 ? -22.564 -5.857 -6.509 1.00 83.56 293 ILE A N 1
ATOM 2256 C CA . ILE A 1 293 ? -22.729 -4.479 -6.015 1.00 83.56 293 ILE A CA 1
ATOM 2257 C C . ILE A 1 293 ? -22.623 -4.411 -4.478 1.00 83.56 293 ILE A C 1
ATOM 2259 O O . ILE A 1 293 ? -22.243 -3.367 -3.941 1.00 83.56 293 ILE A O 1
ATOM 2263 N N . ALA A 1 294 ? -22.938 -5.505 -3.776 1.00 85.31 294 ALA A N 1
ATOM 2264 C CA . ALA A 1 294 ? -22.805 -5.616 -2.325 1.00 85.31 294 ALA A CA 1
ATOM 2265 C C . ALA A 1 294 ? -21.340 -5.575 -1.858 1.00 85.31 294 ALA A C 1
ATOM 2267 O O . ALA A 1 294 ? -21.064 -4.985 -0.817 1.00 85.31 294 ALA A O 1
ATOM 2268 N N . ASP A 1 295 ? -20.393 -6.070 -2.662 1.00 87.00 295 ASP A N 1
ATOM 2269 C CA . ASP A 1 295 ? -18.962 -6.052 -2.327 1.00 87.00 295 ASP A CA 1
ATOM 2270 C C . ASP A 1 295 ? -18.431 -4.614 -2.147 1.00 87.00 295 ASP A C 1
ATOM 2272 O O . ASP A 1 295 ? -17.490 -4.360 -1.394 1.00 87.00 295 ASP A O 1
ATOM 2276 N N . PHE A 1 296 ? -19.056 -3.613 -2.778 1.00 86.38 296 PHE A N 1
ATOM 2277 C CA . PHE A 1 296 ? -18.691 -2.209 -2.558 1.00 86.38 296 PHE A CA 1
ATOM 2278 C C . PHE A 1 296 ? -19.020 -1.699 -1.146 1.00 86.38 296 PHE A C 1
ATOM 2280 O O . PHE A 1 296 ? -18.466 -0.674 -0.733 1.00 86.38 296 PHE A O 1
ATOM 2287 N N . ASP A 1 297 ? -19.918 -2.359 -0.408 1.00 86.19 297 ASP A N 1
ATOM 2288 C CA . ASP A 1 297 ? -20.281 -1.941 0.945 1.00 86.19 297 ASP A CA 1
ATOM 2289 C C . ASP A 1 297 ? -19.145 -2.215 1.942 1.00 86.19 297 ASP A C 1
ATOM 2291 O O . ASP A 1 297 ? -18.840 -1.330 2.752 1.00 86.19 297 ASP A O 1
ATOM 2295 N N . ASP A 1 298 ? -18.436 -3.336 1.786 1.00 86.56 298 ASP A N 1
ATOM 2296 C CA . ASP A 1 298 ? -17.300 -3.739 2.629 1.00 86.56 298 ASP A CA 1
ATOM 2297 C C . ASP A 1 298 ? -16.131 -2.754 2.553 1.00 86.56 298 ASP A C 1
ATOM 2299 O O . ASP A 1 298 ? -15.442 -2.489 3.544 1.00 86.56 298 ASP A O 1
ATOM 2303 N N . VAL A 1 299 ? -15.925 -2.137 1.385 1.00 87.75 299 VAL A N 1
ATOM 2304 C CA . VAL A 1 299 ? -14.826 -1.189 1.162 1.00 87.75 299 VAL A CA 1
ATOM 2305 C C . VAL A 1 299 ? -14.893 -0.013 2.138 1.00 87.75 299 VAL A C 1
ATOM 2307 O O . VAL A 1 299 ? -13.860 0.465 2.618 1.00 87.75 299 VAL A O 1
ATOM 2310 N N . LYS A 1 300 ? -16.101 0.449 2.484 1.00 85.44 300 LYS A N 1
ATOM 2311 C CA . LYS A 1 300 ? -16.254 1.532 3.459 1.00 85.44 300 LYS A CA 1
ATOM 2312 C C . LYS A 1 300 ? -15.805 1.104 4.842 1.00 85.44 300 LYS A C 1
ATOM 2314 O O . LYS A 1 300 ? -15.102 1.871 5.498 1.00 85.44 300 LYS A O 1
ATOM 2319 N N . ASP A 1 301 ? -16.191 -0.082 5.280 1.00 84.69 301 ASP A N 1
ATOM 2320 C CA . ASP A 1 301 ? -15.837 -0.575 6.606 1.00 84.69 301 ASP A CA 1
ATOM 2321 C C . ASP A 1 301 ? -14.330 -0.823 6.698 1.00 84.69 301 ASP A C 1
ATOM 2323 O O . ASP A 1 301 ? -13.692 -0.417 7.675 1.00 84.69 301 ASP A O 1
ATOM 2327 N N . MET A 1 302 ? -13.720 -1.334 5.625 1.00 85.38 302 MET A N 1
ATOM 2328 C CA . MET A 1 302 ? -12.267 -1.448 5.501 1.00 85.38 302 MET A CA 1
ATOM 2329 C C . MET A 1 302 ? -11.575 -0.083 5.608 1.00 85.38 302 MET A C 1
ATOM 2331 O O . MET A 1 302 ? -10.673 0.083 6.431 1.00 85.38 302 MET A O 1
ATOM 2335 N N . PHE A 1 303 ? -12.020 0.927 4.859 1.00 85.75 303 PHE A N 1
ATOM 2336 C CA . PHE A 1 303 ? -11.493 2.293 4.949 1.00 85.75 303 PHE A CA 1
ATOM 2337 C C . PHE A 1 303 ? -11.652 2.887 6.353 1.00 85.75 303 PHE A C 1
ATOM 2339 O O . PHE A 1 303 ? -10.687 3.402 6.931 1.00 85.75 303 PHE A O 1
ATOM 2346 N N . ARG A 1 304 ? -12.837 2.762 6.955 1.00 82.81 304 ARG A N 1
ATOM 2347 C CA . ARG A 1 304 ? -13.120 3.284 8.299 1.00 82.81 304 ARG A CA 1
ATOM 2348 C C . ARG A 1 304 ? -12.297 2.584 9.373 1.00 82.81 304 ARG A C 1
ATOM 2350 O O . ARG A 1 304 ? -11.830 3.262 10.288 1.00 82.81 304 ARG A O 1
ATOM 2357 N N . SER A 1 305 ? -12.026 1.285 9.227 1.00 75.94 305 SER A N 1
ATOM 2358 C CA . SER A 1 305 ? -11.140 0.540 10.133 1.00 75.94 305 SER A CA 1
ATOM 2359 C C . SER A 1 305 ? -9.713 1.106 10.169 1.00 75.94 305 SER A C 1
ATOM 2361 O O . SER A 1 305 ? -9.029 1.007 11.187 1.00 75.94 305 SER A O 1
ATOM 2363 N N . GLN A 1 306 ? -9.282 1.751 9.080 1.00 74.69 306 GLN A N 1
ATOM 2364 C CA . GLN A 1 306 ? -7.958 2.359 8.925 1.00 74.69 306 GLN A CA 1
ATOM 2365 C C . GLN A 1 306 ? -7.973 3.885 9.106 1.00 74.69 306 GLN A C 1
ATOM 2367 O O . GLN A 1 306 ? -6.981 4.562 8.816 1.00 74.69 306 GLN A O 1
ATOM 2372 N N . GLY A 1 307 ? -9.095 4.439 9.579 1.00 72.94 307 GLY A N 1
ATOM 2373 C CA . GLY A 1 307 ? -9.265 5.872 9.816 1.00 72.94 307 GLY A CA 1
ATOM 2374 C C . GLY A 1 307 ? -9.390 6.722 8.547 1.00 72.94 307 GLY A C 1
ATOM 2375 O O . GLY A 1 307 ? -9.259 7.940 8.635 1.00 72.94 307 GLY A O 1
ATOM 2376 N N . VAL A 1 308 ? -9.645 6.111 7.385 1.00 78.00 308 VAL A N 1
ATOM 2377 C CA . VAL A 1 308 ? -9.917 6.817 6.123 1.00 78.00 308 VAL A CA 1
ATOM 2378 C C . VAL A 1 308 ? -11.329 7.385 6.192 1.00 78.00 308 VAL A C 1
ATOM 2380 O O . VAL A 1 308 ? -12.312 6.661 6.368 1.00 78.00 308 VAL A O 1
ATOM 2383 N N . ILE A 1 309 ? -11.436 8.706 6.072 1.00 76.81 309 ILE A N 1
ATOM 2384 C CA . ILE A 1 309 ? -12.727 9.416 6.081 1.00 76.81 309 ILE A CA 1
ATOM 2385 C C . ILE A 1 309 ? -13.142 9.815 4.665 1.00 76.81 309 ILE A C 1
ATOM 2387 O O . ILE A 1 309 ? -14.304 10.166 4.438 1.00 76.81 309 ILE A O 1
ATOM 2391 N N . ASN A 1 310 ? -12.206 9.737 3.721 1.00 79.88 310 ASN A N 1
ATOM 2392 C CA . ASN A 1 310 ? -12.405 10.188 2.364 1.00 79.88 310 ASN A CA 1
ATOM 2393 C C . ASN A 1 310 ? -13.554 9.456 1.656 1.00 79.88 310 ASN A C 1
ATOM 2395 O O . ASN A 1 310 ? -13.831 8.283 1.895 1.00 79.88 310 ASN A O 1
ATOM 2399 N N . THR A 1 311 ? -14.219 10.187 0.770 1.00 82.88 311 THR A N 1
ATOM 2400 C CA . THR A 1 311 ? -15.400 9.743 0.021 1.00 82.88 311 THR A CA 1
ATOM 2401 C C . THR A 1 311 ? -15.080 9.487 -1.447 1.00 82.88 311 THR A C 1
ATOM 2403 O O . THR A 1 311 ? -15.992 9.290 -2.238 1.00 82.88 311 THR A O 1
ATOM 2406 N N . ALA A 1 312 ? -13.802 9.481 -1.832 1.00 86.50 312 ALA A N 1
ATOM 2407 C CA . ALA A 1 312 ? -13.363 9.203 -3.192 1.00 86.50 312 ALA A CA 1
ATOM 2408 C C . ALA A 1 312 ? -12.256 8.144 -3.208 1.00 86.50 312 ALA A C 1
ATOM 2410 O O . ALA A 1 312 ? -11.290 8.230 -2.445 1.00 86.50 312 ALA A O 1
ATOM 2411 N N . ALA A 1 313 ? -12.384 7.180 -4.117 1.00 88.06 313 ALA A N 1
ATOM 2412 C CA . ALA A 1 313 ? -11.404 6.126 -4.330 1.00 88.06 313 ALA A CA 1
ATOM 2413 C C . ALA A 1 313 ? -11.201 5.835 -5.820 1.00 88.06 313 ALA A C 1
ATOM 2415 O O . ALA A 1 313 ? -12.137 5.879 -6.622 1.00 88.06 313 ALA A O 1
ATOM 2416 N N . LEU A 1 314 ? -9.958 5.531 -6.177 1.00 88.31 314 LEU A N 1
ATOM 2417 C CA . LEU A 1 314 ? -9.573 4.986 -7.469 1.00 88.31 314 LEU A CA 1
ATOM 2418 C C . LEU A 1 314 ? -9.616 3.462 -7.382 1.00 88.31 314 LEU A C 1
ATOM 2420 O O . LEU A 1 314 ? -9.020 2.895 -6.470 1.00 88.31 314 LEU A O 1
ATOM 2424 N N . PHE A 1 315 ? -10.265 2.809 -8.336 1.00 89.44 315 PHE A N 1
ATOM 2425 C CA . PHE A 1 315 ? -10.265 1.357 -8.455 1.00 89.44 315 PHE A CA 1
ATOM 2426 C C . PHE A 1 315 ? -9.647 0.969 -9.803 1.00 89.44 315 PHE A C 1
ATOM 2428 O O . PHE A 1 315 ? -10.265 1.140 -10.856 1.00 89.44 315 PHE A O 1
ATOM 2435 N N . GLY A 1 316 ? -8.399 0.497 -9.744 1.00 87.75 316 GLY A N 1
ATOM 2436 C CA . GLY A 1 316 ? -7.662 -0.059 -10.878 1.00 87.75 316 GLY A CA 1
ATOM 2437 C C . GLY A 1 316 ? -7.918 -1.560 -10.999 1.00 87.75 316 GLY A C 1
ATOM 2438 O O . GLY A 1 316 ? -7.796 -2.274 -10.006 1.00 87.75 316 GLY A O 1
ATOM 2439 N N . MET A 1 317 ? -8.290 -2.046 -12.181 1.00 88.56 317 MET A N 1
ATOM 2440 C CA . MET A 1 317 ? -8.722 -3.440 -12.383 1.00 88.56 317 MET A CA 1
ATOM 2441 C C . MET A 1 317 ? -8.382 -3.962 -13.783 1.00 88.56 317 MET A C 1
ATOM 2443 O O . MET A 1 317 ? -8.266 -3.172 -14.718 1.00 88.56 317 MET A O 1
ATOM 2447 N N . GLY A 1 318 ? -8.247 -5.283 -13.928 1.00 86.81 318 GLY A N 1
ATOM 2448 C CA . GLY A 1 318 ? -8.196 -5.943 -15.241 1.00 86.81 318 GLY A CA 1
ATOM 2449 C C . GLY A 1 318 ? -9.578 -6.067 -15.899 1.00 86.81 318 GLY A C 1
ATOM 2450 O O . GLY A 1 318 ? -10.607 -5.907 -15.232 1.00 86.81 318 GLY A O 1
ATOM 2451 N N . SER A 1 319 ? -9.626 -6.381 -17.199 1.00 86.00 319 SER A N 1
ATOM 2452 C CA . SER A 1 319 ? -10.881 -6.413 -17.972 1.00 86.00 319 SER A CA 1
ATOM 2453 C C . SER A 1 319 ? -11.901 -7.439 -17.476 1.00 86.00 319 SER A C 1
ATOM 2455 O O . SER A 1 319 ? -13.106 -7.252 -17.650 1.00 86.00 319 SER A O 1
ATOM 2457 N N . GLY A 1 320 ? -11.454 -8.540 -16.862 1.00 86.38 320 GLY A N 1
ATOM 2458 C CA . GLY A 1 320 ? -12.339 -9.583 -16.338 1.00 86.38 320 GLY A CA 1
ATOM 2459 C C . GLY A 1 320 ? -13.173 -9.063 -15.179 1.00 86.38 320 GLY A C 1
ATOM 2460 O O . GLY A 1 320 ? -14.403 -9.103 -15.245 1.00 86.38 320 GLY A O 1
ATOM 2461 N N . LEU A 1 321 ? -12.494 -8.495 -14.181 1.00 87.81 321 LEU A N 1
ATOM 2462 C CA . LEU A 1 321 ? -13.125 -7.849 -13.033 1.00 87.81 321 LEU A CA 1
ATOM 2463 C C . LEU A 1 321 ? -13.962 -6.636 -13.463 1.00 87.81 321 LEU A C 1
ATOM 2465 O O . LEU A 1 321 ? -15.080 -6.461 -12.982 1.00 87.81 321 LEU A O 1
ATOM 2469 N N . HIS A 1 322 ? -13.474 -5.843 -14.424 1.00 87.50 322 HIS A N 1
ATOM 2470 C CA . HIS A 1 322 ? -14.241 -4.721 -14.967 1.00 87.50 322 HIS A CA 1
ATOM 2471 C C . HIS A 1 322 ? -15.576 -5.177 -15.562 1.00 87.50 322 HIS A C 1
ATOM 2473 O O . HIS A 1 322 ? -16.630 -4.675 -15.178 1.00 87.50 322 HIS A O 1
ATOM 2479 N N . ARG A 1 323 ? -15.553 -6.203 -16.420 1.00 86.00 323 ARG A N 1
ATOM 2480 C CA . ARG A 1 323 ? -16.759 -6.779 -17.025 1.00 86.00 323 ARG A CA 1
ATOM 2481 C C . ARG A 1 323 ? -17.731 -7.333 -15.979 1.00 86.00 323 ARG A C 1
ATOM 2483 O O . ARG A 1 323 ? -18.940 -7.207 -16.156 1.00 86.00 323 ARG A O 1
ATOM 2490 N N . MET A 1 324 ? -17.229 -7.957 -14.910 1.00 87.12 324 MET A N 1
ATOM 2491 C CA . MET A 1 324 ? -18.077 -8.441 -13.811 1.00 87.12 324 MET A CA 1
ATOM 2492 C C . MET A 1 324 ? -18.810 -7.281 -13.129 1.00 87.12 324 MET A C 1
ATOM 2494 O O . MET A 1 324 ? -20.023 -7.355 -12.954 1.00 87.12 324 MET A O 1
ATOM 2498 N N . ILE A 1 325 ? -18.104 -6.184 -12.835 1.00 86.12 325 ILE A N 1
ATOM 2499 C CA . ILE A 1 325 ? -18.690 -4.973 -12.244 1.00 86.12 325 ILE A CA 1
ATOM 2500 C C . ILE A 1 325 ? -19.717 -4.331 -13.183 1.00 86.12 325 ILE A C 1
ATOM 2502 O O . ILE A 1 325 ? -20.783 -3.923 -12.724 1.00 86.12 325 ILE A O 1
ATOM 2506 N N . GLU A 1 326 ? -19.438 -4.252 -14.488 1.00 82.56 326 GLU A N 1
ATOM 2507 C CA . GLU A 1 326 ? -20.393 -3.700 -15.457 1.00 82.56 326 GLU A CA 1
ATOM 2508 C C . GLU A 1 326 ? -21.675 -4.535 -15.536 1.00 82.56 326 GLU A C 1
ATOM 2510 O O . GLU A 1 326 ? -22.770 -3.975 -15.492 1.00 82.56 326 GLU A O 1
ATOM 2515 N N . ASN A 1 327 ? -21.556 -5.865 -15.591 1.00 82.81 327 ASN A N 1
ATOM 2516 C CA . ASN A 1 327 ? -22.712 -6.763 -15.597 1.00 82.81 327 ASN A CA 1
ATOM 2517 C C . ASN A 1 327 ? -23.520 -6.646 -14.298 1.00 82.81 327 ASN A C 1
ATOM 2519 O O . ASN A 1 327 ? -24.738 -6.506 -14.343 1.00 82.81 327 ASN A O 1
ATOM 2523 N N . SER A 1 328 ? -22.834 -6.622 -13.156 1.00 82.56 328 SER A N 1
ATOM 2524 C CA . SER A 1 328 ? -23.430 -6.482 -11.826 1.00 82.56 328 SER A CA 1
ATOM 2525 C C . SER A 1 328 ? -24.173 -5.149 -11.657 1.00 82.56 328 SER A C 1
ATOM 2527 O O . SER A 1 328 ? -25.318 -5.104 -11.206 1.00 82.56 328 SER A O 1
ATOM 2529 N N . GLY A 1 329 ? -23.572 -4.045 -12.113 1.00 77.94 329 GLY A N 1
ATOM 2530 C CA . GLY A 1 329 ? -24.215 -2.732 -12.124 1.00 77.94 329 GLY A CA 1
ATOM 2531 C C . GLY A 1 329 ? -25.399 -2.649 -13.087 1.00 77.94 329 GLY A C 1
ATOM 2532 O O . GLY A 1 329 ? -26.373 -1.945 -12.810 1.00 77.94 329 GLY A O 1
ATOM 2533 N N . LEU A 1 330 ? -25.334 -3.363 -14.210 1.00 77.06 330 LEU A N 1
ATOM 2534 C CA . LEU A 1 330 ? -26.410 -3.416 -15.190 1.00 77.06 330 LEU A CA 1
ATOM 2535 C C . LEU A 1 330 ? -27.590 -4.215 -14.639 1.00 77.06 330 LEU A C 1
ATOM 2537 O O . LEU A 1 330 ? -28.718 -3.735 -14.719 1.00 77.06 330 LEU A O 1
ATOM 2541 N N . ASP A 1 331 ? -27.342 -5.372 -14.032 1.00 77.31 331 ASP A N 1
ATOM 2542 C CA . ASP A 1 331 ? -28.376 -6.202 -13.412 1.00 77.31 331 ASP A CA 1
ATOM 2543 C C . ASP A 1 331 ? -29.048 -5.492 -12.231 1.00 77.31 331 ASP A C 1
ATOM 2545 O O . ASP A 1 331 ? -30.279 -5.471 -12.163 1.00 77.31 331 ASP A O 1
ATOM 2549 N N . PHE A 1 332 ? -28.283 -4.767 -11.408 1.00 73.88 332 PHE A N 1
ATOM 2550 C CA . PHE A 1 332 ? -28.842 -3.882 -10.383 1.00 73.88 332 PHE A CA 1
ATOM 2551 C C . PHE A 1 332 ? -29.772 -2.809 -10.976 1.00 73.88 332 PHE A C 1
ATOM 2553 O O . PHE A 1 332 ? -30.871 -2.580 -10.465 1.00 73.88 332 PHE A O 1
ATOM 2560 N N . LEU A 1 333 ? -29.378 -2.164 -12.083 1.00 72.75 333 LEU A N 1
ATOM 2561 C CA . LEU A 1 333 ? -30.250 -1.211 -12.779 1.00 72.75 333 LEU A CA 1
ATOM 2562 C C . LEU A 1 333 ? -31.505 -1.888 -13.341 1.00 72.75 333 LEU A C 1
ATOM 2564 O O . LEU A 1 333 ? -32.575 -1.288 -13.270 1.00 72.75 333 LEU A O 1
ATOM 2568 N N . LYS A 1 334 ? -31.412 -3.114 -13.879 1.00 70.81 334 LYS A N 1
ATOM 2569 C CA . LYS A 1 334 ? -32.588 -3.846 -14.381 1.00 70.81 334 LYS A CA 1
ATOM 2570 C C . LYS A 1 334 ? -33.601 -4.102 -13.270 1.00 70.81 334 LYS A C 1
ATOM 2572 O O . LYS A 1 334 ? -34.794 -3.886 -13.479 1.00 70.81 334 LYS A O 1
ATOM 2577 N N . GLU A 1 335 ? -33.119 -4.554 -12.116 1.00 69.88 335 GLU A N 1
ATOM 2578 C CA . GLU A 1 335 ? -33.947 -4.908 -10.965 1.00 69.88 335 GLU A CA 1
ATOM 2579 C C . GLU A 1 335 ? -34.634 -3.672 -10.366 1.00 69.88 335 GLU A C 1
ATOM 2581 O O . GLU A 1 335 ? -35.845 -3.680 -10.146 1.00 69.88 335 GLU A O 1
ATOM 2586 N N . PHE A 1 336 ? -33.898 -2.569 -10.186 1.00 65.75 336 PHE A N 1
ATOM 2587 C CA . PHE A 1 336 ? -34.442 -1.341 -9.595 1.00 65.75 336 PHE A CA 1
ATOM 2588 C C . PHE A 1 336 ? -35.251 -0.469 -10.569 1.00 65.75 336 PHE A C 1
ATOM 2590 O O . PHE A 1 336 ? -36.125 0.280 -10.133 1.00 65.75 336 PHE A O 1
ATOM 2597 N N . SER A 1 337 ? -34.997 -0.546 -11.881 1.00 60.22 337 SER A N 1
ATOM 2598 C CA . SER A 1 337 ? -35.702 0.256 -12.898 1.00 60.22 337 SER A CA 1
ATOM 2599 C C . SER A 1 337 ? -37.114 -0.256 -13.215 1.00 60.22 337 SER A C 1
ATOM 2601 O O . SER A 1 337 ? -37.811 0.362 -14.025 1.00 60.22 337 SER A O 1
ATOM 2603 N N . GLY A 1 338 ? -37.553 -1.379 -12.633 1.00 54.66 338 GLY A N 1
ATOM 2604 C CA . GLY A 1 338 ? -38.925 -1.881 -12.781 1.00 54.66 338 GLY A CA 1
ATOM 2605 C C . GLY A 1 338 ? -39.382 -2.093 -14.232 1.00 54.66 338 GLY A C 1
ATOM 2606 O O . GLY A 1 338 ? -40.577 -2.063 -14.503 1.00 54.66 338 GLY A O 1
ATOM 2607 N N . GLY A 1 339 ? -38.449 -2.260 -15.177 1.00 53.19 339 GLY A N 1
ATOM 2608 C CA . GLY A 1 339 ? -38.745 -2.513 -16.589 1.00 53.19 339 GLY A CA 1
ATOM 2609 C C . GLY A 1 339 ? -39.330 -1.345 -17.396 1.00 53.19 339 GLY A C 1
ATOM 2610 O O . GLY A 1 339 ? -39.728 -1.573 -18.536 1.00 53.19 339 GLY A O 1
ATOM 2611 N N . THR A 1 340 ? -39.371 -0.110 -16.882 1.00 52.78 340 THR A N 1
ATOM 2612 C CA . THR A 1 340 ? -39.969 1.018 -17.626 1.00 52.78 340 THR A CA 1
ATOM 2613 C C . THR A 1 340 ? -39.012 2.200 -17.798 1.00 52.78 340 THR A C 1
ATOM 2615 O O . THR A 1 340 ? -38.465 2.737 -16.842 1.00 52.78 340 THR A O 1
ATOM 2618 N N . ASP A 1 341 ? -38.851 2.587 -19.066 1.00 48.53 341 ASP A N 1
ATOM 2619 C CA . ASP A 1 341 ? -38.245 3.808 -19.622 1.00 48.53 341 ASP A CA 1
ATOM 2620 C C . ASP A 1 341 ? -36.708 3.924 -19.699 1.00 48.53 341 ASP A C 1
ATOM 2622 O O . ASP A 1 341 ? -36.193 4.449 -20.686 1.00 48.53 341 ASP A O 1
ATOM 2626 N N . LEU A 1 342 ? -35.926 3.371 -18.762 1.00 52.16 342 LEU A N 1
ATOM 2627 C CA . LEU A 1 342 ? -34.458 3.505 -18.849 1.00 52.16 342 LEU A CA 1
ATOM 2628 C C . LEU A 1 342 ? -33.846 2.611 -19.951 1.00 52.16 342 LEU A C 1
ATOM 2630 O O . LEU A 1 342 ? -32.966 3.046 -20.694 1.00 52.16 342 LEU A O 1
ATOM 2634 N N . MET A 1 343 ? -34.366 1.390 -20.128 1.00 51.25 343 MET A N 1
ATOM 2635 C CA . MET A 1 343 ? -33.829 0.410 -21.087 1.00 51.25 343 MET A CA 1
ATOM 2636 C C . MET A 1 343 ? -33.999 0.797 -22.556 1.00 51.25 343 MET A C 1
ATOM 2638 O O . MET A 1 343 ? -33.112 0.514 -23.353 1.00 51.25 343 MET A O 1
ATOM 2642 N N . MET A 1 344 ? -35.084 1.487 -22.927 1.00 49.16 344 MET A N 1
ATOM 2643 C CA . MET A 1 344 ? -35.321 1.873 -24.327 1.00 49.16 344 MET A CA 1
ATOM 2644 C C . MET A 1 344 ? -34.357 2.963 -24.817 1.00 49.16 344 MET A C 1
ATOM 2646 O O . MET A 1 344 ? -34.124 3.072 -26.017 1.00 49.16 344 MET A O 1
ATOM 2650 N N . SER A 1 345 ? -33.764 3.739 -23.903 1.00 49.84 345 SER A N 1
ATOM 2651 C CA . SER A 1 345 ? -32.705 4.707 -24.230 1.00 49.84 345 SER A CA 1
ATOM 2652 C C . SER A 1 345 ? -31.288 4.117 -24.152 1.00 49.84 345 SER A C 1
ATOM 2654 O O . SER A 1 345 ? -30.358 4.672 -24.736 1.00 49.84 345 SER A O 1
ATOM 2656 N N . MET A 1 346 ? -31.118 2.979 -23.467 1.00 51.38 346 MET A N 1
ATOM 2657 C CA . MET A 1 346 ? -29.827 2.307 -23.268 1.00 51.38 346 MET A CA 1
ATOM 2658 C C . MET A 1 346 ? -29.555 1.201 -24.300 1.00 51.38 346 MET A C 1
ATOM 2660 O O . MET A 1 346 ? -28.395 0.918 -24.571 1.00 51.38 346 MET A O 1
ATOM 2664 N N . ASP A 1 347 ? -30.583 0.644 -24.949 1.00 42.88 347 ASP A N 1
ATOM 2665 C CA . ASP A 1 347 ? -30.430 -0.403 -25.980 1.00 42.88 347 ASP A CA 1
ATOM 2666 C C . ASP A 1 347 ? -29.702 0.099 -27.253 1.00 42.88 347 ASP A C 1
ATOM 2668 O O . ASP A 1 347 ? -29.141 -0.680 -28.020 1.00 42.88 347 ASP A O 1
ATOM 2672 N N . SER A 1 348 ? -29.632 1.423 -27.458 1.00 45.56 348 SER A N 1
ATOM 2673 C CA . SER A 1 348 ? -28.862 2.069 -28.537 1.00 45.56 348 SER A CA 1
ATOM 2674 C C . SER A 1 348 ? -27.563 2.752 -28.079 1.00 45.56 348 SER A C 1
ATOM 2676 O O .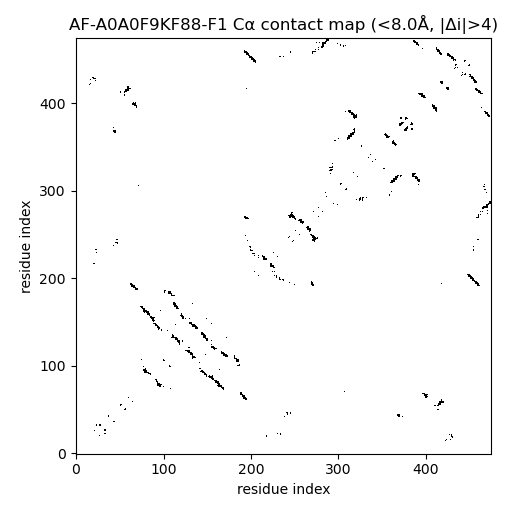 SER A 1 348 ? -26.888 3.390 -28.887 1.00 45.56 348 SER A O 1
ATOM 2678 N N . MET A 1 349 ? -27.205 2.670 -26.793 1.00 46.84 349 MET A N 1
ATOM 2679 C CA . MET A 1 349 ? -26.070 3.390 -26.210 1.00 46.84 349 MET A CA 1
ATOM 2680 C C . MET A 1 349 ? -25.161 2.432 -25.445 1.00 46.84 349 MET A C 1
ATOM 2682 O O . MET A 1 349 ? -25.541 1.904 -24.408 1.00 46.84 349 MET A O 1
ATOM 2686 N N . GLY A 1 350 ? -23.922 2.257 -25.915 1.00 47.94 350 GLY A N 1
ATOM 2687 C CA . GLY A 1 350 ? -22.900 1.528 -25.163 1.00 47.94 350 GLY A CA 1
ATOM 2688 C C . GLY A 1 350 ? -22.762 2.093 -23.746 1.00 47.94 350 GLY A C 1
ATOM 2689 O O . GLY A 1 350 ? -22.374 3.250 -23.567 1.00 47.94 350 GLY A O 1
ATOM 2690 N N . ILE A 1 351 ? -23.106 1.283 -22.746 1.00 55.00 351 ILE A N 1
ATOM 2691 C CA . ILE A 1 351 ? -22.980 1.632 -21.332 1.00 55.00 351 ILE A CA 1
ATOM 2692 C C . ILE A 1 351 ? -21.494 1.550 -20.987 1.00 55.00 351 ILE A C 1
ATOM 2694 O O . ILE A 1 351 ? -20.851 0.547 -21.267 1.00 55.00 351 ILE A O 1
ATOM 2698 N N . LYS A 1 352 ? -20.936 2.627 -20.429 1.00 59.88 352 LYS A N 1
ATOM 2699 C CA . LYS A 1 352 ? -19.567 2.652 -19.898 1.00 59.88 352 LYS A CA 1
ATOM 2700 C C . LYS A 1 352 ? -19.627 3.087 -18.446 1.00 59.88 352 LYS A C 1
ATOM 2702 O O . LYS A 1 352 ? -19.865 4.271 -18.175 1.00 59.88 352 LYS A O 1
ATOM 2707 N N . TYR A 1 353 ? -19.396 2.168 -17.515 1.00 63.53 353 TYR A N 1
ATOM 2708 C CA . TYR A 1 353 ? -19.330 2.523 -16.100 1.00 63.53 353 TYR A CA 1
ATOM 2709 C C . TYR A 1 353 ? -17.981 3.180 -15.810 1.00 63.53 353 TYR A C 1
ATOM 2711 O O . TYR A 1 353 ? -16.959 2.523 -15.665 1.00 63.53 353 TYR A O 1
ATOM 2719 N N . LYS A 1 354 ? -17.962 4.514 -15.730 1.00 72.56 354 LYS A N 1
ATOM 2720 C CA . LYS A 1 354 ? -16.752 5.263 -15.340 1.00 72.56 354 LYS A CA 1
ATOM 2721 C C . LYS A 1 354 ? -16.665 5.510 -13.838 1.00 72.56 354 LYS A C 1
ATOM 2723 O O . LYS A 1 354 ? -15.568 5.650 -13.301 1.00 72.56 354 LYS A O 1
ATOM 2728 N N . LYS A 1 355 ? -17.818 5.646 -13.178 1.00 82.12 355 LYS A N 1
ATOM 2729 C CA . LYS A 1 355 ? -17.918 5.957 -11.751 1.00 82.12 355 LYS A CA 1
ATOM 2730 C C . LYS A 1 355 ? -19.170 5.339 -11.144 1.00 82.12 355 LYS A C 1
ATOM 2732 O O . LYS A 1 355 ? -20.214 5.342 -11.791 1.00 82.12 355 LYS A O 1
ATOM 2737 N N . ILE A 1 356 ? -19.075 4.900 -9.893 1.00 81.56 356 ILE A N 1
ATOM 2738 C CA . ILE A 1 356 ? -20.214 4.463 -9.076 1.00 81.56 356 ILE A CA 1
ATOM 2739 C C . ILE A 1 356 ? -20.135 5.158 -7.717 1.00 81.56 356 ILE A C 1
ATOM 2741 O O . ILE A 1 356 ? -19.062 5.271 -7.131 1.00 81.56 356 ILE A O 1
ATOM 2745 N N . LEU A 1 357 ? -21.276 5.635 -7.218 1.00 83.62 357 LEU A N 1
ATOM 2746 C CA . LEU A 1 357 ? -21.421 6.137 -5.854 1.00 83.62 357 LEU A CA 1
ATOM 2747 C C . LEU A 1 357 ? -22.198 5.098 -5.040 1.00 83.62 357 LEU A C 1
ATOM 2749 O O . LEU A 1 357 ? -23.400 4.939 -5.242 1.00 83.62 357 LEU A O 1
ATOM 2753 N N . LYS A 1 358 ? -21.529 4.417 -4.108 1.00 83.06 358 LYS A N 1
ATOM 2754 C CA . LYS A 1 358 ? -22.150 3.441 -3.198 1.00 83.06 358 LYS A CA 1
ATOM 2755 C C . LYS A 1 358 ? -21.633 3.670 -1.784 1.00 83.06 358 LYS A C 1
ATOM 2757 O O . LYS A 1 358 ? -20.480 4.037 -1.593 1.00 83.06 358 LYS A O 1
ATOM 2762 N N . ASN A 1 359 ? -22.516 3.546 -0.793 1.00 82.38 359 ASN A N 1
ATOM 2763 C CA . ASN A 1 359 ? -22.190 3.737 0.625 1.00 82.38 359 ASN A CA 1
ATOM 2764 C C . ASN A 1 359 ? -21.478 5.082 0.942 1.00 82.38 359 ASN A C 1
ATOM 2766 O O . ASN A 1 359 ? -20.679 5.188 1.873 1.00 82.38 359 ASN A O 1
ATOM 2770 N N . SER A 1 360 ? -21.781 6.139 0.176 1.00 82.31 360 SER A N 1
ATOM 2771 C CA . SER A 1 360 ? -21.126 7.463 0.248 1.00 82.31 360 SER A CA 1
ATOM 2772 C C . SER A 1 360 ? -19.644 7.490 -0.163 1.00 82.31 360 SER A C 1
ATOM 2774 O O . SER A 1 360 ? -18.941 8.438 0.183 1.00 82.31 360 SER A O 1
ATOM 2776 N N . ILE A 1 361 ? -19.174 6.489 -0.910 1.00 86.25 361 ILE A N 1
ATOM 2777 C CA . ILE A 1 361 ? -17.862 6.474 -1.562 1.00 86.25 361 ILE A CA 1
ATOM 2778 C C . ILE A 1 361 ? -18.066 6.519 -3.078 1.00 86.25 361 ILE A C 1
ATOM 2780 O O . ILE A 1 361 ? -18.819 5.731 -3.649 1.00 86.25 361 ILE A O 1
ATOM 2784 N N . LEU A 1 362 ? -17.408 7.477 -3.723 1.00 87.56 362 LEU A N 1
ATOM 2785 C CA . LEU A 1 362 ? -17.318 7.622 -5.165 1.00 87.56 362 LEU A CA 1
ATOM 2786 C C . LEU A 1 362 ? -16.122 6.816 -5.673 1.00 87.56 362 LEU A C 1
ATOM 2788 O O . LEU A 1 362 ? -14.969 7.230 -5.528 1.00 87.56 362 LEU A O 1
ATOM 2792 N N . PHE A 1 363 ? -16.412 5.691 -6.307 1.00 87.25 363 PHE A N 1
ATOM 2793 C CA . PHE A 1 363 ? -15.437 4.866 -7.000 1.00 87.25 363 PHE A CA 1
ATOM 2794 C C . PHE A 1 363 ? -15.241 5.394 -8.416 1.00 87.25 363 PHE A C 1
ATOM 2796 O O . PHE A 1 363 ? -16.210 5.593 -9.147 1.00 87.25 363 PHE A O 1
ATOM 2803 N N . THR A 1 364 ? -13.992 5.637 -8.803 1.00 86.69 364 THR A N 1
ATOM 2804 C CA . THR A 1 364 ? -13.605 5.914 -10.192 1.00 86.69 364 THR A CA 1
ATOM 2805 C C . THR A 1 364 ? -12.884 4.698 -10.745 1.00 86.69 364 THR A C 1
ATOM 2807 O O . THR A 1 364 ? -11.873 4.285 -10.180 1.00 86.69 364 THR A O 1
ATOM 2810 N N . PHE A 1 365 ? -13.403 4.136 -11.834 1.00 85.12 365 PHE A N 1
ATOM 2811 C CA . PHE A 1 365 ? -12.854 2.927 -12.440 1.00 85.12 365 PHE A CA 1
ATOM 2812 C C . PHE A 1 365 ? -11.795 3.267 -13.480 1.00 85.12 365 PHE A C 1
ATOM 2814 O O . PHE A 1 365 ? -11.991 4.155 -14.314 1.00 85.12 365 PHE A O 1
ATOM 2821 N N . VAL A 1 366 ? -10.683 2.541 -13.424 1.00 83.00 366 VAL A N 1
ATOM 2822 C CA . VAL A 1 366 ? -9.632 2.567 -14.438 1.00 83.00 366 VAL A CA 1
ATOM 2823 C C . VAL A 1 366 ? -9.303 1.128 -14.809 1.00 83.00 366 VAL A C 1
ATOM 2825 O O . VAL A 1 366 ? -8.792 0.363 -13.994 1.00 83.00 366 VAL A O 1
ATOM 2828 N N . GLU A 1 367 ? -9.617 0.767 -16.048 1.00 80.81 367 GLU A N 1
ATOM 2829 C CA . GLU A 1 367 ? -9.199 -0.503 -16.629 1.00 80.81 367 GLU A CA 1
ATOM 2830 C C . GLU A 1 367 ? -7.714 -0.422 -16.998 1.00 80.81 367 GLU A C 1
ATOM 2832 O O . GLU A 1 367 ? -7.279 0.482 -17.719 1.00 80.81 367 GLU A O 1
ATOM 2837 N N . LEU A 1 368 ? -6.927 -1.357 -16.474 1.00 80.06 368 LEU A N 1
ATOM 2838 C CA . LEU A 1 368 ? -5.501 -1.467 -16.741 1.00 80.06 368 LEU A CA 1
ATOM 2839 C C . LEU A 1 368 ? -5.297 -2.444 -17.894 1.00 80.06 368 LEU A C 1
ATOM 2841 O O . LEU A 1 368 ? -5.200 -3.648 -17.683 1.00 80.06 368 LEU A O 1
ATOM 2845 N N . ALA A 1 369 ? -5.183 -1.917 -19.114 1.00 74.94 369 ALA A N 1
ATOM 2846 C CA . ALA A 1 369 ? -4.986 -2.726 -20.321 1.00 74.94 369 ALA A CA 1
ATOM 2847 C C . ALA A 1 369 ? -3.753 -3.651 -20.240 1.00 74.94 369 ALA A C 1
ATOM 2849 O O . ALA A 1 369 ? -3.704 -4.698 -20.887 1.00 74.94 369 ALA A O 1
ATOM 2850 N N . THR A 1 370 ? -2.765 -3.301 -19.412 1.00 76.88 370 THR A N 1
ATOM 2851 C CA . THR A 1 370 ? -1.596 -4.141 -19.138 1.00 76.88 370 THR A CA 1
ATOM 2852 C C . THR A 1 370 ? -1.966 -5.484 -18.507 1.00 76.88 370 THR A C 1
ATOM 2854 O O . THR A 1 370 ? -1.287 -6.465 -18.796 1.00 76.88 370 THR A O 1
ATOM 2857 N N . PHE A 1 371 ? -3.039 -5.566 -17.709 1.00 81.06 371 PHE A N 1
ATOM 2858 C CA . PHE A 1 371 ? -3.492 -6.804 -17.051 1.00 81.06 371 PHE A CA 1
ATOM 2859 C C . PHE A 1 371 ? -4.098 -7.814 -18.025 1.00 81.06 371 PHE A C 1
ATOM 2861 O O . PHE A 1 371 ? -4.157 -9.002 -17.716 1.00 81.06 371 PHE A O 1
ATOM 2868 N N . ASP A 1 372 ? -4.508 -7.353 -19.204 1.00 77.12 372 ASP A N 1
ATOM 2869 C CA . ASP A 1 372 ? -5.125 -8.179 -20.239 1.00 77.12 372 ASP A CA 1
ATOM 2870 C C . ASP A 1 372 ? -4.180 -8.508 -21.386 1.00 77.12 372 ASP A C 1
ATOM 2872 O O . ASP A 1 372 ? -4.489 -9.364 -22.217 1.00 77.12 372 ASP A O 1
ATOM 2876 N N . ASN A 1 373 ? -3.016 -7.859 -21.438 1.00 77.88 373 ASN A N 1
ATOM 2877 C CA . ASN A 1 373 ? -2.046 -8.090 -22.490 1.00 77.88 373 ASN A CA 1
ATOM 2878 C C . ASN A 1 373 ? -1.402 -9.483 -22.324 1.00 77.88 373 ASN A C 1
ATOM 2880 O O . ASN A 1 373 ? -0.650 -9.700 -21.370 1.00 77.88 373 ASN A O 1
ATOM 2884 N N . PRO A 1 374 ? -1.628 -10.432 -23.256 1.00 73.81 374 PRO A N 1
ATOM 2885 C CA . PRO A 1 374 ? -1.120 -11.800 -23.140 1.00 73.81 374 PRO A CA 1
ATOM 2886 C C . PRO A 1 374 ? 0.408 -11.898 -23.261 1.00 73.81 374 PRO A C 1
ATOM 2888 O O . PRO A 1 374 ? 0.966 -12.955 -22.989 1.00 73.81 374 PRO A O 1
ATOM 2891 N N . GLN A 1 375 ? 1.083 -10.824 -23.681 1.00 74.19 375 GLN A N 1
ATOM 2892 C CA . GLN A 1 375 ? 2.544 -10.745 -23.745 1.00 74.19 375 GLN A CA 1
ATOM 2893 C C . GLN A 1 375 ? 3.175 -10.300 -22.415 1.00 74.19 375 GLN A C 1
ATOM 2895 O O . GLN A 1 375 ? 4.393 -10.366 -22.278 1.00 74.19 375 GLN A O 1
ATOM 2900 N N . THR A 1 376 ? 2.371 -9.842 -21.447 1.00 75.12 376 THR A N 1
ATOM 2901 C CA . THR A 1 376 ? 2.837 -9.400 -20.124 1.00 75.12 376 THR A CA 1
ATOM 2902 C C . THR A 1 376 ? 2.025 -10.072 -19.009 1.00 75.12 376 THR A C 1
ATOM 2904 O O . THR A 1 376 ? 2.262 -11.236 -18.690 1.00 75.12 376 THR A O 1
ATOM 2907 N N . TYR A 1 377 ? 1.050 -9.378 -18.420 1.00 79.12 377 TYR A N 1
ATOM 2908 C CA . TYR A 1 377 ? 0.292 -9.839 -17.251 1.00 79.12 377 TYR A CA 1
ATOM 2909 C C . TYR A 1 377 ? -0.938 -10.685 -17.605 1.00 79.12 377 TYR A C 1
ATOM 2911 O O . TYR A 1 377 ? -1.414 -11.447 -16.768 1.00 79.12 377 TYR A O 1
ATOM 2919 N N . GLY A 1 378 ? -1.435 -10.616 -18.841 1.00 76.50 378 GLY A N 1
ATOM 2920 C CA . GLY A 1 378 ? -2.627 -11.339 -19.304 1.00 76.50 378 GLY A CA 1
ATOM 2921 C C . GLY A 1 378 ? -2.429 -12.840 -19.532 1.00 76.50 378 GLY A C 1
ATOM 2922 O O . GLY A 1 378 ? -3.322 -13.514 -20.047 1.00 76.50 378 GLY A O 1
ATOM 2923 N N . LEU A 1 379 ? -1.264 -13.386 -19.178 1.00 80.69 379 LEU A N 1
ATOM 2924 C CA . LEU A 1 379 ? -1.006 -14.822 -19.196 1.00 80.69 379 LEU A CA 1
ATOM 2925 C C . LEU A 1 379 ? -1.924 -15.542 -18.194 1.00 80.69 379 LEU A C 1
ATOM 2927 O O . LEU A 1 379 ? -1.946 -15.224 -17.004 1.00 80.69 379 LEU A O 1
ATOM 2931 N N . THR A 1 380 ? -2.640 -16.568 -18.667 1.00 77.50 380 THR A N 1
ATOM 2932 C CA . THR A 1 380 ? -3.683 -17.283 -17.902 1.00 77.50 380 THR A CA 1
ATOM 2933 C C . THR A 1 380 ? -3.196 -17.827 -16.558 1.00 77.50 380 THR A C 1
ATOM 2935 O O . THR A 1 380 ? -3.966 -17.878 -15.609 1.00 77.50 380 THR A O 1
ATOM 2938 N N . ALA A 1 381 ? -1.917 -18.193 -16.452 1.00 80.00 381 ALA A N 1
ATOM 2939 C CA . ALA A 1 381 ? -1.340 -18.730 -15.221 1.00 80.00 381 ALA A CA 1
ATOM 2940 C C . ALA A 1 381 ? -1.272 -17.717 -14.059 1.00 80.00 381 ALA A C 1
ATOM 2942 O O . ALA A 1 381 ? -1.202 -18.136 -12.907 1.00 80.00 381 ALA A O 1
ATOM 2943 N N . TYR A 1 382 ? -1.269 -16.408 -14.338 1.00 80.94 382 TYR A N 1
ATOM 2944 C CA . TYR A 1 382 ? -1.127 -15.371 -13.307 1.00 80.94 382 TYR A CA 1
ATOM 2945 C C . TYR A 1 382 ? -2.451 -14.699 -12.916 1.00 80.94 382 TYR A C 1
ATOM 2947 O O . TYR A 1 382 ? -2.519 -14.066 -11.863 1.00 80.94 382 TYR A O 1
ATOM 2955 N N . ASP A 1 383 ? -3.484 -14.851 -13.749 1.00 84.50 383 ASP A N 1
ATOM 2956 C CA . ASP A 1 383 ? -4.856 -14.381 -13.522 1.00 84.50 383 ASP A CA 1
ATOM 2957 C C . ASP A 1 383 ? -4.983 -12.901 -13.101 1.00 84.50 383 ASP A C 1
ATOM 2959 O O . ASP A 1 383 ? -5.784 -12.522 -12.247 1.00 84.50 383 ASP A O 1
ATOM 2963 N N . TRP A 1 384 ? -4.184 -12.017 -13.704 1.00 87.50 384 TRP A N 1
ATOM 2964 C CA . TRP A 1 384 ? -4.276 -10.572 -13.444 1.00 87.50 384 TRP A CA 1
ATOM 2965 C C . TRP A 1 384 ? -5.571 -9.947 -13.963 1.00 87.50 384 TRP A C 1
ATOM 2967 O O . TRP A 1 384 ? -6.038 -8.943 -13.428 1.00 87.50 384 TRP A O 1
ATOM 2977 N N . LYS A 1 385 ? -6.200 -10.589 -14.947 1.00 86.69 385 LYS A N 1
ATOM 2978 C CA . LYS A 1 385 ? -7.474 -10.186 -15.541 1.00 86.69 385 LYS A CA 1
ATOM 2979 C C . LYS A 1 385 ? -8.620 -10.070 -14.524 1.00 86.69 385 LYS A C 1
ATOM 2981 O O . LYS A 1 385 ? -9.493 -9.218 -14.686 1.00 86.69 385 LYS A O 1
ATOM 2986 N N . ASN A 1 386 ? -8.602 -10.895 -13.478 1.00 89.12 386 ASN A N 1
ATOM 2987 C CA . ASN A 1 386 ? -9.616 -10.930 -12.420 1.00 89.12 386 ASN A CA 1
ATOM 2988 C C . ASN A 1 386 ? -9.144 -10.233 -11.129 1.00 89.12 386 ASN A C 1
ATOM 2990 O O . ASN A 1 386 ? -9.739 -10.384 -10.061 1.00 89.12 386 ASN A O 1
ATOM 2994 N N . ARG A 1 387 ? -8.060 -9.456 -11.194 1.00 90.19 387 ARG A N 1
ATOM 2995 C CA . ARG A 1 387 ? -7.484 -8.767 -10.035 1.00 90.19 387 ARG A CA 1
ATOM 2996 C C . ARG A 1 387 ? -7.610 -7.261 -10.165 1.00 90.19 387 ARG A C 1
ATOM 2998 O O . ARG A 1 387 ? -7.700 -6.699 -11.258 1.00 90.19 387 ARG A O 1
ATOM 3005 N N . GLY A 1 388 ? -7.576 -6.603 -9.016 1.00 90.81 388 GLY A N 1
ATOM 3006 C CA . GLY A 1 388 ? -7.583 -5.156 -8.944 1.00 90.81 388 GLY A CA 1
ATOM 3007 C C . GLY A 1 388 ? -7.117 -4.635 -7.597 1.00 90.81 388 GLY A C 1
ATOM 3008 O O . GLY A 1 388 ? -6.748 -5.379 -6.687 1.00 90.81 388 GLY A O 1
ATOM 3009 N N . PHE A 1 389 ? -7.118 -3.320 -7.481 1.00 92.12 389 PHE A N 1
ATOM 3010 C CA . PHE A 1 389 ? -6.754 -2.619 -6.267 1.00 92.12 389 PHE A CA 1
ATOM 3011 C C . PHE A 1 389 ? -7.563 -1.335 -6.123 1.00 92.12 389 PHE A C 1
ATOM 3013 O O . PHE A 1 389 ? -7.887 -0.668 -7.106 1.00 92.12 389 PHE A O 1
ATOM 3020 N N . ILE A 1 390 ? -7.836 -0.960 -4.879 1.00 90.88 390 ILE A N 1
ATOM 3021 C CA . ILE A 1 390 ? -8.560 0.255 -4.527 1.00 90.88 390 ILE A CA 1
ATOM 3022 C C . ILE A 1 390 ? -7.631 1.155 -3.716 1.00 90.88 390 ILE A C 1
ATOM 3024 O O . ILE A 1 390 ? -7.095 0.756 -2.680 1.00 90.88 390 ILE A O 1
ATOM 3028 N N . VAL A 1 391 ? -7.447 2.386 -4.183 1.00 89.44 391 VAL A N 1
ATOM 3029 C CA . VAL A 1 391 ? -6.629 3.410 -3.529 1.00 89.44 391 VAL A CA 1
ATOM 3030 C C . VAL A 1 391 ? -7.532 4.581 -3.142 1.00 89.44 391 VAL A C 1
ATOM 3032 O O . VAL A 1 391 ? -8.137 5.195 -4.026 1.00 89.44 391 VAL A O 1
ATOM 3035 N N . PRO A 1 392 ? -7.653 4.924 -1.848 1.00 87.19 392 PRO A N 1
ATOM 3036 C CA . PRO A 1 392 ? -8.373 6.126 -1.449 1.00 87.19 392 PRO A CA 1
ATOM 3037 C C . PRO A 1 392 ? -7.612 7.365 -1.933 1.00 87.19 392 PRO A C 1
ATOM 3039 O O . PRO A 1 392 ? -6.381 7.391 -1.923 1.00 87.19 392 PRO A O 1
ATOM 3042 N N . ASN A 1 393 ? -8.334 8.406 -2.349 1.00 83.19 393 ASN A N 1
ATOM 3043 C CA . ASN A 1 393 ? -7.727 9.635 -2.868 1.00 83.19 393 ASN A CA 1
ATOM 3044 C C . ASN A 1 393 ? -7.229 10.555 -1.739 1.00 83.19 393 ASN A C 1
ATOM 3046 O O . ASN A 1 393 ? -7.713 11.675 -1.575 1.00 83.19 393 ASN A O 1
ATOM 3050 N N . GLU A 1 394 ? -6.350 10.046 -0.884 1.00 74.31 394 GLU A N 1
ATOM 3051 C CA . GLU A 1 394 ? -5.782 10.804 0.222 1.00 74.31 394 GLU A CA 1
ATOM 3052 C C . GLU A 1 394 ? -4.367 11.298 -0.091 1.00 74.31 394 GLU A C 1
ATOM 3054 O O . GLU A 1 394 ? -3.664 10.810 -0.978 1.00 74.31 394 GLU A O 1
ATOM 3059 N N . PHE A 1 395 ? -3.959 12.296 0.682 1.00 75.19 395 PHE A N 1
ATOM 3060 C CA . PHE A 1 395 ? -2.574 12.707 0.780 1.00 75.19 395 PHE A CA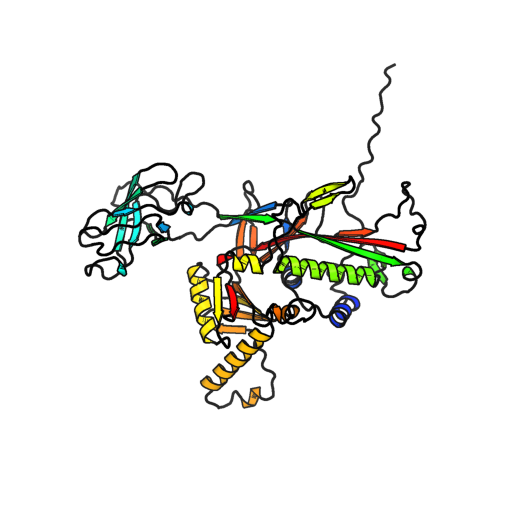 1
ATOM 3061 C C . PHE A 1 395 ? -2.059 12.395 2.187 1.00 75.19 395 PHE A C 1
ATOM 3063 O O . PHE A 1 395 ? -2.809 12.377 3.175 1.00 75.19 395 PHE A O 1
ATOM 3070 N N . GLY A 1 396 ? -0.778 12.069 2.277 1.00 71.50 396 GLY A N 1
ATOM 3071 C CA . GLY A 1 396 ? -0.047 11.844 3.510 1.00 71.50 396 GLY A CA 1
ATOM 3072 C C . GLY A 1 396 ? 0.991 12.938 3.708 1.00 71.50 396 GLY A C 1
ATOM 3073 O O . GLY A 1 396 ? 1.839 13.160 2.849 1.00 71.50 396 GLY A O 1
ATOM 3074 N N . THR A 1 397 ? 0.962 13.595 4.865 1.00 75.94 397 THR A N 1
ATOM 3075 C CA . THR A 1 397 ? 2.061 14.460 5.298 1.00 75.94 397 THR A CA 1
ATOM 3076 C C . THR A 1 397 ? 3.200 13.590 5.819 1.00 75.94 397 THR A C 1
ATOM 3078 O O . THR A 1 397 ? 3.031 12.852 6.797 1.00 75.94 397 THR A O 1
ATOM 3081 N N . VAL A 1 398 ? 4.357 13.675 5.173 1.00 76.38 398 VAL A N 1
ATOM 3082 C CA . VAL A 1 398 ? 5.535 12.865 5.486 1.00 76.38 398 VAL A CA 1
ATOM 3083 C C . VAL A 1 398 ? 6.773 13.724 5.698 1.00 76.38 398 VAL A C 1
ATOM 3085 O O . VAL A 1 398 ? 6.844 14.862 5.238 1.00 76.38 398 VAL A O 1
ATOM 3088 N N . LYS A 1 399 ? 7.771 13.163 6.380 1.00 78.94 399 LYS A N 1
ATOM 3089 C CA . LYS A 1 399 ? 9.137 13.699 6.397 1.00 78.94 399 LYS A CA 1
ATOM 3090 C C . LYS A 1 399 ? 10.068 12.776 5.630 1.00 78.94 399 LYS A C 1
ATOM 3092 O O . LYS A 1 399 ? 10.012 11.561 5.827 1.00 78.94 399 LYS A O 1
ATOM 3097 N N . MET A 1 400 ? 10.934 13.359 4.806 1.00 74.50 400 MET A N 1
ATOM 3098 C CA . MET A 1 400 ? 11.872 12.649 3.931 1.00 74.50 400 MET A CA 1
ATOM 3099 C C . MET A 1 400 ? 13.266 12.549 4.580 1.00 74.50 400 MET A C 1
ATOM 3101 O O . MET A 1 400 ? 14.300 12.740 3.943 1.00 74.50 400 MET A O 1
ATOM 3105 N N . GLY A 1 401 ? 13.304 12.212 5.870 1.00 66.12 401 GLY A N 1
ATOM 3106 C CA . GLY A 1 401 ? 14.539 11.996 6.623 1.00 66.12 401 GLY A CA 1
ATOM 3107 C C . GLY A 1 401 ? 14.381 12.287 8.113 1.00 66.12 401 GLY A C 1
ATOM 3108 O O . GLY A 1 401 ? 13.531 13.079 8.516 1.00 66.12 401 GLY A O 1
ATOM 3109 N N . GLU A 1 402 ? 15.216 11.649 8.939 1.00 59.91 402 GLU A N 1
ATOM 3110 C CA . GLU A 1 402 ? 15.149 11.759 10.406 1.00 59.91 402 GLU A CA 1
ATOM 3111 C C . GLU A 1 402 ? 15.443 13.189 10.888 1.00 59.91 402 GLU A C 1
ATOM 3113 O O . GLU A 1 402 ? 14.796 13.701 11.802 1.00 59.91 402 GLU A O 1
ATOM 3118 N N . TYR A 1 403 ? 16.383 13.860 10.217 1.00 61.28 403 TYR A N 1
ATOM 3119 C CA . TYR A 1 403 ? 16.805 15.227 10.529 1.00 61.28 403 TYR A CA 1
ATOM 3120 C C . TYR A 1 403 ? 16.109 16.293 9.675 1.00 61.28 403 TYR A C 1
ATOM 3122 O O . TYR A 1 403 ? 16.384 17.481 9.846 1.00 61.28 403 TYR A O 1
ATOM 3130 N N . GLU A 1 404 ? 15.208 15.902 8.766 1.00 66.88 404 GLU A N 1
ATOM 3131 C CA . GLU A 1 404 ? 14.457 16.871 7.973 1.00 66.88 404 GLU A CA 1
ATOM 3132 C C . GLU A 1 404 ? 13.332 17.501 8.817 1.00 66.88 404 GLU A C 1
ATOM 3134 O O . GLU A 1 404 ? 12.479 16.850 9.441 1.00 66.88 404 GLU A O 1
ATOM 3139 N N . THR A 1 405 ? 13.360 18.829 8.895 1.00 63.72 405 THR A N 1
ATOM 3140 C CA . THR A 1 405 ? 12.370 19.618 9.635 1.00 63.72 405 THR A CA 1
ATOM 3141 C C . THR A 1 405 ? 11.118 19.870 8.807 1.00 63.72 405 THR A C 1
ATOM 3143 O O . THR A 1 405 ? 10.033 19.968 9.383 1.00 63.72 405 THR A O 1
ATOM 3146 N N . GLU A 1 406 ? 11.262 19.916 7.485 1.00 74.50 406 GLU A N 1
ATOM 3147 C CA . GLU A 1 406 ? 10.183 20.158 6.537 1.00 74.50 406 GLU A CA 1
ATOM 3148 C C . GLU A 1 406 ? 9.332 18.902 6.328 1.00 74.50 406 GLU A C 1
ATOM 3150 O O . GLU A 1 406 ? 9.825 17.776 6.258 1.00 74.50 406 GLU A O 1
ATOM 3155 N N . THR A 1 407 ? 8.020 19.107 6.268 1.00 76.06 407 THR A N 1
ATOM 3156 C CA . THR A 1 407 ? 7.054 18.069 5.917 1.00 76.06 407 THR A CA 1
ATOM 3157 C C . THR A 1 407 ? 6.568 18.299 4.499 1.00 76.06 407 THR A C 1
ATOM 3159 O O . THR A 1 407 ? 6.189 19.419 4.160 1.00 76.06 407 THR A O 1
ATOM 3162 N N . VAL A 1 408 ? 6.517 17.234 3.707 1.00 79.81 408 VAL A N 1
ATOM 3163 C CA . VAL A 1 408 ? 6.005 17.245 2.336 1.00 79.81 408 VAL A CA 1
ATOM 3164 C C . VAL A 1 408 ? 4.681 16.492 2.297 1.00 79.81 408 VAL A C 1
ATOM 3166 O O . VAL A 1 408 ? 4.497 15.493 2.992 1.00 79.81 408 VAL A O 1
ATOM 3169 N N . GLU A 1 409 ? 3.740 16.983 1.501 1.00 79.62 409 GLU A N 1
ATOM 3170 C CA . GLU A 1 409 ? 2.498 16.280 1.208 1.00 79.62 409 GLU A CA 1
ATOM 3171 C C . GLU A 1 409 ? 2.716 15.370 -0.003 1.00 79.62 409 GLU A C 1
ATOM 3173 O O . GLU A 1 409 ? 3.025 15.843 -1.095 1.00 79.62 409 GLU A O 1
ATOM 3178 N N . LEU A 1 410 ? 2.598 14.058 0.202 1.00 81.06 410 LEU A N 1
ATOM 3179 C CA . LEU A 1 410 ? 2.694 13.057 -0.856 1.00 81.06 410 LEU A CA 1
ATOM 3180 C C . LEU A 1 410 ? 1.346 12.389 -1.067 1.00 81.06 410 LEU A C 1
ATOM 3182 O O . LEU A 1 410 ? 0.580 12.192 -0.126 1.00 81.06 410 LEU A O 1
ATOM 3186 N N . SER A 1 411 ? 1.070 11.987 -2.301 1.00 81.50 411 SER A N 1
ATOM 3187 C CA . SER A 1 411 ? -0.070 11.117 -2.566 1.00 81.50 411 SER A CA 1
ATOM 3188 C C . SER A 1 411 ? 0.196 9.704 -2.032 1.00 81.50 411 SER A C 1
ATOM 3190 O O . SER A 1 411 ? 1.328 9.328 -1.711 1.00 81.50 411 SER A O 1
ATOM 3192 N N . ASN A 1 412 ? -0.858 8.894 -1.966 1.00 82.25 412 ASN A N 1
ATOM 3193 C CA . ASN A 1 412 ? -0.797 7.472 -1.639 1.00 82.25 412 ASN A CA 1
ATOM 3194 C C . ASN A 1 412 ? 0.245 6.712 -2.481 1.00 82.25 412 ASN A C 1
ATOM 3196 O O . ASN A 1 412 ? 0.909 5.816 -1.965 1.00 82.25 412 ASN A O 1
ATOM 3200 N N . LEU A 1 413 ? 0.436 7.098 -3.745 1.00 85.75 413 LEU A N 1
ATOM 3201 C CA . LEU A 1 413 ? 1.507 6.589 -4.600 1.00 85.75 413 LEU A CA 1
ATOM 3202 C C . LEU A 1 413 ? 2.305 7.747 -5.187 1.00 85.75 413 LEU A C 1
ATOM 3204 O O . LEU A 1 413 ? 1.736 8.710 -5.703 1.00 85.75 413 LEU A O 1
ATOM 3208 N N . THR A 1 414 ? 3.626 7.665 -5.087 1.00 87.00 414 THR A N 1
ATOM 3209 C CA . THR A 1 414 ? 4.553 8.675 -5.600 1.00 87.00 414 THR A CA 1
ATOM 3210 C C . THR A 1 414 ? 5.786 8.000 -6.184 1.00 87.00 414 THR A C 1
ATOM 3212 O O . THR A 1 414 ? 6.342 7.078 -5.589 1.00 87.00 414 THR A O 1
ATOM 3215 N N . LEU A 1 415 ? 6.218 8.473 -7.349 1.00 87.62 415 LEU A N 1
ATOM 3216 C CA . LEU A 1 415 ? 7.434 8.028 -8.015 1.00 87.62 415 LEU A CA 1
ATOM 3217 C C . LEU A 1 415 ? 8.601 8.939 -7.614 1.00 87.62 415 LEU A C 1
ATOM 3219 O O . LEU A 1 415 ? 8.597 10.132 -7.908 1.00 87.62 415 LEU A O 1
ATOM 3223 N N . GLY A 1 416 ? 9.595 8.393 -6.921 1.00 86.88 416 GLY A N 1
ATOM 3224 C CA . GLY A 1 416 ? 10.809 9.121 -6.560 1.00 86.88 416 GLY A CA 1
ATOM 3225 C C . GLY A 1 416 ? 11.914 8.884 -7.582 1.00 86.88 416 GLY A C 1
ATOM 3226 O O . GLY A 1 416 ? 12.299 7.739 -7.774 1.00 86.88 416 GLY A O 1
ATOM 3227 N N . TYR A 1 417 ? 12.461 9.930 -8.197 1.00 87.00 417 TYR A N 1
ATOM 3228 C CA . TYR A 1 417 ? 13.641 9.840 -9.062 1.00 87.00 417 TYR A CA 1
ATOM 3229 C C . TYR A 1 417 ? 14.897 10.293 -8.338 1.00 87.00 417 TYR A C 1
ATOM 3231 O O . TYR A 1 417 ? 14.884 11.288 -7.608 1.00 87.00 417 TYR A O 1
ATOM 3239 N N . LYS A 1 418 ? 16.010 9.588 -8.551 1.00 82.31 418 LYS A N 1
ATOM 3240 C CA . LYS A 1 418 ? 17.283 9.999 -7.961 1.00 82.31 418 LYS A CA 1
ATOM 3241 C C . LYS A 1 418 ? 17.833 11.213 -8.699 1.00 82.31 418 LYS A C 1
ATOM 3243 O O . LYS A 1 418 ? 18.357 11.104 -9.806 1.00 82.31 418 LYS A O 1
ATOM 3248 N N . ASN A 1 419 ? 17.716 12.366 -8.055 1.00 80.56 419 ASN A N 1
ATOM 3249 C CA . ASN A 1 419 ? 18.190 13.639 -8.571 1.00 80.56 419 ASN A CA 1
ATOM 3250 C C . ASN A 1 419 ? 18.729 14.474 -7.407 1.00 80.56 419 ASN A C 1
ATOM 3252 O O . ASN A 1 419 ? 17.976 14.912 -6.532 1.00 80.56 419 ASN A O 1
ATOM 3256 N N . TYR A 1 420 ? 20.051 14.639 -7.357 1.00 75.25 420 TYR A N 1
ATOM 3257 C CA . TYR A 1 420 ? 20.717 15.381 -6.292 1.00 75.25 420 TYR A CA 1
ATOM 3258 C C . TYR A 1 420 ? 22.100 15.883 -6.719 1.00 75.25 420 TYR A C 1
ATOM 3260 O O . TYR A 1 420 ? 22.824 15.214 -7.448 1.00 75.25 420 TYR A O 1
ATOM 3268 N N . ASN A 1 421 ? 22.496 17.057 -6.214 1.00 71.88 421 ASN A N 1
ATOM 3269 C CA . ASN A 1 421 ? 23.832 17.642 -6.402 1.00 71.88 421 ASN A CA 1
ATOM 3270 C C . ASN A 1 421 ? 24.291 17.751 -7.876 1.00 71.88 421 ASN A C 1
ATOM 3272 O O . ASN A 1 421 ? 25.467 17.574 -8.184 1.00 71.88 421 ASN A O 1
ATOM 3276 N N . GLY A 1 422 ? 23.356 18.029 -8.791 1.00 66.31 422 GLY A N 1
ATOM 3277 C CA . GLY A 1 422 ? 23.629 18.153 -10.227 1.00 66.31 422 GLY A CA 1
ATOM 3278 C C . GLY A 1 422 ? 23.731 16.825 -10.986 1.00 66.31 422 GLY A C 1
ATOM 3279 O O . GLY A 1 422 ? 23.932 16.855 -12.197 1.00 66.31 422 GLY A O 1
ATOM 3280 N N . GLU A 1 423 ? 23.579 15.678 -10.315 1.00 67.06 423 GLU A N 1
ATOM 3281 C CA . GLU A 1 423 ? 23.359 14.379 -10.958 1.00 67.06 423 GLU A CA 1
ATOM 3282 C C . GLU A 1 423 ? 21.851 14.124 -11.078 1.00 67.06 423 GLU A C 1
ATOM 3284 O O . GLU A 1 423 ? 21.152 14.038 -10.067 1.00 67.06 423 GLU A O 1
ATOM 3289 N N . ASP A 1 424 ? 21.364 13.988 -12.313 1.00 75.75 424 ASP A N 1
ATOM 3290 C CA . ASP A 1 424 ? 19.973 13.657 -12.627 1.00 75.75 424 ASP A CA 1
ATOM 3291 C C . ASP A 1 424 ? 19.902 12.276 -13.285 1.00 75.75 424 ASP A C 1
ATOM 3293 O O . ASP A 1 424 ? 20.424 12.074 -14.382 1.00 75.75 424 ASP A O 1
ATOM 3297 N N . ARG A 1 425 ? 19.276 11.312 -12.599 1.00 74.50 425 ARG A N 1
ATOM 3298 C CA . ARG A 1 425 ? 19.095 9.933 -13.079 1.00 74.50 425 ARG A CA 1
ATOM 3299 C C . ARG A 1 425 ? 17.640 9.615 -13.422 1.00 74.50 425 ARG A C 1
ATOM 3301 O O . ARG A 1 425 ? 17.273 8.442 -13.483 1.00 74.50 425 ARG A O 1
ATOM 3308 N N . THR A 1 426 ? 16.816 10.640 -13.649 1.00 78.50 426 THR A N 1
ATOM 3309 C CA . THR A 1 426 ? 15.394 10.498 -13.998 1.00 78.50 426 THR A CA 1
ATOM 3310 C C . THR A 1 426 ? 15.221 9.681 -15.279 1.00 78.50 426 THR A C 1
ATOM 3312 O O . THR A 1 426 ? 14.596 8.620 -15.272 1.00 78.50 426 THR A O 1
ATOM 3315 N N . ARG A 1 427 ? 15.845 10.132 -16.371 1.00 74.25 427 ARG A N 1
ATOM 3316 C CA . ARG A 1 427 ? 15.985 9.416 -17.645 1.00 74.25 427 ARG A CA 1
ATOM 3317 C C . ARG A 1 427 ? 17.290 9.871 -18.293 1.00 74.25 427 ARG A C 1
ATOM 3319 O O . ARG A 1 427 ? 17.369 10.960 -18.846 1.00 74.25 427 ARG A O 1
ATOM 3326 N N . VAL A 1 428 ? 18.327 9.051 -18.192 1.00 67.62 428 VAL A N 1
ATOM 3327 C CA . VAL A 1 428 ? 19.640 9.307 -18.788 1.00 67.62 428 VAL A CA 1
ATOM 3328 C C . VAL A 1 428 ? 19.713 8.578 -20.118 1.00 67.62 428 VAL A C 1
ATOM 3330 O O . VAL A 1 428 ? 19.425 7.386 -20.178 1.00 67.62 428 VAL A O 1
ATOM 3333 N N . SER A 1 429 ? 20.138 9.278 -21.164 1.00 65.00 429 SER A N 1
ATOM 3334 C CA . SER A 1 429 ? 20.468 8.689 -22.459 1.00 65.00 429 SER A CA 1
ATOM 3335 C C . SER A 1 429 ? 21.870 9.111 -22.866 1.00 65.00 429 SER A C 1
ATOM 3337 O O . SER A 1 429 ? 22.244 10.274 -22.702 1.00 65.00 429 SER A O 1
ATOM 3339 N N . GLY A 1 430 ? 22.662 8.171 -23.372 1.00 62.28 430 GLY A N 1
ATOM 3340 C CA . GLY A 1 430 ? 24.024 8.447 -23.804 1.00 62.28 430 GLY A CA 1
ATOM 3341 C C . GLY A 1 430 ? 24.524 7.468 -24.855 1.00 62.28 430 GLY A C 1
ATOM 3342 O O . GLY A 1 430 ? 24.108 6.314 -24.909 1.00 62.28 430 GLY A O 1
ATOM 3343 N N . ILE A 1 431 ? 25.449 7.938 -25.687 1.00 63.16 431 ILE A N 1
ATOM 3344 C CA . ILE A 1 431 ? 26.185 7.110 -26.645 1.00 63.16 431 ILE A CA 1
ATOM 3345 C C . ILE A 1 431 ? 27.439 6.582 -25.946 1.00 63.16 431 ILE A C 1
ATOM 3347 O O . ILE A 1 431 ? 28.189 7.356 -25.344 1.00 63.16 431 ILE A O 1
ATOM 3351 N N . LEU A 1 432 ? 27.684 5.276 -26.041 1.00 59.56 432 LEU A N 1
ATOM 3352 C CA . LEU A 1 432 ? 28.919 4.670 -25.557 1.00 59.56 432 LEU A CA 1
ATOM 3353 C C . LEU A 1 432 ? 30.055 5.024 -26.529 1.00 59.56 432 LEU A C 1
ATOM 3355 O O . LEU A 1 432 ? 29.957 4.703 -27.716 1.00 59.56 432 LEU A O 1
ATOM 3359 N N . PRO A 1 433 ? 31.134 5.687 -26.076 1.00 49.81 433 PRO A N 1
ATOM 3360 C CA . PRO A 1 433 ? 32.266 5.962 -26.947 1.00 49.81 433 PRO A CA 1
ATOM 3361 C C . PRO A 1 433 ? 32.935 4.643 -27.359 1.00 49.81 433 PRO A C 1
ATOM 3363 O O . PRO A 1 433 ? 33.352 3.860 -26.504 1.00 49.81 433 PRO A O 1
ATOM 3366 N N . GLY A 1 434 ? 33.032 4.415 -28.673 1.00 40.88 434 GLY A N 1
ATOM 3367 C CA . GLY A 1 434 ? 33.752 3.283 -29.259 1.00 40.88 434 GLY A CA 1
ATOM 3368 C C . GLY A 1 434 ? 35.205 3.243 -28.782 1.00 40.88 434 GLY A C 1
ATOM 3369 O O . GLY A 1 434 ? 35.830 4.280 -28.538 1.00 40.88 434 GLY A O 1
ATOM 3370 N N . VAL A 1 435 ? 35.730 2.035 -28.584 1.00 32.50 435 VAL A N 1
ATOM 3371 C CA . VAL A 1 435 ? 37.016 1.806 -27.920 1.00 32.50 435 VAL A CA 1
ATOM 3372 C C . VAL A 1 435 ? 38.173 2.289 -28.797 1.00 32.50 435 VAL A C 1
ATOM 3374 O O . VAL A 1 435 ? 38.742 1.540 -29.579 1.00 32.50 435 VAL A O 1
ATOM 3377 N N . ASN A 1 436 ? 38.600 3.532 -28.596 1.00 33.69 436 ASN A N 1
ATOM 3378 C CA . ASN A 1 436 ? 40.018 3.861 -28.630 1.00 33.69 436 ASN A CA 1
ATOM 3379 C C . ASN A 1 436 ? 40.298 4.957 -27.598 1.00 33.69 436 ASN A C 1
ATOM 3381 O O . ASN A 1 436 ? 39.649 6.001 -27.588 1.00 33.69 436 ASN A O 1
ATOM 3385 N N . GLY A 1 437 ? 41.244 4.703 -26.693 1.00 35.53 437 GLY A N 1
ATOM 3386 C CA . GLY A 1 437 ? 41.579 5.532 -25.527 1.00 35.53 437 GLY A CA 1
ATOM 3387 C C . GLY A 1 437 ? 42.238 6.880 -25.847 1.00 35.53 437 GLY A C 1
ATOM 3388 O O . GLY A 1 437 ? 43.060 7.363 -25.075 1.00 35.53 437 GLY A O 1
ATOM 3389 N N . MET A 1 438 ? 41.904 7.496 -26.976 1.00 34.69 438 MET A N 1
ATOM 3390 C CA . MET A 1 438 ? 42.320 8.836 -27.368 1.00 34.69 438 MET A CA 1
ATOM 3391 C C . MET A 1 438 ? 41.056 9.553 -27.824 1.00 34.69 438 MET A C 1
ATOM 3393 O O . MET A 1 438 ? 40.521 9.183 -28.859 1.00 34.69 438 MET A O 1
ATOM 3397 N N . GLY A 1 439 ? 40.575 10.521 -27.033 1.00 36.66 439 GLY A N 1
ATOM 3398 C CA . GLY A 1 439 ? 39.283 11.228 -27.136 1.00 36.66 439 GLY A CA 1
ATOM 3399 C C . GLY A 1 439 ? 38.980 11.994 -28.433 1.00 36.66 439 GLY A C 1
ATOM 3400 O O . GLY A 1 439 ? 38.499 13.123 -28.391 1.00 36.66 439 GLY A O 1
ATOM 3401 N N . TYR A 1 440 ? 39.223 11.381 -29.579 1.00 38.84 440 TYR A N 1
ATOM 3402 C CA . TYR A 1 440 ? 38.657 11.722 -30.866 1.00 38.84 440 TYR A CA 1
ATOM 3403 C C . TYR A 1 440 ? 37.429 10.841 -31.084 1.00 38.84 440 TYR A C 1
ATOM 3405 O O . TYR A 1 440 ? 37.418 9.678 -30.674 1.00 38.84 440 TYR A O 1
ATOM 3413 N N . ARG A 1 441 ? 36.397 11.389 -31.743 1.00 44.28 441 ARG A N 1
ATOM 3414 C CA . ARG A 1 441 ? 35.366 10.578 -32.399 1.00 44.28 441 ARG A CA 1
ATOM 3415 C C . ARG A 1 441 ? 36.110 9.691 -33.390 1.00 44.28 441 ARG A C 1
ATOM 3417 O O . ARG A 1 441 ? 36.409 10.136 -34.497 1.00 44.28 441 ARG A O 1
ATOM 3424 N N . SER A 1 442 ? 36.506 8.498 -32.954 1.00 37.66 442 SER A N 1
ATOM 3425 C CA . SER A 1 442 ? 36.981 7.493 -33.885 1.00 37.66 442 SER A CA 1
ATOM 3426 C C . SER A 1 442 ? 35.856 7.337 -34.889 1.00 37.66 442 SER A C 1
ATOM 3428 O O . SER A 1 442 ? 34.678 7.317 -34.513 1.00 37.66 442 SER A O 1
ATOM 3430 N N . PHE A 1 443 ? 36.228 7.293 -36.167 1.00 37.44 443 PHE A N 1
ATOM 3431 C CA . PHE A 1 443 ? 35.414 6.593 -37.140 1.00 37.44 443 PHE A CA 1
ATOM 3432 C C . PHE A 1 443 ? 34.883 5.359 -36.431 1.00 37.44 443 PHE A C 1
ATOM 3434 O O . PHE A 1 443 ? 35.659 4.723 -35.712 1.00 37.44 443 PHE A O 1
ATOM 3441 N N . VAL A 1 444 ? 33.562 5.210 -36.508 1.00 46.75 444 VAL A N 1
ATOM 3442 C CA . VAL A 1 444 ? 32.824 3.955 -36.513 1.00 46.75 444 VAL A CA 1
ATOM 3443 C C . VAL A 1 444 ? 33.696 2.786 -36.075 1.00 46.75 444 VAL A C 1
ATOM 3445 O O . VAL A 1 444 ? 34.739 2.586 -36.700 1.00 46.75 444 VAL A O 1
ATOM 3448 N N . ASP A 1 445 ? 33.311 2.090 -35.000 1.00 43.72 445 ASP A N 1
ATOM 3449 C CA . ASP A 1 445 ? 34.038 0.932 -34.462 1.00 43.72 445 ASP A CA 1
ATOM 3450 C C . ASP A 1 445 ? 34.614 0.070 -35.618 1.00 43.72 445 ASP A C 1
ATOM 3452 O O . ASP A 1 445 ? 34.203 0.123 -36.776 1.00 43.72 445 ASP A O 1
ATOM 3456 N N . THR A 1 446 ? 35.586 -0.789 -35.355 1.00 48.78 446 THR A N 1
ATOM 3457 C CA . THR A 1 446 ? 36.014 -1.811 -36.334 1.00 48.78 446 THR A CA 1
ATOM 3458 C C . THR A 1 446 ? 34.824 -2.563 -36.982 1.00 48.78 446 THR A C 1
ATOM 3460 O O . THR A 1 446 ? 34.981 -3.185 -38.033 1.00 48.78 446 THR A O 1
ATOM 3463 N N . TYR A 1 447 ? 33.645 -2.465 -36.357 1.00 49.19 447 TYR A N 1
ATOM 3464 C CA . TYR A 1 447 ? 32.302 -2.693 -36.874 1.00 49.19 447 TYR A CA 1
ATOM 3465 C C . TYR A 1 447 ? 31.574 -1.382 -37.213 1.00 49.19 447 TYR A C 1
ATOM 3467 O O . TYR A 1 447 ? 31.611 -0.434 -36.438 1.00 49.19 447 TYR A O 1
ATOM 3475 N N . ASP A 1 448 ? 30.851 -1.348 -38.336 1.00 54.75 448 ASP A N 1
ATOM 3476 C CA . ASP A 1 448 ? 30.059 -0.187 -38.758 1.00 54.75 448 ASP A CA 1
ATOM 3477 C C . ASP A 1 448 ? 28.858 0.061 -37.809 1.00 54.75 448 ASP A C 1
ATOM 3479 O O . ASP A 1 448 ? 27.729 -0.255 -38.171 1.00 54.75 448 ASP A O 1
ATOM 3483 N N . ASP A 1 449 ? 29.079 0.483 -36.553 1.00 58.91 449 ASP A N 1
ATOM 3484 C CA . ASP A 1 449 ? 28.052 0.580 -35.508 1.00 58.91 449 ASP A CA 1
ATOM 3485 C C . ASP A 1 449 ? 28.173 1.807 -34.561 1.00 58.91 449 ASP A C 1
ATOM 3487 O O . ASP A 1 449 ? 29.217 2.444 -34.401 1.00 58.91 449 ASP A O 1
ATOM 3491 N N . LEU A 1 450 ? 27.040 2.174 -33.950 1.00 63.66 450 LEU A N 1
ATOM 3492 C CA . LEU A 1 450 ? 26.884 3.146 -32.866 1.00 63.66 450 LEU A CA 1
ATOM 3493 C C . LEU A 1 450 ? 26.079 2.490 -31.741 1.00 63.66 450 LEU A C 1
ATOM 3495 O O . LEU A 1 450 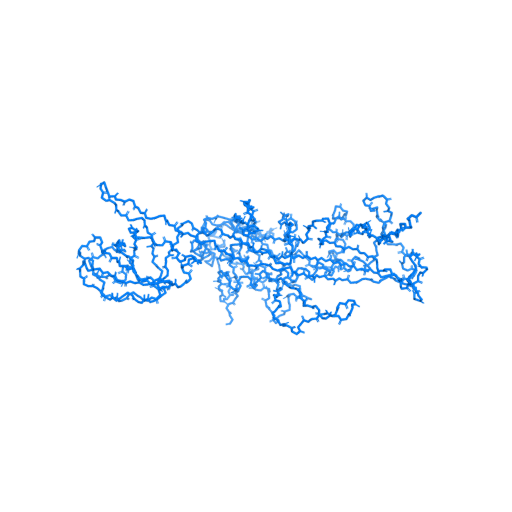? 24.961 2.017 -31.955 1.00 63.66 450 LEU A O 1
ATOM 3499 N N . ARG A 1 451 ? 26.613 2.513 -30.520 1.00 67.69 451 ARG A N 1
ATOM 3500 C CA . ARG A 1 451 ? 25.950 1.962 -29.331 1.00 67.69 451 ARG A CA 1
ATOM 3501 C C . ARG A 1 451 ? 25.494 3.070 -28.407 1.00 67.69 451 ARG A C 1
ATOM 3503 O O . ARG A 1 451 ? 26.244 4.006 -28.143 1.00 67.69 451 ARG A O 1
ATOM 3510 N N . GLY A 1 452 ? 24.292 2.934 -27.870 1.00 68.69 452 GLY A N 1
ATOM 3511 C CA . GLY A 1 452 ? 23.793 3.814 -26.827 1.00 68.69 452 GLY A CA 1
ATOM 3512 C C . GLY A 1 452 ? 23.119 3.050 -25.705 1.00 68.69 452 GLY A C 1
ATOM 3513 O O . GLY A 1 452 ? 22.773 1.875 -25.832 1.00 68.69 452 GLY A O 1
ATOM 3514 N N . GLU A 1 453 ? 22.962 3.733 -24.583 1.00 71.81 453 GLU A N 1
ATOM 3515 C CA . GLU A 1 453 ? 22.317 3.211 -23.392 1.00 71.81 453 GLU A CA 1
ATOM 3516 C C . GLU A 1 453 ? 21.354 4.235 -22.809 1.00 71.81 453 GLU A C 1
ATOM 3518 O O . GLU A 1 453 ? 21.620 5.438 -22.780 1.00 71.81 453 GLU A O 1
ATOM 3523 N N . LEU A 1 454 ? 20.244 3.710 -22.309 1.00 72.12 454 LEU A N 1
ATOM 3524 C CA . LEU A 1 454 ? 19.243 4.404 -21.527 1.00 72.12 454 LEU A CA 1
ATOM 3525 C C . LEU A 1 454 ? 19.298 3.882 -20.095 1.00 72.12 454 LEU A C 1
ATOM 3527 O O . LEU A 1 454 ? 19.455 2.678 -19.874 1.00 72.12 454 LEU A O 1
ATOM 3531 N N . LEU A 1 455 ? 19.154 4.776 -19.125 1.00 81.81 455 LEU A N 1
ATOM 3532 C CA . LEU A 1 455 ? 19.166 4.457 -17.704 1.00 81.81 455 LEU A CA 1
ATOM 3533 C C . LEU A 1 455 ? 18.114 5.282 -16.963 1.00 81.81 455 LEU A C 1
ATOM 3535 O O . LEU A 1 455 ? 17.983 6.481 -17.187 1.00 81.81 455 LEU A O 1
ATOM 3539 N N . SER A 1 456 ? 17.414 4.653 -16.024 1.00 82.56 456 SER A N 1
ATOM 3540 C CA . SER A 1 456 ? 16.610 5.349 -15.019 1.00 82.56 456 SER A CA 1
ATOM 3541 C C . SER A 1 456 ? 16.889 4.764 -13.638 1.00 82.56 456 SER A C 1
ATOM 3543 O O . SER A 1 456 ? 17.000 3.543 -13.494 1.00 82.56 456 SER A O 1
ATOM 3545 N N . GLU A 1 457 ? 17.018 5.628 -12.631 1.00 85.12 457 GLU A N 1
ATOM 3546 C CA . GLU A 1 457 ? 17.056 5.229 -11.223 1.00 85.12 457 GLU A CA 1
ATOM 3547 C C . GLU A 1 457 ? 15.897 5.868 -10.451 1.00 85.12 457 GLU A C 1
ATOM 3549 O O . GLU A 1 457 ? 15.795 7.095 -10.345 1.00 85.12 457 GLU A O 1
ATOM 3554 N N . PHE A 1 458 ? 15.026 5.021 -9.904 1.00 89.00 458 PHE A N 1
ATOM 3555 C CA . PHE A 1 458 ? 13.737 5.427 -9.346 1.00 89.00 458 PHE A CA 1
ATOM 3556 C C . PHE A 1 458 ? 13.314 4.544 -8.168 1.00 89.00 458 PHE A C 1
ATOM 3558 O O . PHE A 1 458 ? 13.828 3.447 -8.000 1.00 89.00 458 PHE A O 1
ATOM 3565 N N . MET A 1 459 ? 12.358 4.998 -7.363 1.00 90.62 459 MET A N 1
ATOM 3566 C CA . MET A 1 459 ? 11.732 4.233 -6.281 1.00 90.62 459 MET A CA 1
ATOM 3567 C C . MET A 1 459 ? 10.220 4.449 -6.262 1.00 90.62 459 MET A C 1
ATOM 3569 O O . MET A 1 459 ? 9.744 5.550 -6.556 1.00 90.62 459 MET A O 1
ATOM 3573 N N . LEU A 1 460 ? 9.463 3.425 -5.867 1.00 90.69 460 LEU A N 1
ATOM 3574 C CA . LEU A 1 460 ? 8.047 3.585 -5.555 1.00 90.69 460 LEU A CA 1
ATOM 3575 C C . LEU A 1 460 ? 7.881 3.939 -4.077 1.00 90.69 460 LEU A C 1
ATOM 3577 O O . LEU A 1 460 ? 8.191 3.135 -3.205 1.00 90.69 460 LEU A O 1
ATOM 3581 N N . ILE A 1 461 ? 7.322 5.112 -3.789 1.00 87.69 461 ILE A N 1
ATOM 3582 C CA . ILE A 1 461 ? 6.939 5.505 -2.433 1.00 87.69 461 ILE A CA 1
ATOM 3583 C C . ILE A 1 461 ? 5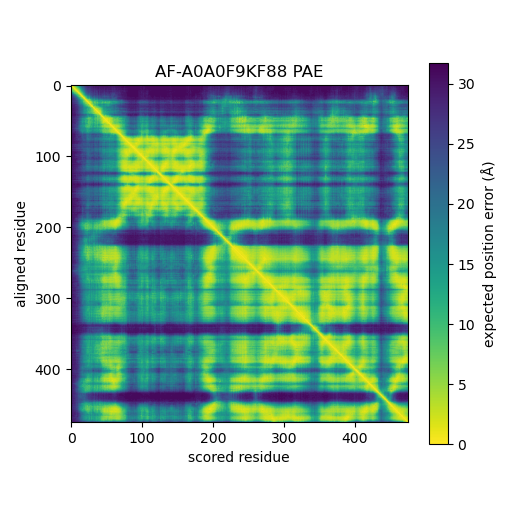.431 5.317 -2.296 1.00 87.69 461 ILE A C 1
ATOM 3585 O O . ILE A 1 461 ? 4.636 6.083 -2.845 1.00 87.69 461 ILE A O 1
ATOM 3589 N N . ALA A 1 462 ? 5.038 4.288 -1.549 1.00 87.12 462 ALA A N 1
ATOM 3590 C CA . ALA A 1 462 ? 3.643 3.998 -1.244 1.00 87.12 462 ALA A CA 1
ATOM 3591 C C . ALA A 1 462 ? 3.304 4.458 0.181 1.00 87.12 462 ALA A C 1
ATOM 3593 O O . ALA A 1 462 ? 3.585 3.763 1.156 1.00 87.12 462 ALA A O 1
ATOM 3594 N N . THR A 1 463 ? 2.695 5.633 0.338 1.00 84.00 463 THR A N 1
ATOM 3595 C CA . THR A 1 463 ? 2.267 6.116 1.660 1.00 84.00 463 THR A CA 1
ATOM 3596 C C . THR A 1 463 ? 0.918 5.509 2.048 1.00 84.00 463 THR A C 1
ATOM 3598 O O . THR A 1 463 ? 0.147 5.094 1.187 1.00 84.00 463 THR A O 1
ATOM 3601 N N . LYS A 1 464 ? 0.622 5.406 3.354 1.00 78.50 464 LYS A N 1
ATOM 3602 C CA . LYS A 1 464 ? -0.683 4.916 3.853 1.00 78.50 464 LYS A CA 1
ATOM 3603 C C . LYS A 1 464 ? -1.110 3.554 3.266 1.00 78.50 464 LYS A C 1
ATOM 3605 O O . LYS A 1 464 ? -2.283 3.311 3.002 1.00 78.50 464 LYS A O 1
ATOM 3610 N N . ARG A 1 465 ? -0.155 2.634 3.080 1.00 83.12 465 ARG A N 1
ATOM 3611 C CA . ARG A 1 465 ? -0.362 1.314 2.436 1.00 83.12 465 ARG A CA 1
ATOM 3612 C C . ARG A 1 465 ? -1.498 0.500 3.052 1.00 83.12 465 ARG A C 1
ATOM 3614 O O . ARG A 1 465 ? -2.201 -0.201 2.341 1.00 83.12 465 ARG A O 1
ATOM 3621 N N . ASN A 1 466 ? -1.689 0.631 4.363 1.00 77.31 466 ASN A N 1
ATOM 3622 C CA . ASN A 1 466 ? -2.756 -0.024 5.115 1.00 77.31 466 ASN A CA 1
ATOM 3623 C C . ASN A 1 466 ? -4.163 0.441 4.745 1.00 77.31 466 ASN A C 1
ATOM 3625 O O . ASN A 1 466 ? -5.116 -0.283 4.989 1.00 77.31 466 ASN A O 1
ATOM 3629 N N . GLN A 1 467 ? -4.292 1.620 4.147 1.00 83.75 467 GLN A N 1
ATOM 3630 C CA . GLN A 1 467 ? -5.561 2.190 3.709 1.00 83.75 467 GLN A CA 1
ATOM 3631 C C . GLN A 1 467 ? -5.951 1.760 2.288 1.00 83.75 467 GLN A C 1
ATOM 3633 O O . GLN A 1 467 ? -7.064 2.035 1.850 1.00 83.75 467 GLN A O 1
ATOM 3638 N N . MET A 1 468 ? -5.040 1.118 1.557 1.00 89.88 468 MET A N 1
ATOM 3639 C CA . MET A 1 468 ? -5.283 0.605 0.212 1.00 89.88 468 MET A CA 1
ATOM 3640 C C . MET A 1 468 ? -5.777 -0.838 0.285 1.00 89.88 468 MET A C 1
ATOM 3642 O O . MET A 1 468 ? -5.413 -1.568 1.207 1.00 89.88 468 MET A O 1
ATOM 3646 N N . ILE A 1 469 ? -6.570 -1.264 -0.694 1.00 90.50 469 ILE A N 1
ATOM 3647 C CA . ILE A 1 469 ? -7.190 -2.592 -0.712 1.00 90.50 469 ILE A CA 1
ATOM 3648 C C . ILE A 1 469 ? -6.746 -3.349 -1.960 1.00 90.50 469 ILE A C 1
ATOM 3650 O O . ILE A 1 469 ? -6.796 -2.823 -3.069 1.00 90.50 469 ILE A O 1
ATOM 3654 N N . ARG A 1 470 ? -6.326 -4.597 -1.776 1.00 93.12 470 ARG A N 1
ATOM 3655 C CA . ARG A 1 470 ? -6.160 -5.597 -2.832 1.00 93.12 470 ARG A CA 1
ATOM 3656 C C . ARG A 1 470 ? -7.488 -6.319 -3.041 1.00 93.12 470 AR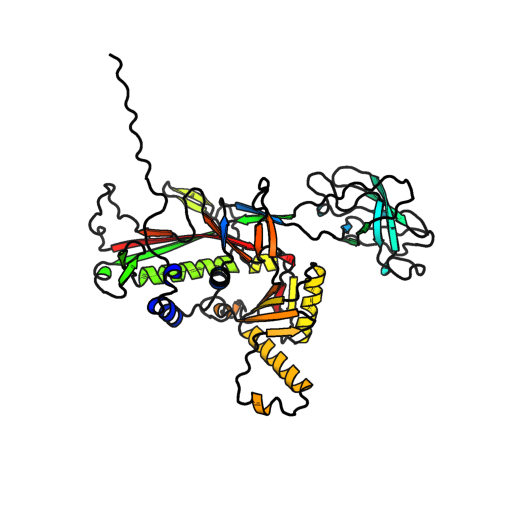G A C 1
ATOM 3658 O O . ARG A 1 470 ? -8.064 -6.783 -2.061 1.00 93.12 470 ARG A O 1
ATOM 3665 N N . VAL A 1 471 ? -7.899 -6.478 -4.296 1.00 92.25 471 VAL A N 1
ATOM 3666 C CA . VAL A 1 471 ? -9.106 -7.213 -4.698 1.00 92.25 471 VAL A CA 1
ATOM 3667 C C . VAL A 1 471 ? -8.702 -8.419 -5.544 1.00 92.25 471 VAL A C 1
ATOM 3669 O O . VAL A 1 471 ? -7.992 -8.259 -6.543 1.00 92.25 471 VAL A O 1
ATOM 3672 N N . GLN A 1 472 ? -9.125 -9.621 -5.152 1.00 90.81 472 GLN A N 1
ATOM 3673 C CA . GLN A 1 472 ? -8.859 -10.846 -5.916 1.00 90.81 472 GLN A CA 1
ATOM 3674 C C . GLN A 1 472 ? -9.998 -11.863 -5.773 1.00 90.81 472 GLN A C 1
ATOM 3676 O O . GLN A 1 472 ? -10.714 -11.845 -4.773 1.00 90.81 472 GLN A O 1
ATOM 3681 N N . GLN A 1 473 ? -10.144 -12.742 -6.765 1.00 87.88 473 GLN A N 1
ATOM 3682 C CA . GLN A 1 473 ? -11.100 -13.842 -6.696 1.00 87.88 473 GLN A CA 1
ATOM 3683 C C . GLN A 1 473 ? -10.623 -14.912 -5.700 1.00 87.88 473 GLN A C 1
ATOM 3685 O O . GLN A 1 473 ? -9.417 -15.161 -5.602 1.00 87.88 473 GLN A O 1
ATOM 3690 N N . ALA A 1 474 ? -11.556 -15.537 -4.981 1.00 82.44 474 ALA A N 1
ATOM 3691 C CA . ALA A 1 474 ? -11.282 -16.673 -4.114 1.00 82.44 474 ALA A CA 1
ATOM 3692 C C . ALA A 1 474 ? -10.741 -17.843 -4.938 1.00 82.44 474 ALA A C 1
ATOM 3694 O O . ALA A 1 474 ? -11.303 -18.189 -5.978 1.00 82.44 474 ALA A O 1
ATOM 3695 N N . SER A 1 475 ? -9.623 -18.414 -4.487 1.00 63.59 475 SER A N 1
ATOM 3696 C CA . SER A 1 475 ? -8.935 -19.523 -5.163 1.00 63.59 475 SER A CA 1
ATOM 3697 C C . SER A 1 475 ? -9.533 -20.883 -4.850 1.00 63.59 475 SER A C 1
ATOM 3699 O O . SER A 1 475 ? -9.758 -21.126 -3.640 1.00 63.59 475 SER A O 1
#

Solvent-accessible surface area (backbone atoms only — not comparable to full-atom values): 26923 Å² total; per-residue (Å²): 137,85,84,78,83,77,77,83,74,77,81,72,80,89,61,63,89,72,69,90,56,85,55,73,79,77,49,58,88,43,66,75,58,57,52,51,49,47,72,73,67,64,55,60,64,46,67,52,51,52,36,58,75,70,61,34,63,45,73,33,66,75,61,62,45,47,38,34,35,73,70,72,95,72,63,64,47,42,26,56,40,55,31,70,58,35,59,60,41,45,68,47,57,39,32,58,32,68,87,56,44,32,102,84,63,42,32,63,80,36,54,47,24,20,37,41,44,61,42,92,30,40,37,100,73,51,100,45,61,46,53,25,34,26,75,43,73,50,73,55,88,83,51,50,39,37,32,27,36,46,77,44,64,66,49,29,34,70,40,61,42,58,52,64,45,72,32,48,63,47,82,40,88,78,61,92,92,56,82,80,69,63,84,66,39,77,66,68,49,73,46,78,38,33,31,22,68,49,72,33,67,31,68,42,50,64,68,58,80,72,56,82,81,46,85,48,75,38,100,84,74,46,82,41,77,62,46,71,44,57,51,51,28,54,51,51,43,48,50,53,49,27,48,32,47,38,69,24,54,60,68,80,59,85,84,52,56,46,66,48,98,86,67,49,75,38,75,58,57,26,17,56,3,52,56,54,46,29,73,76,46,22,37,80,47,75,38,71,85,67,54,49,74,68,62,57,52,53,53,52,56,56,26,48,76,59,70,48,80,76,43,42,31,42,34,42,25,5,60,53,40,47,52,33,43,51,51,32,54,47,52,51,47,53,66,73,46,73,84,59,76,62,63,79,66,43,78,84,41,89,85,75,82,52,65,50,78,50,90,76,31,36,39,35,57,40,76,31,52,37,22,56,34,64,91,65,40,28,34,78,93,70,49,32,24,50,24,35,37,37,40,54,76,49,73,42,63,30,22,84,33,94,86,50,85,64,71,47,81,36,46,39,61,31,41,29,24,33,40,53,97,74,43,63,29,64,74,36,41,46,70,57,81,63,95,56,103,56,100,58,88,64,74,57,42,106,50,62,46,50,43,33,40,37,35,31,31,35,25,52,45,66,42,71,39,54,54,24,34,36,36,38,60,56,130

pLDDT: mean 74.0, std 16.69, range [29.78, 94.19]